Protein AF-A0A2C7A7T0-F1 (afdb_monomer)

Structure (mmCIF, N/CA/C/O backbone):
data_AF-A0A2C7A7T0-F1
#
_entry.id   AF-A0A2C7A7T0-F1
#
loop_
_atom_site.group_PDB
_atom_site.id
_atom_site.type_symbol
_atom_site.label_atom_id
_atom_site.label_alt_id
_atom_site.label_comp_id
_atom_site.label_asym_id
_atom_site.label_entity_id
_atom_site.label_seq_id
_atom_site.pdbx_PDB_ins_code
_atom_site.Cartn_x
_atom_site.Cartn_y
_atom_site.Cartn_z
_atom_site.occupancy
_atom_site.B_iso_or_equiv
_atom_site.auth_seq_id
_atom_site.auth_comp_id
_atom_site.auth_asym_id
_atom_site.auth_atom_id
_atom_site.pdbx_PDB_model_num
ATOM 1 N N . MET A 1 1 ? -27.523 65.101 -28.226 1.00 41.88 1 MET A N 1
ATOM 2 C CA . MET A 1 1 ? -27.208 63.789 -28.835 1.00 41.88 1 MET A CA 1
ATOM 3 C C . MET A 1 1 ? -26.343 63.003 -27.862 1.00 41.88 1 MET A C 1
ATOM 5 O O . MET A 1 1 ? -25.278 63.476 -27.489 1.00 41.88 1 MET A O 1
ATOM 9 N N . ALA A 1 2 ? -26.877 61.897 -27.344 1.00 33.56 2 ALA A N 1
ATOM 10 C CA . ALA A 1 2 ? -26.369 61.176 -26.179 1.00 33.56 2 ALA A CA 1
ATOM 11 C C . ALA A 1 2 ? -25.116 60.335 -26.486 1.00 33.56 2 ALA A C 1
ATOM 13 O O . ALA A 1 2 ? -25.076 59.614 -27.480 1.00 33.56 2 ALA A O 1
ATOM 14 N N . ARG A 1 3 ? -24.115 60.398 -25.597 1.00 32.31 3 ARG A N 1
ATOM 15 C CA . ARG A 1 3 ? -22.981 59.464 -25.540 1.00 32.31 3 ARG A CA 1
ATOM 16 C C . ARG A 1 3 ? -23.397 58.241 -24.720 1.00 32.31 3 ARG A C 1
ATOM 18 O O . ARG A 1 3 ? -23.635 58.365 -23.523 1.00 32.31 3 ARG A O 1
ATOM 25 N N . ALA A 1 4 ? -23.475 57.075 -25.356 1.00 33.38 4 ALA A N 1
ATOM 26 C CA . ALA A 1 4 ? -23.687 55.800 -24.680 1.00 33.38 4 ALA A CA 1
ATOM 27 C C . ALA A 1 4 ? -22.341 55.239 -24.189 1.00 33.38 4 ALA A C 1
ATOM 29 O O . ALA A 1 4 ? -21.488 54.858 -24.988 1.00 33.38 4 ALA A O 1
ATOM 30 N N . GLY A 1 5 ? -22.146 55.211 -22.869 1.00 30.27 5 GLY A N 1
ATOM 31 C CA . GLY A 1 5 ? -21.069 54.470 -22.218 1.00 30.27 5 GLY A CA 1
ATOM 32 C C . GLY A 1 5 ? -21.482 53.013 -22.027 1.00 30.27 5 GLY A C 1
ATOM 33 O O . GLY A 1 5 ? -22.364 52.722 -21.225 1.00 30.27 5 GLY A O 1
ATOM 34 N N . GLY A 1 6 ? -20.854 52.099 -22.767 1.00 29.17 6 GLY A N 1
ATOM 35 C CA . GLY A 1 6 ? -20.988 50.660 -22.555 1.00 29.17 6 GLY A CA 1
ATOM 36 C C . GLY A 1 6 ? -20.110 50.212 -21.389 1.00 29.17 6 GLY A C 1
ATOM 37 O O . GLY A 1 6 ? -18.892 50.122 -21.519 1.00 29.17 6 GLY A O 1
ATOM 38 N N . THR A 1 7 ? -20.721 49.935 -20.241 1.00 30.97 7 THR A N 1
ATOM 39 C CA . THR A 1 7 ? -20.073 49.276 -19.107 1.00 30.97 7 THR A CA 1
ATOM 40 C C . THR A 1 7 ? -19.861 47.796 -19.426 1.00 30.97 7 THR A C 1
ATOM 42 O O . THR A 1 7 ? -20.804 47.042 -19.663 1.00 30.97 7 THR A O 1
ATOM 45 N N . ALA A 1 8 ? -18.600 47.363 -19.425 1.00 31.45 8 ALA A N 1
ATOM 46 C CA . ALA A 1 8 ? -18.239 45.955 -19.502 1.00 31.45 8 ALA A CA 1
ATOM 47 C C . ALA A 1 8 ? -18.868 45.198 -18.318 1.00 31.45 8 ALA A C 1
ATOM 49 O O . ALA A 1 8 ? -18.568 45.468 -17.152 1.00 31.45 8 ALA A O 1
ATOM 50 N N . ARG A 1 9 ? -19.759 44.250 -18.624 1.00 30.05 9 ARG A N 1
ATOM 51 C CA . ARG A 1 9 ? -20.378 43.340 -17.655 1.00 30.05 9 ARG A CA 1
ATOM 52 C C . ARG A 1 9 ? -19.265 42.502 -17.010 1.00 30.05 9 ARG A C 1
ATOM 54 O O . ARG A 1 9 ? -18.767 41.554 -17.611 1.00 30.05 9 ARG A O 1
ATOM 61 N N . LYS A 1 10 ? -18.852 42.861 -15.789 1.00 31.72 10 LYS A N 1
ATOM 62 C CA . LYS A 1 10 ? -18.031 41.999 -14.924 1.00 31.72 10 LYS A CA 1
ATOM 63 C C . LYS A 1 10 ? -18.809 40.701 -14.709 1.00 31.72 10 LYS A C 1
ATOM 65 O O . LYS A 1 10 ? -19.819 40.698 -14.010 1.00 31.72 10 LYS A O 1
ATOM 70 N N . VAL A 1 11 ? -18.353 39.616 -15.329 1.00 29.98 11 VAL A N 1
ATOM 71 C CA . VAL A 1 11 ? -18.830 38.264 -15.029 1.00 29.98 11 VAL A CA 1
ATOM 72 C C . VAL A 1 11 ? -18.525 38.011 -13.553 1.00 29.98 11 VAL A C 1
ATOM 74 O O . VAL A 1 11 ? -17.364 38.025 -13.138 1.00 29.98 11 VAL A O 1
ATOM 77 N N . ALA A 1 12 ? -19.573 37.886 -12.740 1.00 29.00 12 ALA A N 1
ATOM 78 C CA . ALA A 1 12 ? -19.442 37.617 -11.318 1.00 29.00 12 ALA A CA 1
ATOM 79 C C . ALA A 1 12 ? -18.712 36.281 -11.125 1.00 29.00 12 ALA A C 1
ATOM 81 O O . ALA A 1 12 ? -19.101 35.261 -11.695 1.00 29.00 12 ALA A O 1
ATOM 82 N N . ARG A 1 13 ? -17.640 36.287 -10.324 1.00 30.66 13 ARG A N 1
ATOM 83 C CA . ARG A 1 13 ? -17.005 35.052 -9.850 1.00 30.66 13 ARG A CA 1
ATOM 84 C C . ARG A 1 13 ? -18.070 34.217 -9.123 1.00 30.66 13 ARG A C 1
ATOM 86 O O . ARG A 1 13 ? -18.710 34.759 -8.221 1.00 30.66 13 ARG A O 1
ATOM 93 N N . PRO A 1 14 ? -18.264 32.934 -9.469 1.00 33.31 14 PRO A N 1
ATOM 94 C CA . PRO A 1 14 ? -19.246 32.101 -8.789 1.00 33.31 14 PRO A CA 1
ATOM 95 C C . PRO A 1 14 ? -18.834 31.903 -7.326 1.00 33.31 14 PRO A C 1
ATOM 97 O O . PRO A 1 14 ? -17.658 31.647 -7.046 1.00 33.31 14 PRO A O 1
ATOM 100 N N . ALA A 1 15 ? -19.799 32.032 -6.412 1.00 36.19 15 ALA A N 1
ATOM 101 C CA . ALA A 1 15 ? -19.589 31.958 -4.968 1.00 36.19 15 ALA A CA 1
ATOM 102 C C . ALA A 1 15 ? -18.896 30.641 -4.555 1.00 36.19 15 ALA A C 1
ATOM 104 O O . ALA A 1 15 ? -19.068 29.591 -5.186 1.00 36.19 15 ALA A O 1
ATOM 105 N N . ALA A 1 16 ? -18.063 30.696 -3.515 1.00 43.66 16 ALA A N 1
ATOM 106 C CA . ALA A 1 16 ? -17.456 29.501 -2.936 1.00 43.66 16 ALA A CA 1
ATOM 107 C C . ALA A 1 16 ? -18.527 28.691 -2.177 1.00 43.66 16 ALA A C 1
ATOM 109 O O . ALA A 1 16 ? -19.377 29.305 -1.528 1.00 43.66 16 ALA A O 1
ATOM 110 N N . PRO A 1 17 ? -18.510 27.346 -2.242 1.00 49.44 17 PRO A N 1
ATOM 111 C CA . PRO A 1 17 ? -19.425 26.531 -1.448 1.00 49.44 17 PRO A CA 1
ATOM 112 C C . PRO A 1 17 ? -19.209 26.825 0.047 1.00 49.44 17 PRO A C 1
ATOM 114 O O . PRO A 1 17 ? -18.070 26.847 0.519 1.00 49.44 17 PRO A O 1
ATOM 117 N N . GLN A 1 18 ? -20.294 27.127 0.765 1.00 47.06 18 GLN A N 1
ATOM 118 C CA . GLN A 1 18 ? -20.249 27.518 2.177 1.00 47.06 18 GLN A CA 1
ATOM 119 C C . GLN A 1 18 ? -19.945 26.304 3.071 1.00 47.06 18 GLN A C 1
ATOM 121 O O . GLN A 1 18 ? -20.362 25.185 2.780 1.00 47.06 18 GLN A O 1
ATOM 126 N N . ALA A 1 19 ? -19.180 26.524 4.143 1.00 46.31 19 ALA A N 1
ATOM 127 C CA . ALA A 1 19 ? -18.779 25.483 5.089 1.00 46.31 19 ALA A CA 1
ATOM 128 C C . ALA A 1 19 ? -19.954 25.053 5.983 1.00 46.31 19 ALA A C 1
ATOM 130 O O . ALA A 1 19 ? -20.705 25.910 6.447 1.00 46.31 19 ALA A O 1
ATOM 131 N N . GLY A 1 20 ? -20.082 23.754 6.278 1.00 59.25 20 GLY A N 1
ATOM 132 C CA . GLY A 1 20 ? -21.092 23.269 7.223 1.00 59.25 20 GLY A CA 1
ATOM 133 C C . GLY A 1 20 ? -21.428 21.778 7.127 1.00 59.25 20 GLY A C 1
ATOM 134 O O . GLY A 1 20 ? -20.979 21.069 6.222 1.00 59.25 20 GLY A O 1
ATOM 135 N N . ARG A 1 21 ? -22.235 21.324 8.096 1.00 59.59 21 ARG A N 1
ATOM 136 C CA . ARG A 1 21 ? -22.882 20.002 8.133 1.00 59.59 21 ARG A CA 1
ATOM 137 C C . ARG A 1 21 ? -23.927 19.908 7.033 1.00 59.59 21 ARG A C 1
ATOM 139 O O . ARG A 1 21 ? -24.763 20.800 6.936 1.00 59.59 21 ARG A O 1
ATOM 146 N N . ILE A 1 22 ? -23.894 18.833 6.246 1.00 59.72 22 ILE A N 1
ATOM 147 C CA . ILE A 1 22 ? -24.828 18.663 5.127 1.00 59.72 22 ILE A CA 1
ATOM 148 C C . ILE A 1 22 ? -25.882 17.587 5.426 1.00 59.72 22 ILE A C 1
ATOM 150 O O . ILE A 1 22 ? -27.051 17.789 5.135 1.00 59.72 22 ILE A O 1
ATOM 154 N N . VAL A 1 23 ? -25.503 16.480 6.075 1.00 61.38 23 VAL A N 1
ATOM 155 C CA . VAL A 1 23 ? -26.437 15.420 6.514 1.00 61.38 23 VAL A CA 1
ATOM 156 C C . VAL A 1 23 ? -26.029 14.935 7.903 1.00 61.38 23 VAL A C 1
ATOM 158 O O . VAL A 1 23 ? -24.842 14.689 8.114 1.00 61.38 23 VAL A O 1
ATOM 161 N N . GLN A 1 24 ? -26.975 14.776 8.837 1.00 60.47 24 GLN A N 1
ATOM 162 C CA . GLN A 1 24 ? -26.718 14.321 10.211 1.00 60.47 24 GLN A CA 1
ATOM 163 C C . GLN A 1 24 ? -27.485 13.038 10.541 1.00 60.47 24 GLN A C 1
ATOM 165 O O . GLN A 1 24 ? -28.688 12.953 10.320 1.00 60.47 24 GLN A O 1
ATOM 170 N N . LEU A 1 25 ? -26.793 12.080 11.161 1.00 59.09 25 LEU A N 1
ATOM 171 C CA . LEU A 1 25 ? -27.390 10.921 11.819 1.00 59.09 25 LEU A CA 1
ATOM 172 C C . LEU A 1 25 ? -26.942 10.931 13.277 1.00 59.09 25 LEU A C 1
ATOM 174 O O . LEU A 1 25 ? -25.757 10.757 13.586 1.00 59.09 25 LEU A O 1
ATOM 178 N N . GLN A 1 26 ? -27.884 11.207 14.175 1.00 54.81 26 GLN A N 1
ATOM 179 C CA . GLN A 1 26 ? -27.634 11.138 15.609 1.00 54.81 26 GLN A CA 1
ATOM 180 C C . GLN A 1 26 ? -27.733 9.682 16.064 1.00 54.81 26 GLN A C 1
ATOM 182 O O . GLN A 1 26 ? -28.708 8.998 15.756 1.00 54.81 26 GLN A O 1
ATOM 187 N N . GLY A 1 27 ? -26.727 9.213 16.804 1.00 52.09 27 GLY A N 1
ATOM 188 C CA . GLY A 1 27 ? -26.883 8.010 17.614 1.00 52.09 27 GLY A CA 1
ATOM 189 C C . GLY A 1 27 ? -27.949 8.245 18.687 1.00 52.09 27 GLY A C 1
ATOM 190 O O . GLY A 1 27 ? -28.184 9.382 19.100 1.00 52.09 27 GLY A O 1
ATOM 191 N N . GLN A 1 28 ? -28.612 7.184 19.142 1.00 50.19 28 GLN A N 1
ATOM 192 C CA . GLN A 1 28 ? -29.556 7.292 20.252 1.00 50.19 28 GLN A CA 1
ATOM 193 C C . GLN A 1 28 ? -28.769 7.613 21.539 1.00 50.19 28 GLN A C 1
ATOM 195 O O . GLN A 1 28 ? -28.095 6.742 22.083 1.00 50.19 28 GLN A O 1
ATOM 200 N N . GLY A 1 29 ? -28.781 8.878 21.976 1.00 55.88 29 GLY A N 1
ATOM 201 C CA . GLY A 1 29 ? -28.110 9.369 23.193 1.00 55.88 29 GLY A CA 1
ATOM 202 C C . GLY A 1 29 ? -26.943 10.343 22.950 1.00 55.88 29 GLY A C 1
ATOM 203 O O . GLY A 1 29 ? -26.275 10.293 21.921 1.00 55.88 29 GLY A O 1
ATOM 204 N N . ALA A 1 30 ? -26.682 11.233 23.918 1.00 59.03 30 ALA A N 1
ATOM 205 C CA . ALA A 1 30 ? -25.665 12.292 23.813 1.00 59.03 30 ALA A CA 1
ATOM 206 C C . ALA A 1 30 ? -24.215 11.767 23.697 1.00 59.03 30 ALA A C 1
ATOM 208 O O . ALA A 1 30 ? -23.395 12.385 23.017 1.00 59.03 30 ALA A O 1
ATOM 209 N N . ASP A 1 31 ? -23.924 10.606 24.294 1.00 64.75 31 ASP A N 1
ATOM 210 C CA . ASP A 1 31 ? -22.594 9.965 24.301 1.00 64.75 31 ASP A CA 1
ATOM 211 C C . ASP A 1 31 ? -22.412 8.893 23.214 1.00 64.75 31 ASP A C 1
ATOM 213 O O . ASP A 1 31 ? -21.353 8.253 23.107 1.00 64.75 31 ASP A O 1
ATOM 217 N N . SER A 1 32 ? -23.448 8.686 22.400 1.00 69.25 32 SER A N 1
ATOM 218 C CA . SER A 1 32 ? -23.424 7.722 21.311 1.00 69.25 32 SER A CA 1
ATOM 219 C C . SER A 1 32 ? -22.634 8.282 20.124 1.00 69.25 32 SER A C 1
ATOM 221 O O . SER A 1 32 ? -22.673 9.491 19.854 1.00 69.25 32 SER A O 1
ATOM 223 N N . PRO A 1 33 ? -21.910 7.420 19.391 1.00 79.38 33 PRO A N 1
ATOM 224 C CA . PRO A 1 33 ? -21.267 7.808 18.149 1.00 79.38 33 PRO A CA 1
ATOM 225 C C . PRO A 1 33 ? -22.241 8.485 17.186 1.00 79.38 33 PRO A C 1
ATOM 227 O O . PRO A 1 33 ? -23.363 8.017 16.990 1.00 79.38 33 PRO A O 1
ATOM 230 N N . SER A 1 34 ? -21.804 9.578 16.569 1.00 85.25 34 SER A N 1
ATOM 231 C CA . SER A 1 34 ? -22.597 10.298 15.571 1.00 85.25 34 SER A CA 1
ATOM 232 C C . SER A 1 34 ? -21.832 10.439 14.268 1.00 85.25 34 SER A C 1
ATOM 234 O O . SER A 1 34 ? -20.603 10.558 14.255 1.00 85.25 34 SER A O 1
ATOM 236 N N . PHE A 1 35 ? -22.574 10.408 13.164 1.00 87.56 35 PHE A N 1
ATOM 237 C CA . PHE A 1 35 ? -22.015 10.421 11.821 1.00 87.56 35 PHE A CA 1
ATOM 238 C C . PHE A 1 35 ? -22.701 11.484 10.974 1.00 87.56 35 PHE A C 1
ATOM 240 O O . PHE A 1 35 ? -23.922 11.636 10.998 1.00 87.56 35 PHE A O 1
ATOM 247 N N . SER A 1 36 ? -21.909 12.226 10.212 1.00 87.62 36 SER A N 1
ATOM 248 C CA . SER A 1 36 ? -22.410 13.246 9.294 1.00 87.62 36 SER A CA 1
ATOM 249 C C . SER A 1 36 ? -21.563 13.321 8.033 1.00 87.62 36 SER A C 1
ATOM 251 O O . SER A 1 36 ? -20.424 12.860 8.023 1.00 87.62 36 SER A O 1
ATOM 253 N N . ILE A 1 37 ? -22.116 13.882 6.961 1.00 89.00 37 ILE A N 1
ATOM 254 C CA . ILE A 1 37 ? -21.351 14.242 5.762 1.00 89.00 37 ILE A CA 1
ATOM 255 C C . ILE A 1 37 ? -21.088 15.746 5.827 1.00 89.00 37 ILE A C 1
ATOM 257 O O . ILE A 1 37 ? -22.030 16.536 5.926 1.00 89.00 37 ILE A O 1
ATOM 261 N N . GLU A 1 38 ? -19.816 16.136 5.777 1.00 89.25 38 GLU A N 1
ATOM 262 C CA . GLU A 1 38 ? -19.387 17.530 5.909 1.00 89.25 38 GLU A CA 1
ATOM 263 C C . GLU A 1 38 ? -18.470 17.963 4.763 1.00 89.25 38 GLU A C 1
ATOM 265 O O . GLU A 1 38 ? -17.640 17.189 4.270 1.00 89.25 38 GLU A O 1
ATOM 270 N N . LEU A 1 39 ? -18.597 19.236 4.375 1.00 91.38 39 LEU A N 1
ATOM 271 C CA . LEU A 1 39 ? -17.641 19.921 3.511 1.00 91.38 39 LEU A CA 1
ATOM 272 C C . LEU A 1 39 ? -16.576 20.602 4.374 1.00 91.38 39 LEU A C 1
ATOM 274 O O . LEU A 1 39 ? -16.821 21.639 4.992 1.00 91.38 39 LEU A O 1
ATOM 278 N N . VAL A 1 40 ? -15.370 20.043 4.379 1.00 93.00 40 VAL A N 1
ATOM 279 C CA . VAL A 1 40 ? -14.242 20.592 5.134 1.00 93.00 40 VAL A CA 1
ATOM 280 C C . VAL A 1 40 ? -13.483 21.589 4.265 1.00 93.00 40 VAL A C 1
ATOM 282 O O . VAL A 1 40 ? -12.929 21.230 3.225 1.00 93.00 40 VAL A O 1
ATOM 285 N N . THR A 1 41 ? -13.437 22.848 4.701 1.00 94.25 41 THR A N 1
ATOM 286 C CA . THR A 1 41 ? -12.660 23.921 4.060 1.00 94.25 41 THR A CA 1
ATOM 287 C C . THR A 1 41 ? -11.226 23.977 4.595 1.00 94.25 41 THR A C 1
ATOM 289 O O . THR A 1 41 ? -10.962 23.442 5.671 1.00 94.25 41 THR A O 1
ATOM 292 N N . PRO A 1 42 ? -10.282 24.662 3.915 1.00 94.44 42 PRO A N 1
ATOM 293 C CA . PRO A 1 42 ? -8.937 24.880 4.457 1.00 94.44 42 PRO A CA 1
ATOM 294 C C . PRO A 1 42 ? -8.935 25.515 5.857 1.00 94.44 42 PRO A C 1
ATOM 296 O O . PRO A 1 42 ? -8.126 25.137 6.702 1.00 94.44 42 PRO A O 1
ATOM 299 N N . GLN A 1 43 ? -9.871 26.430 6.125 1.00 94.38 43 GLN A N 1
ATOM 300 C CA . GLN A 1 43 ? -10.047 27.026 7.449 1.00 94.38 43 GLN A CA 1
ATOM 301 C C . GLN A 1 43 ? -10.561 26.000 8.469 1.00 94.38 43 GLN A C 1
ATOM 303 O O . GLN A 1 43 ? -9.920 25.800 9.499 1.00 94.38 43 GLN A O 1
ATOM 308 N N . GLY A 1 44 ? -11.648 25.282 8.162 1.00 93.81 44 GLY A N 1
ATOM 309 C CA . GLY A 1 44 ? -12.175 24.242 9.055 1.00 93.81 44 GLY A CA 1
ATOM 310 C C . GLY A 1 44 ? -11.166 23.114 9.305 1.00 93.81 44 GLY A C 1
ATOM 311 O O . GLY A 1 44 ? -11.068 22.572 10.405 1.00 93.81 44 GLY A O 1
ATOM 312 N N . ALA A 1 45 ? -10.328 22.802 8.315 1.00 94.88 45 ALA A N 1
ATOM 313 C CA . ALA A 1 45 ? -9.227 21.864 8.471 1.00 94.88 45 ALA A CA 1
ATOM 314 C C . ALA A 1 45 ? -8.168 22.359 9.467 1.00 94.88 45 ALA A C 1
ATOM 316 O O . ALA A 1 45 ? -7.650 21.553 10.243 1.00 94.88 45 ALA A O 1
ATOM 317 N N . ALA A 1 46 ? -7.852 23.658 9.472 1.00 94.81 46 ALA A N 1
ATOM 318 C CA . ALA A 1 46 ? -6.940 24.250 10.448 1.00 94.81 46 ALA A CA 1
ATOM 319 C C . ALA A 1 46 ? -7.523 24.181 11.869 1.00 94.81 46 ALA A C 1
ATOM 321 O O . ALA A 1 46 ? -6.828 23.758 12.794 1.00 94.81 46 ALA A O 1
ATOM 322 N N . GLU A 1 47 ? -8.814 24.483 12.020 1.00 93.69 47 GLU A N 1
ATOM 323 C CA . GLU A 1 47 ? -9.547 24.384 13.289 1.00 93.69 47 GLU A CA 1
ATOM 324 C C . GLU A 1 47 ? -9.534 22.956 13.854 1.00 93.69 47 GLU A C 1
ATOM 326 O O . GLU A 1 47 ? -9.182 22.738 15.016 1.00 93.69 47 GLU A O 1
ATOM 331 N N . LEU A 1 48 ? -9.821 21.954 13.019 1.00 93.25 48 LEU A N 1
ATOM 332 C CA . LEU A 1 48 ? -9.760 20.542 13.411 1.00 93.25 48 LEU A CA 1
ATOM 333 C C . LEU A 1 48 ? -8.335 20.097 13.780 1.00 93.25 48 LEU A C 1
ATOM 335 O O . LEU A 1 48 ? -8.148 19.297 14.697 1.00 93.25 48 LEU A O 1
ATOM 339 N N . LEU A 1 49 ? -7.309 20.630 13.109 1.00 93.31 49 LEU A N 1
ATOM 340 C CA . LEU A 1 49 ? -5.906 20.309 13.392 1.00 93.31 49 LEU A CA 1
ATOM 341 C C . LEU A 1 49 ? -5.386 20.892 14.710 1.00 93.31 49 LEU A C 1
ATOM 343 O O . LEU A 1 49 ? -4.359 20.399 15.191 1.00 93.31 49 LEU A O 1
ATOM 347 N N . HIS A 1 50 ? -6.056 21.883 15.308 1.00 92.38 50 HIS A N 1
ATOM 348 C CA . HIS A 1 50 ? -5.751 22.333 16.672 1.00 92.38 50 HIS A CA 1
ATOM 349 C C . HIS A 1 50 ? -6.094 21.272 17.723 1.00 92.38 50 HIS A C 1
ATOM 351 O O . HIS A 1 50 ? -5.482 21.248 18.785 1.00 92.38 50 HIS A O 1
ATOM 357 N N . ARG A 1 51 ? -7.003 20.343 17.401 1.00 89.31 51 ARG A N 1
ATOM 358 C CA . ARG A 1 51 ? -7.433 19.251 18.288 1.00 89.31 51 ARG A CA 1
ATOM 359 C C . ARG A 1 51 ? -6.595 17.976 18.143 1.00 89.31 51 ARG A C 1
ATOM 361 O O . ARG A 1 51 ? -6.962 16.925 18.666 1.00 89.31 51 ARG A O 1
ATOM 368 N N . ARG A 1 52 ? -5.494 18.018 17.384 1.00 86.12 52 ARG A N 1
ATOM 369 C CA . ARG A 1 52 ? -4.629 16.848 17.168 1.00 86.12 52 ARG A CA 1
ATOM 370 C C . ARG A 1 52 ? -3.794 16.532 18.403 1.00 86.12 52 ARG A C 1
ATOM 372 O O . ARG A 1 52 ? -3.333 17.433 19.098 1.00 86.12 52 ARG A O 1
ATOM 379 N N . ARG A 1 53 ? -3.489 15.250 18.597 1.00 77.62 53 ARG A N 1
ATOM 380 C CA . ARG A 1 53 ? -2.502 14.831 19.600 1.00 77.62 53 ARG A CA 1
ATOM 381 C C . ARG A 1 53 ? -1.107 15.378 19.250 1.00 77.62 53 ARG A C 1
ATOM 383 O O . ARG A 1 53 ? -0.751 15.367 18.067 1.00 77.62 53 ARG A O 1
ATOM 390 N N . PRO A 1 54 ? -0.272 15.765 20.231 1.00 70.56 54 PRO A N 1
ATOM 391 C CA . PRO A 1 54 ? 1.103 16.214 19.976 1.00 70.56 54 PRO A CA 1
ATOM 392 C C . PRO A 1 54 ? 1.954 15.181 19.220 1.00 70.56 54 PRO A C 1
ATOM 394 O O . PRO A 1 54 ? 2.807 15.532 18.411 1.00 70.56 54 PRO A O 1
ATOM 397 N N . SER A 1 55 ? 1.676 13.894 19.439 1.00 63.56 55 SER A N 1
ATOM 398 C CA . SER A 1 55 ? 2.342 12.753 18.800 1.00 63.56 55 SER A CA 1
ATOM 399 C C . SER A 1 55 ? 1.908 12.497 17.348 1.00 63.56 55 SER A C 1
ATOM 401 O O . SER A 1 55 ? 2.483 11.639 16.670 1.00 63.56 55 SER A O 1
ATOM 403 N N . ALA A 1 56 ? 0.894 13.209 16.843 1.00 68.88 56 ALA A N 1
ATOM 404 C CA . ALA A 1 56 ? 0.398 13.047 15.485 1.00 68.88 56 ALA A CA 1
ATOM 405 C C . ALA A 1 56 ? 1.390 13.628 14.463 1.00 68.88 56 ALA A C 1
ATOM 407 O O . ALA A 1 56 ? 1.315 14.795 14.086 1.00 68.88 56 ALA A O 1
ATOM 408 N N . GLY A 1 57 ? 2.315 12.782 14.008 1.00 69.62 57 GLY A N 1
ATOM 409 C CA . GLY A 1 57 ? 3.315 13.140 13.007 1.00 69.62 57 GLY A CA 1
ATOM 410 C C . GLY A 1 57 ? 2.748 13.322 11.597 1.00 69.62 57 GLY A C 1
ATOM 411 O O . GLY A 1 57 ? 1.781 12.668 11.180 1.00 69.62 57 GLY A O 1
ATOM 412 N N . ASP A 1 58 ? 3.413 14.184 10.840 1.00 80.31 58 ASP A N 1
ATOM 413 C CA . ASP A 1 58 ? 3.112 14.442 9.438 1.00 80.31 58 ASP A CA 1
ATOM 414 C C . ASP A 1 58 ? 3.793 13.413 8.541 1.00 80.31 58 ASP A C 1
ATOM 416 O O . ASP A 1 58 ? 4.923 12.989 8.783 1.00 80.31 58 ASP A O 1
ATOM 420 N N . ASN A 1 59 ? 3.116 13.036 7.462 1.00 79.19 59 ASN A N 1
ATOM 421 C CA . ASN A 1 59 ? 3.710 12.263 6.386 1.00 79.19 59 ASN A CA 1
ATOM 422 C C . ASN A 1 59 ? 3.677 13.117 5.111 1.00 79.19 59 ASN A C 1
ATOM 424 O O . ASN A 1 59 ? 2.656 13.138 4.421 1.00 79.19 59 ASN A O 1
ATOM 428 N N . PRO A 1 60 ? 4.779 13.812 4.769 1.00 79.38 60 PRO A N 1
ATOM 429 C CA . PRO A 1 60 ? 4.820 14.710 3.617 1.00 79.38 60 PRO A CA 1
ATOM 430 C C . PRO A 1 60 ? 4.393 14.043 2.306 1.00 79.38 60 PRO A C 1
ATOM 432 O O . PRO A 1 60 ? 3.684 14.653 1.512 1.00 79.38 60 PRO A O 1
ATOM 435 N N . ASN A 1 61 ? 4.748 12.771 2.100 1.00 70.69 61 ASN A N 1
ATOM 436 C CA . ASN A 1 61 ? 4.363 12.025 0.900 1.00 70.69 61 ASN A CA 1
ATOM 437 C C . ASN A 1 61 ? 2.848 11.787 0.835 1.00 70.69 61 ASN A C 1
ATOM 439 O O . ASN A 1 61 ? 2.248 11.955 -0.224 1.00 70.69 61 ASN A O 1
ATOM 443 N N . ALA A 1 62 ? 2.227 11.432 1.964 1.00 76.31 62 ALA A N 1
ATOM 444 C CA . ALA A 1 62 ? 0.777 11.272 2.073 1.00 76.31 62 ALA A CA 1
ATOM 445 C C . ALA A 1 62 ? 0.036 12.594 1.832 1.00 76.31 62 ALA A C 1
ATOM 447 O O . ALA A 1 62 ? -0.914 12.638 1.054 1.00 76.31 62 ALA A O 1
ATOM 448 N N . ILE A 1 63 ? 0.506 13.670 2.470 1.00 85.06 63 ILE A N 1
ATOM 449 C CA . ILE A 1 63 ? -0.061 15.016 2.331 1.00 85.06 63 ILE A CA 1
ATOM 450 C C . ILE A 1 63 ? 0.024 15.474 0.874 1.00 85.06 63 ILE A C 1
ATOM 452 O O . ILE A 1 63 ? -0.955 15.981 0.339 1.00 85.06 63 ILE A O 1
ATOM 456 N N . ASN A 1 64 ? 1.170 15.269 0.215 1.00 80.81 64 ASN A N 1
ATOM 457 C CA . ASN A 1 64 ? 1.356 15.627 -1.190 1.00 80.81 64 ASN A CA 1
ATOM 458 C C . ASN A 1 64 ? 0.385 14.876 -2.100 1.00 80.81 64 ASN A C 1
ATOM 460 O O . ASN A 1 64 ? -0.269 15.507 -2.924 1.00 80.81 64 ASN A O 1
ATOM 464 N N . ALA A 1 65 ? 0.264 13.559 -1.916 1.00 73.44 65 ALA A N 1
ATOM 465 C CA . ALA A 1 65 ? -0.595 12.725 -2.748 1.00 73.44 65 ALA A CA 1
ATOM 466 C C . ALA A 1 65 ? -2.083 13.085 -2.598 1.00 73.44 65 ALA A C 1
ATOM 468 O O . ALA A 1 65 ? -2.792 13.182 -3.597 1.00 73.44 65 ALA A O 1
ATOM 469 N N . TYR A 1 66 ? -2.557 13.333 -1.372 1.00 84.62 66 TYR A N 1
ATOM 470 C CA . TYR A 1 66 ? -3.927 13.805 -1.160 1.00 84.62 66 TYR A CA 1
ATOM 471 C C . TYR A 1 66 ? -4.143 15.221 -1.683 1.00 84.62 66 TYR A C 1
ATOM 473 O O . TYR A 1 66 ? -5.170 15.475 -2.299 1.00 84.62 66 TYR A O 1
ATOM 481 N N . ALA A 1 67 ? -3.195 16.136 -1.465 1.00 86.00 67 ALA A N 1
ATOM 482 C CA . ALA A 1 67 ? -3.346 17.516 -1.913 1.00 86.00 67 ALA A CA 1
ATOM 483 C C . ALA A 1 67 ? -3.418 17.586 -3.443 1.00 86.00 67 ALA A C 1
ATOM 485 O O . ALA A 1 67 ? -4.184 18.367 -3.993 1.00 86.00 67 ALA A O 1
ATOM 486 N N . GLU A 1 68 ? -2.640 16.749 -4.129 1.00 79.06 68 GLU A N 1
ATOM 487 C CA . GLU A 1 68 ? -2.719 16.580 -5.577 1.00 79.06 68 GLU A CA 1
ATOM 488 C C . GLU A 1 68 ? -4.080 16.005 -5.997 1.00 79.06 68 GLU A C 1
ATOM 490 O O . GLU A 1 68 ? -4.766 16.633 -6.797 1.00 79.06 68 GLU A O 1
ATOM 495 N N . ALA A 1 69 ? -4.537 14.912 -5.373 1.00 76.81 69 ALA A N 1
ATOM 496 C CA . ALA A 1 69 ? -5.850 14.328 -5.664 1.00 76.81 69 ALA A CA 1
ATOM 497 C C . ALA A 1 69 ? -7.024 15.301 -5.427 1.00 76.81 69 ALA A C 1
ATOM 499 O O . ALA A 1 69 ? -8.003 15.259 -6.169 1.00 76.81 69 ALA A O 1
ATOM 500 N N . MET A 1 70 ? -6.934 16.173 -4.416 1.00 84.06 70 MET A N 1
ATOM 501 C CA . MET A 1 70 ? -7.921 17.226 -4.145 1.00 84.06 70 MET A CA 1
ATOM 502 C C . MET A 1 70 ? -7.891 18.326 -5.211 1.00 84.06 70 MET A C 1
ATOM 504 O O . MET A 1 70 ? -8.947 18.694 -5.716 1.00 84.06 70 MET A O 1
ATOM 508 N N . ARG A 1 71 ? -6.704 18.823 -5.599 1.00 80.88 71 ARG A N 1
ATOM 509 C CA . ARG A 1 71 ? -6.575 19.837 -6.668 1.00 80.88 71 ARG A CA 1
ATOM 510 C C . ARG A 1 71 ? -7.122 19.350 -8.007 1.00 80.88 71 ARG A C 1
ATOM 512 O O . ARG A 1 71 ? -7.669 20.134 -8.767 1.00 80.88 71 ARG A O 1
ATOM 519 N N . GLU A 1 72 ? -6.978 18.060 -8.274 1.00 71.38 72 GLU A N 1
ATOM 520 C CA . GLU A 1 72 ? -7.424 17.421 -9.514 1.00 71.38 72 GLU A CA 1
ATOM 521 C C . GLU A 1 72 ? -8.869 16.904 -9.445 1.00 71.38 72 GLU A C 1
ATOM 523 O O . GLU A 1 72 ? -9.307 16.215 -10.359 1.00 71.38 72 GLU A O 1
ATOM 528 N N . GLY A 1 73 ? -9.595 17.138 -8.344 1.00 71.12 73 GLY A N 1
ATOM 529 C CA . GLY A 1 73 ? -10.989 16.693 -8.190 1.00 71.12 73 GLY A CA 1
ATOM 530 C C . GLY A 1 73 ? -11.205 15.194 -8.106 1.00 71.12 73 GLY A C 1
ATOM 531 O O . GLY A 1 73 ? -12.343 14.738 -8.117 1.00 71.12 73 GLY A O 1
ATOM 532 N N . ARG A 1 74 ? -10.132 14.409 -8.004 1.00 70.06 74 ARG A N 1
ATOM 533 C CA . ARG A 1 74 ? -10.238 12.961 -7.825 1.00 70.06 74 ARG A CA 1
ATOM 534 C C . ARG A 1 74 ? -10.628 12.598 -6.408 1.00 70.06 74 ARG A C 1
ATOM 536 O O . ARG A 1 74 ? -11.190 11.531 -6.210 1.00 70.06 74 ARG A O 1
ATOM 543 N N . TRP A 1 75 ? -10.334 13.445 -5.421 1.00 77.19 75 TRP A N 1
ATOM 544 C CA . TRP A 1 75 ? -10.847 13.241 -4.072 1.00 77.19 75 TRP A CA 1
ATOM 545 C C . TRP A 1 75 ? -12.351 13.542 -4.026 1.00 77.19 75 TRP A C 1
ATOM 547 O O . TRP A 1 75 ? -12.766 14.687 -3.858 1.00 77.19 75 TRP A O 1
ATOM 557 N N . ILE A 1 76 ? -13.155 12.491 -4.153 1.00 80.56 76 ILE A N 1
ATOM 558 C CA . ILE A 1 76 ? -14.609 12.532 -3.981 1.00 80.56 76 ILE A CA 1
ATOM 559 C C . ILE A 1 76 ? -15.008 11.898 -2.646 1.00 80.56 76 ILE A C 1
ATOM 561 O O . ILE A 1 76 ? -14.194 11.256 -1.977 1.00 80.56 76 ILE A O 1
ATOM 565 N N . LEU A 1 77 ? -16.273 12.066 -2.252 1.00 84.31 77 LEU A N 1
ATOM 566 C CA . LEU A 1 77 ? -16.805 11.415 -1.060 1.00 84.31 77 LEU A CA 1
ATOM 567 C C . LEU A 1 77 ? -16.661 9.893 -1.198 1.00 84.31 77 LEU A C 1
ATOM 569 O O . LEU A 1 77 ? -17.267 9.277 -2.069 1.00 84.31 77 LEU A O 1
ATOM 573 N N . ASN A 1 78 ? -15.838 9.301 -0.336 1.00 82.62 78 ASN A N 1
ATOM 574 C CA . ASN A 1 78 ? -15.475 7.884 -0.378 1.00 82.62 78 ASN A CA 1
ATOM 575 C C . ASN A 1 78 ? -15.753 7.165 0.950 1.00 82.62 78 ASN A C 1
ATOM 577 O O . ASN A 1 78 ? -15.279 6.060 1.183 1.00 82.62 78 ASN A O 1
ATOM 581 N N . GLY A 1 79 ? -16.467 7.806 1.872 1.00 84.88 79 GLY A N 1
ATOM 582 C CA . GLY A 1 79 ? -16.746 7.247 3.190 1.00 84.88 79 GLY A CA 1
ATOM 583 C C . GLY A 1 79 ? -15.547 7.198 4.143 1.00 84.88 79 GLY A C 1
ATOM 584 O O . GLY A 1 79 ? -15.743 6.852 5.299 1.00 84.88 79 GLY A O 1
ATOM 585 N N . MET A 1 80 ? -14.316 7.556 3.749 1.00 86.62 80 MET A N 1
ATOM 586 C CA . MET A 1 80 ? -13.210 7.630 4.711 1.00 86.62 80 MET A CA 1
ATOM 587 C C . MET A 1 80 ? -13.464 8.787 5.692 1.00 86.62 80 MET A C 1
ATOM 589 O O . MET A 1 80 ? -13.456 9.937 5.254 1.00 86.62 80 MET A O 1
ATOM 593 N N . PRO A 1 81 ? -13.616 8.552 7.007 1.00 89.00 81 PRO A N 1
ATOM 594 C CA . PRO A 1 81 ? -14.063 9.598 7.920 1.00 89.00 81 PRO A CA 1
ATOM 595 C C . PRO A 1 81 ? -12.919 10.484 8.433 1.00 89.00 81 PRO A C 1
ATOM 597 O O . PRO A 1 81 ? -11.767 10.053 8.464 1.00 89.00 81 PRO A O 1
ATOM 600 N N . ILE A 1 82 ? -13.230 11.699 8.879 1.00 91.12 82 ILE A N 1
ATOM 601 C CA . ILE A 1 82 ? -12.474 12.413 9.914 1.00 91.12 82 ILE A CA 1
ATOM 602 C C . ILE A 1 82 ? -13.051 11.960 11.253 1.00 91.12 82 ILE A C 1
ATOM 604 O O . ILE A 1 82 ? -14.271 11.932 11.406 1.00 91.12 82 ILE A O 1
ATOM 608 N N . ILE A 1 83 ? -12.198 11.564 12.197 1.00 87.25 83 ILE A N 1
ATOM 609 C CA . ILE A 1 83 ? -12.644 10.943 13.448 1.00 87.25 83 ILE A CA 1
ATOM 610 C C . ILE A 1 83 ? -12.267 11.835 14.625 1.00 87.25 83 ILE A C 1
ATOM 612 O O . ILE A 1 83 ? -11.083 12.096 14.854 1.00 87.25 83 ILE A O 1
ATOM 616 N N . LEU A 1 84 ? -13.275 12.260 15.383 1.00 88.00 84 LEU A N 1
ATOM 617 C CA . LEU A 1 84 ? -13.140 12.976 16.645 1.00 88.00 84 LEU A CA 1
ATOM 618 C C . LEU A 1 84 ? -13.576 12.080 17.800 1.00 88.00 84 LEU A C 1
ATOM 620 O O . LEU A 1 84 ? -14.613 11.412 17.731 1.00 88.00 84 LEU A O 1
ATOM 624 N N . SER A 1 85 ? -12.794 12.096 18.873 1.00 83.69 85 SER A N 1
ATOM 625 C CA . SER A 1 85 ? -13.160 11.375 20.079 1.00 83.69 85 SER A CA 1
ATOM 626 C C . SER A 1 85 ? -14.260 12.070 20.876 1.00 83.69 85 SER A C 1
ATOM 628 O O . SER A 1 85 ? -14.620 13.213 20.582 1.00 83.69 85 SER A O 1
ATOM 630 N N . ARG A 1 86 ? -14.769 11.405 21.921 1.00 81.88 86 ARG A N 1
ATOM 631 C CA . ARG A 1 86 ? -15.667 12.022 22.919 1.00 81.88 86 ARG A CA 1
ATOM 632 C C . ARG A 1 86 ? -15.052 13.259 23.576 1.00 81.88 86 ARG A C 1
ATOM 634 O O . ARG A 1 86 ? -15.739 14.252 23.768 1.00 81.88 86 ARG A O 1
ATOM 641 N N . ALA A 1 87 ? -13.743 13.242 23.832 1.00 80.88 87 ALA A N 1
ATOM 642 C CA . ALA A 1 87 ? -13.005 14.394 24.352 1.00 80.88 87 ALA A CA 1
ATOM 643 C C . ALA A 1 87 ? -12.702 15.464 23.279 1.00 80.88 87 ALA A C 1
ATOM 645 O O . ALA A 1 87 ? -11.988 16.431 23.538 1.00 80.88 87 ALA A O 1
ATOM 646 N N . GLY A 1 88 ? -13.199 15.292 22.049 1.00 84.62 88 GLY A N 1
ATOM 647 C CA . GLY A 1 88 ? -12.964 16.204 20.934 1.00 84.62 88 GLY A CA 1
ATOM 648 C C . GLY A 1 88 ? -11.573 16.088 20.309 1.00 84.62 88 GLY A C 1
ATOM 649 O O . GLY A 1 88 ? -11.226 16.918 19.468 1.00 84.62 88 GLY A O 1
ATOM 650 N N . VAL A 1 89 ? -10.784 15.074 20.677 1.00 86.19 89 VAL A N 1
ATOM 651 C CA . VAL A 1 89 ? -9.434 14.855 20.143 1.00 86.19 89 VAL A CA 1
ATOM 652 C C . VAL A 1 89 ? -9.518 14.283 18.731 1.00 86.19 89 VAL A C 1
ATOM 654 O O . VAL A 1 89 ? -10.269 13.347 18.466 1.00 86.19 89 VAL A O 1
ATOM 657 N N . LEU A 1 90 ? -8.710 14.806 17.811 1.00 87.44 90 LEU A N 1
ATOM 658 C CA . LEU A 1 90 ? -8.611 14.287 16.449 1.00 87.44 90 LEU A CA 1
ATOM 659 C C . LEU A 1 90 ? -7.849 12.953 16.431 1.00 87.44 90 LEU A C 1
ATOM 661 O O . LEU A 1 90 ? -6.624 12.922 16.590 1.00 87.44 90 LEU A O 1
ATOM 665 N N . LEU A 1 91 ? -8.586 11.865 16.202 1.00 77.62 91 LEU A N 1
ATOM 666 C CA . LEU A 1 91 ? -8.081 10.491 16.166 1.00 77.62 91 LEU A CA 1
ATOM 667 C C . LEU A 1 91 ? -7.575 10.098 14.770 1.00 77.62 91 LEU A C 1
ATOM 669 O O . LEU A 1 91 ? -6.509 9.494 14.639 1.00 77.62 91 LEU A O 1
ATOM 673 N N . ASP A 1 92 ? -8.292 10.486 13.712 1.00 83.69 92 ASP A N 1
ATOM 674 C CA . ASP A 1 92 ? -7.889 10.244 12.322 1.00 83.69 92 ASP A CA 1
ATOM 675 C C . ASP A 1 92 ? -8.304 11.398 11.400 1.00 83.69 92 ASP A C 1
ATOM 677 O O . ASP A 1 92 ? -9.286 12.094 11.639 1.00 83.69 92 ASP A O 1
ATOM 681 N N . GLY A 1 93 ? -7.539 11.597 10.326 1.00 87.12 93 GLY A N 1
ATOM 682 C CA . GLY A 1 93 ? -7.778 12.628 9.320 1.00 87.12 93 GLY A CA 1
ATOM 683 C C . GLY A 1 93 ? -6.621 13.600 9.115 1.00 87.12 93 GLY A C 1
ATOM 684 O O . GLY A 1 93 ? -6.610 14.313 8.118 1.00 87.12 93 GLY A O 1
ATOM 685 N N . VAL A 1 94 ? -5.602 13.593 9.986 1.00 88.62 94 VAL A N 1
ATOM 686 C CA . VAL A 1 94 ? -4.503 14.588 10.005 1.00 88.62 94 VAL A CA 1
ATOM 687 C C . VAL A 1 94 ? -3.897 14.854 8.623 1.00 88.62 94 VAL A C 1
ATOM 689 O O . VAL A 1 94 ? -3.769 16.005 8.213 1.00 88.62 94 VAL A O 1
ATOM 692 N N . GLN A 1 95 ? -3.554 13.799 7.875 1.00 88.62 95 GLN A N 1
ATOM 693 C CA . GLN A 1 95 ? -2.922 13.956 6.558 1.00 88.62 95 GLN A CA 1
ATOM 694 C C . GLN A 1 95 ? -3.884 14.570 5.527 1.00 88.62 95 GLN A C 1
ATOM 696 O O . GLN A 1 95 ? -3.444 15.347 4.686 1.00 88.62 95 GLN A O 1
ATOM 701 N N . ARG A 1 96 ? -5.186 14.254 5.606 1.00 90.62 96 ARG A N 1
ATOM 702 C CA . ARG A 1 96 ? -6.234 14.781 4.714 1.00 90.62 96 ARG A CA 1
ATOM 703 C C . ARG A 1 96 ? -6.565 16.236 5.034 1.00 90.62 96 ARG A C 1
ATOM 705 O O . ARG A 1 96 ? -6.654 17.044 4.121 1.00 90.62 96 ARG A O 1
ATOM 712 N N . LEU A 1 97 ? -6.625 16.600 6.315 1.00 93.69 97 LEU A N 1
ATOM 713 C CA . LEU A 1 97 ? -6.800 17.992 6.739 1.00 93.69 97 LEU A CA 1
ATOM 714 C C . LEU A 1 97 ? -5.618 18.865 6.289 1.00 93.69 97 LEU A C 1
ATOM 716 O O . LEU A 1 97 ? -5.812 19.922 5.695 1.00 93.69 97 LEU A O 1
ATOM 720 N N . ARG A 1 98 ? -4.377 18.393 6.472 1.00 93.44 98 ARG A N 1
ATOM 721 C CA . ARG A 1 98 ? -3.193 19.106 5.962 1.00 93.44 98 ARG A CA 1
ATOM 722 C C . ARG A 1 98 ? -3.158 19.178 4.443 1.00 93.44 98 ARG A C 1
ATOM 724 O O . ARG A 1 98 ? -2.725 20.187 3.896 1.00 93.44 98 ARG A O 1
ATOM 731 N N . ALA A 1 99 ? -3.592 18.118 3.769 1.00 91.44 99 ALA A N 1
ATOM 732 C CA . ALA A 1 99 ? -3.701 18.105 2.321 1.00 91.44 99 ALA A CA 1
ATOM 733 C C . ALA A 1 99 ? -4.721 19.126 1.813 1.00 91.44 99 ALA A C 1
ATOM 735 O O . ALA A 1 99 ? -4.408 19.821 0.855 1.00 91.44 99 ALA A O 1
ATOM 736 N N . CYS A 1 100 ? -5.864 19.283 2.486 1.00 93.56 100 CYS A N 1
ATOM 737 C CA . CYS A 1 100 ? -6.852 20.318 2.180 1.00 93.56 100 CYS A CA 1
ATOM 738 C C . CYS A 1 100 ? -6.245 21.723 2.292 1.00 93.56 100 CYS A C 1
ATOM 740 O O . CYS A 1 100 ? -6.323 22.501 1.341 1.00 93.56 100 CYS A O 1
ATOM 742 N N . ILE A 1 101 ? -5.533 22.013 3.389 1.00 94.56 101 ILE A N 1
ATOM 743 C CA . ILE A 1 101 ? -4.824 23.292 3.566 1.00 94.56 101 ILE A CA 1
ATOM 744 C C . ILE A 1 101 ? -3.788 23.499 2.456 1.00 94.56 101 ILE A C 1
ATOM 746 O O . ILE A 1 101 ? -3.740 24.556 1.836 1.00 94.56 101 ILE A O 1
ATOM 750 N N . LYS A 1 102 ? -2.977 22.474 2.168 1.00 92.50 102 LYS A N 1
ATOM 751 C CA . LYS A 1 102 ? -1.936 22.528 1.132 1.00 92.50 102 LYS A CA 1
ATOM 752 C C . LYS A 1 102 ? -2.502 22.653 -0.286 1.00 92.50 102 LYS A C 1
ATOM 754 O O . LYS A 1 102 ? -1.841 23.205 -1.164 1.00 92.50 102 LYS A O 1
ATOM 759 N N . ALA A 1 103 ? -3.661 22.064 -0.548 1.00 88.38 103 ALA A N 1
ATOM 760 C CA . ALA A 1 103 ? -4.340 22.147 -1.831 1.00 88.38 103 ALA A CA 1
ATOM 761 C C . ALA A 1 103 ? -5.020 23.505 -2.017 1.00 88.38 103 ALA A C 1
ATOM 763 O O . ALA A 1 103 ? -5.102 23.972 -3.147 1.00 88.38 103 ALA A O 1
ATOM 764 N N . GLY A 1 104 ? -5.496 24.119 -0.928 1.00 89.31 104 GLY A N 1
ATOM 765 C CA . GLY A 1 104 ? -6.381 25.281 -0.983 1.00 89.31 104 GLY A CA 1
ATOM 766 C C . GLY A 1 104 ? -7.782 24.933 -1.499 1.00 89.31 104 GLY A C 1
ATOM 767 O O . GLY A 1 104 ? -8.505 25.822 -1.934 1.00 89.31 104 GLY A O 1
ATOM 768 N N . VAL A 1 105 ? -8.158 23.649 -1.476 1.00 86.69 105 VAL A N 1
ATOM 769 C CA . VAL A 1 105 ? -9.411 23.129 -2.044 1.00 86.69 105 VAL A CA 1
ATOM 770 C C . VAL A 1 105 ? -10.212 22.431 -0.939 1.00 86.69 105 VAL A C 1
ATOM 772 O O . VAL A 1 105 ? -9.633 21.608 -0.222 1.00 86.69 105 VAL A O 1
ATOM 775 N N . PRO A 1 106 ? -11.509 22.750 -0.756 1.00 91.00 106 PRO A N 1
ATOM 776 C CA . PRO A 1 106 ? -12.364 22.049 0.197 1.00 91.00 106 PRO A CA 1
ATOM 777 C C . PRO A 1 106 ? -12.660 20.618 -0.268 1.00 91.00 106 PRO A C 1
ATOM 779 O O . PRO A 1 106 ? -12.564 20.311 -1.454 1.00 91.00 106 PRO A O 1
ATOM 782 N N . PHE A 1 107 ? -13.048 19.734 0.648 1.00 90.31 107 PHE A N 1
ATOM 783 C CA . PHE A 1 107 ? -13.394 18.356 0.295 1.00 90.31 107 PHE A CA 1
ATOM 784 C C . PHE A 1 107 ? -14.541 17.800 1.138 1.00 90.31 107 PHE A C 1
ATOM 786 O O . PHE A 1 107 ? -14.720 18.186 2.291 1.00 90.31 107 PHE A O 1
ATOM 793 N N . LEU A 1 108 ? -15.306 16.871 0.557 1.00 89.44 108 LEU A N 1
ATOM 794 C CA . LEU A 1 108 ? -16.366 16.142 1.254 1.00 89.44 108 LEU A CA 1
ATOM 795 C C . LEU A 1 108 ? -15.801 14.932 2.002 1.00 89.44 108 LEU A C 1
ATOM 797 O O . LEU A 1 108 ? -14.963 14.190 1.481 1.00 89.44 108 LEU A O 1
ATOM 801 N N . THR A 1 109 ? -16.295 14.709 3.215 1.00 91.19 109 THR A N 1
ATOM 802 C CA . THR A 1 109 ? -15.912 13.574 4.059 1.00 91.19 109 THR A CA 1
ATOM 803 C C . THR A 1 109 ? -17.043 13.186 4.996 1.00 91.19 109 THR A C 1
ATOM 805 O O . THR A 1 109 ? -17.927 13.987 5.284 1.00 91.19 109 THR A O 1
ATOM 808 N N . VAL A 1 110 ? -16.985 11.962 5.518 1.00 90.75 110 VAL A N 1
ATOM 809 C CA . VAL A 1 110 ? -17.751 11.611 6.718 1.00 90.75 110 VAL A CA 1
ATOM 810 C C . VAL A 1 110 ? -17.052 12.249 7.924 1.00 90.75 110 VAL A C 1
ATOM 812 O O . VAL A 1 110 ? -15.829 12.154 8.027 1.00 90.75 110 VAL A O 1
ATOM 815 N N . LEU A 1 111 ? -17.780 12.905 8.822 1.00 91.25 111 LEU A N 1
ATOM 816 C CA . LEU A 1 111 ? -17.308 13.269 10.156 1.00 91.25 111 LEU A CA 1
ATOM 817 C C . LEU A 1 111 ? -17.935 12.300 11.161 1.00 91.25 111 LEU A C 1
ATOM 819 O O . LEU A 1 111 ? -19.158 12.229 11.281 1.00 91.25 111 LEU A O 1
ATOM 823 N N . ALA A 1 112 ? -17.085 11.560 11.869 1.00 89.31 112 ALA A N 1
ATOM 824 C CA . ALA A 1 112 ? -17.471 10.699 12.977 1.00 89.31 112 ALA A CA 1
ATOM 825 C C . ALA A 1 112 ? -17.088 11.376 14.296 1.00 89.31 112 ALA A C 1
ATOM 827 O O . ALA A 1 112 ? -15.921 11.719 14.498 1.00 89.31 112 ALA A O 1
ATOM 828 N N . GLN A 1 113 ? -18.058 11.577 15.183 1.00 89.00 113 GLN A N 1
ATOM 829 C CA . GLN A 1 113 ? -17.860 12.220 16.483 1.00 89.00 113 GLN A CA 1
ATOM 830 C C . GLN A 1 113 ? -18.287 11.288 17.616 1.00 89.00 113 GLN A C 1
ATOM 832 O O . GLN A 1 113 ? -18.975 10.292 17.389 1.00 89.00 113 GLN A O 1
ATOM 837 N N . ASN A 1 114 ? -17.887 11.630 18.843 1.00 84.12 114 ASN A N 1
ATOM 838 C CA . ASN A 1 114 ? -18.167 10.853 20.052 1.00 84.12 114 ASN A CA 1
ATOM 839 C C . ASN A 1 114 ? -17.609 9.421 20.002 1.00 84.12 114 ASN A C 1
ATOM 841 O O . ASN A 1 114 ? -18.145 8.504 20.625 1.00 84.12 114 ASN A O 1
ATOM 845 N N . ILE A 1 115 ? -16.506 9.228 19.273 1.00 81.12 115 ILE A N 1
ATOM 846 C CA . ILE A 1 115 ? -15.828 7.936 19.191 1.00 81.12 115 ILE A CA 1
ATOM 847 C C . ILE A 1 115 ? -14.979 7.730 20.459 1.00 81.12 115 ILE A C 1
ATOM 849 O O . ILE A 1 115 ? -14.285 8.658 20.880 1.00 81.12 115 ILE A O 1
ATOM 853 N N . PRO A 1 116 ? -15.018 6.560 21.114 1.00 69.56 116 PRO A N 1
ATOM 854 C CA . PRO A 1 116 ? -14.131 6.299 22.245 1.00 69.56 116 PRO A CA 1
ATOM 855 C C . PRO A 1 116 ? -12.639 6.431 21.861 1.00 69.56 116 PRO A C 1
ATOM 857 O O . PRO A 1 116 ? -12.234 6.102 20.743 1.00 69.56 116 PRO A O 1
ATOM 860 N N . ASP A 1 117 ? -11.814 6.955 22.773 1.00 62.78 117 ASP A N 1
ATOM 861 C CA . ASP A 1 117 ? -10.404 7.322 22.520 1.00 62.78 117 ASP A CA 1
ATOM 862 C C . ASP A 1 117 ? -9.476 6.131 22.209 1.00 62.78 117 ASP A C 1
ATOM 864 O O . ASP A 1 117 ? -8.369 6.310 21.682 1.00 62.78 117 ASP A O 1
ATOM 868 N N . ASP A 1 118 ? -9.925 4.924 22.533 1.00 59.00 118 ASP A N 1
ATOM 869 C CA . ASP A 1 118 ? -9.266 3.636 22.359 1.00 59.00 118 ASP A CA 1
ATOM 870 C C . ASP A 1 118 ? -9.617 2.932 21.036 1.00 59.00 118 ASP A C 1
ATOM 872 O O . ASP A 1 118 ? -8.875 2.037 20.638 1.00 59.00 118 ASP A O 1
ATOM 876 N N . VAL A 1 119 ? -10.605 3.401 20.254 1.00 57.22 119 VAL A N 1
ATOM 877 C CA . VAL A 1 119 ? -11.021 2.808 18.951 1.00 57.22 119 VAL A CA 1
ATOM 878 C C . VAL A 1 119 ? -9.899 2.755 17.901 1.00 57.22 119 VAL A C 1
ATOM 880 O O . VAL A 1 119 ? -9.984 2.026 16.913 1.00 57.22 119 VAL A O 1
ATOM 883 N N . LEU A 1 120 ? -8.793 3.477 18.107 1.00 51.56 120 LEU A N 1
ATOM 884 C CA . LEU A 1 120 ? -7.656 3.541 17.179 1.00 51.56 120 LEU A CA 1
ATOM 885 C C . LEU A 1 120 ? -7.106 2.168 16.746 1.00 51.56 120 LEU A C 1
ATOM 887 O O . LEU A 1 120 ? -6.548 2.066 15.651 1.00 51.56 120 LEU A O 1
ATOM 891 N N . HIS A 1 121 ? -7.251 1.118 17.562 1.00 52.97 121 HIS A N 1
ATOM 892 C CA . HIS A 1 121 ? -6.771 -0.221 17.210 1.00 52.97 121 HIS A CA 1
ATOM 893 C C . HIS A 1 121 ? -7.711 -1.023 16.301 1.00 52.97 121 HIS A C 1
ATOM 895 O O . HIS A 1 121 ? -7.232 -1.937 15.628 1.00 52.97 121 HIS A O 1
ATOM 901 N N . THR A 1 122 ? -9.000 -0.673 16.230 1.00 49.22 122 THR A N 1
ATOM 902 C CA . THR A 1 122 ? -9.983 -1.349 15.364 1.00 49.22 122 THR A CA 1
ATOM 903 C C . THR A 1 122 ? -10.162 -0.663 14.012 1.00 49.22 122 THR A C 1
ATOM 905 O O . THR A 1 122 ? -10.803 -1.224 13.117 1.00 49.22 122 THR A O 1
ATOM 908 N N . ILE A 1 123 ? -9.556 0.518 13.822 1.00 54.16 123 ILE A N 1
ATOM 909 C CA . ILE A 1 123 ? -9.490 1.202 12.525 1.00 54.16 123 ILE A CA 1
ATOM 910 C C . ILE A 1 123 ? -8.731 0.311 11.537 1.00 54.16 123 ILE A C 1
ATOM 912 O O . ILE A 1 123 ? -7.584 -0.091 11.756 1.00 54.16 123 ILE A O 1
ATOM 916 N N . ASP A 1 124 ? -9.395 -0.003 10.427 1.00 47.47 124 ASP A N 1
ATOM 917 C CA . ASP A 1 124 ? -8.924 -0.985 9.462 1.00 47.47 124 ASP A CA 1
ATOM 918 C C . ASP A 1 124 ? -7.629 -0.494 8.801 1.00 47.47 124 ASP A C 1
ATOM 920 O O . ASP A 1 124 ? -7.599 0.486 8.055 1.00 47.47 124 ASP A O 1
ATOM 924 N N . GLN A 1 125 ? -6.525 -1.190 9.077 1.00 51.91 125 GLN A N 1
ATOM 925 C CA . GLN A 1 125 ? -5.230 -0.910 8.467 1.00 51.91 125 GLN A CA 1
ATOM 926 C C . GLN A 1 125 ? -5.173 -1.493 7.058 1.00 51.91 125 GLN A C 1
ATOM 928 O O . GLN A 1 125 ? -4.445 -2.459 6.778 1.00 51.91 125 GLN A O 1
ATOM 933 N N . GLN A 1 126 ? -5.939 -0.883 6.166 1.00 47.44 126 GLN A N 1
ATOM 934 C CA . GLN A 1 126 ? -6.040 -1.301 4.786 1.00 47.44 126 GLN A CA 1
ATOM 935 C C . GLN A 1 126 ? -4.682 -1.271 4.089 1.00 47.44 126 GLN A C 1
ATOM 937 O O . GLN A 1 126 ? -3.813 -0.421 4.313 1.00 47.44 126 GLN A O 1
ATOM 942 N N . ARG A 1 127 ? -4.450 -2.291 3.264 1.00 47.28 127 ARG A N 1
ATOM 943 C CA . ARG A 1 127 ? -3.224 -2.395 2.479 1.00 47.28 127 ARG A CA 1
ATOM 944 C C . ARG A 1 127 ? -3.322 -1.426 1.306 1.00 47.28 127 ARG A C 1
ATOM 946 O O . ARG A 1 127 ? -4.325 -1.432 0.605 1.00 47.28 127 ARG A O 1
ATOM 953 N N . ARG A 1 128 ? -2.248 -0.670 1.060 1.00 52.66 128 ARG A N 1
ATOM 954 C CA . ARG A 1 128 ? -2.106 0.241 -0.087 1.00 52.66 128 ARG A CA 1
ATOM 955 C C . ARG A 1 128 ? -2.699 -0.381 -1.362 1.00 52.66 128 ARG A C 1
ATOM 957 O O . ARG A 1 128 ? -2.249 -1.458 -1.764 1.00 52.66 128 ARG A O 1
ATOM 964 N N . ARG A 1 129 ? -3.679 0.286 -1.981 1.00 61.75 129 ARG A N 1
ATOM 965 C CA . ARG A 1 129 ? -4.166 -0.077 -3.323 1.00 61.75 129 ARG A CA 1
ATOM 966 C C . ARG A 1 129 ? -3.048 0.205 -4.334 1.00 61.75 129 ARG A C 1
ATOM 968 O O . ARG A 1 129 ? -2.213 1.076 -4.103 1.00 61.75 129 ARG A O 1
ATOM 975 N N . SER A 1 130 ? -2.946 -0.564 -5.410 1.00 68.50 130 SER A N 1
ATOM 976 C CA . SER A 1 130 ? -2.031 -0.276 -6.526 1.00 68.50 130 SER A CA 1
ATOM 977 C C . SER A 1 130 ? -2.829 0.327 -7.679 1.00 68.50 130 SER A C 1
ATOM 979 O O . SER A 1 130 ? -4.013 0.029 -7.811 1.00 68.50 130 SER A O 1
ATOM 981 N N . PHE A 1 131 ? -2.193 1.132 -8.534 1.00 71.12 131 PHE A N 1
ATOM 982 C CA . PHE A 1 131 ? -2.865 1.657 -9.728 1.00 71.12 131 PHE A CA 1
ATOM 983 C C . PHE A 1 131 ? -3.300 0.507 -10.656 1.00 71.12 131 PHE A C 1
ATOM 985 O O . PHE A 1 131 ? -4.409 0.514 -11.165 1.00 71.12 131 PHE A O 1
ATOM 992 N N . ALA A 1 132 ? -2.507 -0.564 -10.750 1.00 75.69 132 ALA A N 1
ATOM 993 C CA . ALA A 1 132 ? -2.901 -1.811 -11.399 1.00 75.69 132 ALA A CA 1
ATOM 994 C C . ALA A 1 132 ? -4.171 -2.419 -10.775 1.00 75.69 132 ALA A C 1
ATOM 996 O O . ALA A 1 132 ? -5.083 -2.780 -11.502 1.00 75.69 132 ALA A O 1
ATOM 997 N N . GLY A 1 133 ? -4.291 -2.458 -9.444 1.00 65.94 133 GLY A N 1
ATOM 998 C CA . GLY A 1 133 ? -5.504 -2.956 -8.786 1.00 65.94 133 GLY A CA 1
ATOM 999 C C . GLY A 1 133 ? -6.740 -2.077 -9.027 1.00 65.94 133 GLY A C 1
ATOM 1000 O O . GLY A 1 133 ? -7.859 -2.582 -9.019 1.00 65.94 133 GLY A O 1
ATOM 1001 N N . VAL A 1 134 ? -6.555 -0.773 -9.264 1.00 68.19 134 VAL A N 1
ATOM 1002 C CA . VAL A 1 134 ? -7.628 0.132 -9.714 1.00 68.19 134 VAL A CA 1
ATOM 1003 C C . VAL A 1 134 ? -8.065 -0.219 -11.137 1.00 68.19 134 VAL A C 1
ATOM 1005 O O . VAL A 1 134 ? -9.254 -0.381 -11.393 1.00 68.19 134 VAL A O 1
ATOM 1008 N N . LEU A 1 135 ? -7.110 -0.403 -12.050 1.00 78.38 135 LEU A N 1
ATOM 1009 C CA . LEU A 1 135 ? -7.382 -0.801 -13.432 1.00 78.38 135 LEU A CA 1
ATOM 1010 C C . LEU A 1 135 ? -8.096 -2.164 -13.506 1.00 78.38 135 LEU A C 1
ATOM 1012 O O . LEU A 1 135 ? -9.103 -2.286 -14.201 1.00 78.38 135 LEU A O 1
ATOM 1016 N N . GLU A 1 136 ? -7.662 -3.155 -12.720 1.00 76.81 136 GLU A N 1
ATOM 1017 C CA . GLU A 1 136 ? -8.345 -4.454 -12.593 1.00 76.81 136 GLU A CA 1
ATOM 1018 C C . GLU A 1 136 ? -9.796 -4.284 -12.132 1.00 76.81 136 GLU A C 1
ATOM 1020 O O . GLU A 1 136 ? -10.708 -4.879 -12.704 1.00 76.81 136 GLU A O 1
ATOM 1025 N N . ALA A 1 137 ? -10.037 -3.416 -11.144 1.00 62.06 137 ALA A N 1
ATOM 1026 C CA . ALA A 1 137 ? -11.383 -3.134 -10.658 1.00 62.06 137 ALA A CA 1
ATOM 1027 C C . ALA A 1 137 ? -12.256 -2.389 -11.681 1.00 62.06 137 ALA A C 1
ATOM 1029 O O . ALA A 1 137 ? -13.483 -2.465 -11.623 1.00 62.06 137 ALA A O 1
ATOM 1030 N N . ARG A 1 138 ? -11.660 -1.709 -12.661 1.00 74.38 138 ARG A N 1
ATOM 1031 C CA . ARG A 1 138 ? -12.384 -1.154 -13.813 1.00 74.38 138 ARG A CA 1
ATOM 1032 C C . ARG A 1 138 ? -12.611 -2.185 -14.924 1.00 74.38 138 ARG A C 1
ATOM 1034 O O . ARG A 1 138 ? -13.379 -1.915 -15.839 1.00 74.38 138 ARG A O 1
ATOM 1041 N N . GLY A 1 139 ? -12.034 -3.382 -14.806 1.00 76.69 139 GLY A N 1
ATOM 1042 C CA . GLY A 1 139 ? -12.108 -4.440 -15.815 1.00 76.69 139 GLY A CA 1
ATOM 1043 C C . GLY A 1 139 ? -11.063 -4.301 -16.922 1.00 76.69 139 GLY A C 1
ATOM 1044 O O . GLY A 1 139 ? -11.209 -4.924 -17.968 1.00 76.69 139 GLY A O 1
ATOM 1045 N N . VAL A 1 140 ? -10.020 -3.494 -16.710 1.00 80.62 140 VAL A N 1
ATOM 1046 C CA . VAL A 1 140 ? -8.945 -3.303 -17.688 1.00 80.62 140 VAL A CA 1
ATOM 1047 C C . VAL A 1 140 ? -8.043 -4.545 -17.696 1.00 80.62 140 VAL A C 1
ATOM 1049 O O . VAL A 1 140 ? -7.482 -4.903 -16.651 1.00 80.62 140 VAL A O 1
ATOM 1052 N N . PRO A 1 141 ? -7.875 -5.223 -18.846 1.00 83.12 141 PRO A N 1
ATOM 1053 C CA . PRO A 1 141 ? -7.020 -6.397 -18.944 1.00 83.12 141 PRO A CA 1
ATOM 1054 C C . PRO A 1 141 ? -5.544 -6.013 -18.799 1.00 83.12 141 PRO A C 1
ATOM 1056 O O . PRO A 1 141 ? -5.133 -4.892 -19.088 1.00 83.12 141 PRO A O 1
ATOM 1059 N N . HIS A 1 142 ? -4.716 -6.958 -18.348 1.00 90.12 142 HIS A N 1
ATOM 1060 C CA . HIS A 1 142 ? -3.259 -6.778 -18.235 1.00 90.12 142 HIS A CA 1
ATOM 1061 C C . HIS A 1 142 ? -2.820 -5.528 -17.443 1.00 90.12 142 HIS A C 1
ATOM 1063 O O . HIS A 1 142 ? -1.739 -4.982 -17.670 1.00 90.12 142 HIS A O 1
ATOM 1069 N N . ALA A 1 143 ? -3.625 -5.104 -16.466 1.00 85.69 143 ALA A N 1
ATOM 1070 C CA . ALA A 1 143 ? -3.440 -3.894 -15.665 1.00 85.69 143 ALA A CA 1
ATOM 1071 C C . ALA A 1 143 ? -2.020 -3.687 -15.103 1.00 85.69 143 ALA A C 1
ATOM 1073 O O . ALA A 1 143 ? -1.511 -2.566 -15.053 1.00 85.69 143 ALA A O 1
ATOM 1074 N N . HIS A 1 144 ? -1.353 -4.765 -14.686 1.00 88.00 144 HIS A N 1
ATOM 1075 C CA . HIS A 1 144 ? 0.022 -4.712 -14.191 1.00 88.00 144 HIS A CA 1
ATOM 1076 C C . HIS A 1 144 ? 1.046 -4.344 -15.275 1.00 88.00 144 HIS A C 1
ATOM 1078 O O . HIS A 1 144 ? 1.929 -3.523 -15.012 1.00 88.00 144 HIS A O 1
ATOM 1084 N N . ALA A 1 145 ? 0.920 -4.916 -16.476 1.00 90.38 145 ALA A N 1
ATOM 1085 C CA . ALA A 1 145 ? 1.764 -4.585 -17.624 1.00 90.38 145 ALA A CA 1
ATOM 1086 C C . ALA A 1 145 ? 1.490 -3.148 -18.090 1.00 90.38 145 ALA A C 1
ATOM 1088 O O . ALA A 1 145 ? 2.420 -2.365 -18.275 1.00 90.38 145 ALA A O 1
ATOM 1089 N N . LEU A 1 146 ? 0.214 -2.754 -18.133 1.00 92.44 146 LEU A N 1
ATOM 1090 C CA . LEU A 1 146 ? -0.201 -1.398 -18.481 1.00 92.44 146 LEU A CA 1
ATOM 1091 C C . LEU A 1 146 ? 0.373 -0.344 -17.519 1.00 92.44 146 LEU A C 1
ATOM 1093 O O . LEU A 1 146 ? 1.003 0.616 -17.961 1.00 92.44 146 LEU A O 1
ATOM 1097 N N . GLN A 1 147 ? 0.263 -0.556 -16.201 1.00 88.31 147 GLN A N 1
ATOM 1098 C CA . GLN A 1 147 ? 0.890 0.316 -15.198 1.00 88.31 147 GLN A CA 1
ATOM 1099 C C . GLN A 1 147 ? 2.420 0.367 -15.369 1.00 88.31 147 GLN A C 1
ATOM 1101 O O . GLN A 1 147 ? 3.019 1.435 -15.256 1.00 88.31 147 GLN A O 1
ATOM 1106 N N . SER A 1 148 ? 3.066 -0.780 -15.602 1.00 89.38 148 SER A N 1
ATOM 1107 C CA . SER A 1 148 ? 4.522 -0.876 -15.784 1.00 89.38 148 SER A CA 1
ATOM 1108 C C . SER A 1 148 ? 5.002 -0.055 -16.988 1.00 89.38 148 SER A C 1
ATOM 1110 O O . SER A 1 148 ? 5.920 0.763 -16.853 1.00 89.38 148 SER A O 1
ATOM 1112 N N . ALA A 1 149 ? 4.341 -0.218 -18.138 1.00 92.94 149 ALA A N 1
ATOM 1113 C CA . ALA A 1 149 ? 4.623 0.524 -19.362 1.00 92.94 149 ALA A CA 1
ATOM 1114 C C . ALA A 1 149 ? 4.403 2.029 -19.169 1.00 92.94 149 ALA A C 1
ATOM 1116 O O . ALA A 1 149 ? 5.293 2.823 -19.466 1.00 92.94 149 ALA A O 1
ATOM 1117 N N . LEU A 1 150 ? 3.273 2.413 -18.575 1.00 91.50 150 LEU A N 1
ATOM 1118 C CA . LEU A 1 150 ? 2.910 3.802 -18.314 1.00 91.50 150 LEU A CA 1
ATOM 1119 C C . LEU A 1 150 ? 3.920 4.518 -17.407 1.00 91.50 150 LEU A C 1
ATOM 1121 O O . LEU A 1 150 ? 4.392 5.604 -17.735 1.00 91.50 150 LEU A O 1
ATOM 1125 N N . VAL A 1 151 ? 4.321 3.893 -16.293 1.00 88.62 151 VAL A N 1
ATOM 1126 C CA . VAL A 1 151 ? 5.348 4.451 -15.393 1.00 88.62 151 VAL A CA 1
ATOM 1127 C C . VAL A 1 151 ? 6.666 4.665 -16.132 1.00 88.62 151 VAL A C 1
ATOM 1129 O O . VAL A 1 151 ? 7.352 5.663 -15.901 1.00 88.62 151 VAL A O 1
ATOM 1132 N N . LYS A 1 152 ? 7.044 3.727 -17.004 1.00 91.44 152 LYS A N 1
ATOM 1133 C CA . LYS A 1 152 ? 8.289 3.814 -17.762 1.00 91.44 152 LYS A CA 1
ATOM 1134 C C . LYS A 1 152 ? 8.233 4.894 -18.840 1.00 91.44 152 LYS A C 1
ATOM 1136 O O . LYS A 1 152 ? 9.182 5.663 -18.930 1.00 91.44 152 LYS A O 1
ATOM 1141 N N . LEU A 1 153 ? 7.138 4.985 -19.591 1.00 94.06 153 LEU A N 1
ATOM 1142 C CA . LEU A 1 153 ? 6.927 6.012 -20.613 1.00 94.06 153 LEU A CA 1
ATOM 1143 C C . LEU A 1 153 ? 6.915 7.415 -19.995 1.00 94.06 153 LEU A C 1
ATOM 1145 O O . LEU A 1 153 ? 7.629 8.287 -20.474 1.00 94.06 153 LEU A O 1
ATOM 1149 N N . ILE A 1 154 ? 6.215 7.614 -18.870 1.00 90.50 154 ILE A N 1
ATOM 1150 C CA . ILE A 1 154 ? 6.210 8.912 -18.173 1.00 90.50 154 ILE A CA 1
ATOM 1151 C C . ILE A 1 154 ? 7.621 9.289 -17.705 1.00 90.50 154 ILE A C 1
ATOM 1153 O O . ILE A 1 154 ? 8.045 10.431 -17.859 1.00 90.50 154 ILE A O 1
ATOM 1157 N N . ARG A 1 155 ? 8.380 8.339 -17.142 1.00 89.75 155 ARG A N 1
ATOM 1158 C CA . ARG A 1 155 ? 9.777 8.589 -16.745 1.00 89.75 155 ARG A CA 1
ATOM 1159 C C . ARG A 1 155 ? 10.667 8.903 -17.934 1.00 89.75 155 ARG A C 1
ATOM 1161 O O . ARG A 1 155 ? 11.564 9.731 -17.805 1.00 89.75 155 ARG A O 1
ATOM 1168 N N . TYR A 1 156 ? 10.453 8.217 -19.046 1.00 93.12 156 TYR A N 1
ATOM 1169 C CA . TYR A 1 156 ? 11.183 8.448 -20.275 1.00 93.12 156 TYR A CA 1
ATOM 1170 C C . TYR A 1 156 ? 10.928 9.869 -20.787 1.00 93.12 156 TYR A C 1
ATOM 1172 O O . TYR A 1 156 ? 11.886 10.624 -20.948 1.00 93.12 156 TYR A O 1
ATOM 1180 N N . ASP A 1 157 ? 9.673 10.290 -20.915 1.00 91.62 157 ASP A N 1
ATOM 1181 C CA . ASP A 1 157 ? 9.318 11.642 -21.363 1.00 91.62 157 ASP A CA 1
ATOM 1182 C C . ASP A 1 157 ? 9.862 12.722 -20.424 1.00 91.62 157 ASP A C 1
ATOM 1184 O O . ASP A 1 157 ? 10.537 13.645 -20.882 1.00 91.62 157 ASP A O 1
ATOM 1188 N N . ASP A 1 158 ? 9.726 12.525 -19.109 1.00 87.00 158 ASP A N 1
ATOM 1189 C CA . ASP A 1 158 ? 10.260 13.420 -18.074 1.00 87.00 158 ASP A CA 1
ATOM 1190 C C . ASP A 1 158 ? 11.799 13.512 -18.033 1.00 87.00 158 ASP A C 1
ATOM 1192 O O . ASP A 1 158 ? 12.336 14.297 -17.251 1.00 87.00 158 ASP A O 1
ATOM 1196 N N . GLY A 1 159 ? 12.532 12.673 -18.776 1.00 87.62 159 GLY A N 1
ATOM 1197 C CA . GLY A 1 159 ? 13.995 12.580 -18.666 1.00 87.62 159 GLY A CA 1
ATOM 1198 C C . GLY A 1 159 ? 14.469 11.977 -17.334 1.00 87.62 159 GLY A C 1
ATOM 1199 O O . GLY A 1 159 ? 15.596 12.191 -16.900 1.00 87.62 159 GLY A O 1
ATOM 1200 N N . LYS A 1 160 ? 13.606 11.206 -16.668 1.00 86.50 160 LYS A N 1
ATOM 1201 C CA . LYS A 1 160 ? 13.759 10.660 -15.309 1.00 86.50 160 LYS A CA 1
ATOM 1202 C C . LYS A 1 160 ? 14.004 9.147 -15.289 1.00 86.50 160 LYS A C 1
ATOM 1204 O O . LYS A 1 160 ? 13.577 8.440 -14.374 1.00 86.50 160 LYS A O 1
ATOM 1209 N N . MET A 1 161 ? 14.683 8.627 -16.308 1.00 86.25 161 MET A N 1
ATOM 1210 C CA . MET A 1 161 ? 15.021 7.198 -16.404 1.00 86.25 161 MET A CA 1
ATOM 1211 C C . MET A 1 161 ? 16.135 6.765 -15.440 1.00 86.25 161 MET A C 1
ATOM 1213 O O . MET A 1 161 ? 16.249 5.578 -15.128 1.00 86.25 161 MET A O 1
ATOM 1217 N N . LEU A 1 162 ? 16.930 7.718 -14.947 1.00 76.69 162 LEU A N 1
ATOM 1218 C CA . LEU A 1 162 ? 18.027 7.495 -14.002 1.00 76.69 162 LEU A CA 1
ATOM 1219 C C . LEU A 1 162 ? 17.517 7.479 -12.543 1.00 76.69 162 LEU A C 1
ATOM 1221 O O . LEU A 1 162 ? 16.382 7.866 -12.252 1.00 76.69 162 LEU A O 1
ATOM 1225 N N . ARG A 1 163 ? 18.323 6.957 -11.606 1.00 57.72 163 ARG A N 1
ATOM 1226 C CA . ARG A 1 163 ? 17.897 6.728 -10.207 1.00 57.72 163 ARG A CA 1
ATOM 1227 C C . ARG A 1 163 ? 17.443 8.018 -9.506 1.00 57.72 163 ARG A C 1
ATOM 1229 O O . ARG A 1 163 ? 17.999 9.083 -9.728 1.00 57.72 163 ARG A O 1
ATOM 1236 N N . GLY A 1 164 ? 16.488 7.879 -8.580 1.00 52.31 164 GLY A N 1
ATOM 1237 C CA . GLY A 1 164 ? 16.061 8.950 -7.664 1.00 52.31 164 GLY A CA 1
ATOM 1238 C C . GLY A 1 164 ? 14.743 9.638 -8.031 1.00 52.31 164 GLY A C 1
ATOM 1239 O O . GLY A 1 164 ? 14.177 10.340 -7.199 1.00 52.31 164 GLY A O 1
ATOM 1240 N N . ALA A 1 165 ? 14.196 9.390 -9.222 1.00 51.62 165 ALA A N 1
ATOM 1241 C CA . ALA A 1 165 ? 12.904 9.938 -9.612 1.00 51.62 165 ALA A CA 1
ATOM 1242 C C . ALA A 1 165 ? 11.724 9.179 -8.978 1.00 51.62 165 ALA A C 1
ATOM 1244 O O . ALA A 1 165 ? 11.568 7.960 -9.138 1.00 51.62 165 ALA A O 1
ATOM 1245 N N . GLY A 1 166 ? 10.858 9.921 -8.282 1.00 55.97 166 GLY A N 1
ATOM 1246 C CA . GLY A 1 166 ? 9.579 9.418 -7.786 1.00 55.97 166 GLY A CA 1
ATOM 1247 C C . GLY A 1 166 ? 8.716 8.826 -8.908 1.00 55.97 166 GLY A C 1
ATOM 1248 O O . GLY A 1 166 ? 8.862 9.156 -10.084 1.00 55.97 166 GLY A O 1
ATOM 1249 N N . THR A 1 167 ? 7.836 7.893 -8.558 1.00 62.06 167 THR A N 1
ATOM 1250 C CA . THR A 1 167 ? 6.807 7.395 -9.486 1.00 62.06 167 THR A CA 1
ATOM 1251 C C . THR A 1 167 ? 5.813 8.514 -9.789 1.00 62.06 167 THR A C 1
ATOM 1253 O O . THR A 1 167 ? 5.508 9.298 -8.891 1.00 62.06 167 THR A O 1
ATOM 1256 N N . ALA A 1 168 ? 5.294 8.567 -11.018 1.00 68.12 168 ALA A N 1
ATOM 1257 C CA . ALA A 1 168 ? 4.213 9.484 -11.364 1.00 68.12 168 ALA A CA 1
ATOM 1258 C C . ALA A 1 168 ? 3.007 9.287 -10.431 1.00 68.12 168 ALA A C 1
ATOM 1260 O O . ALA A 1 168 ? 2.746 8.175 -9.953 1.00 68.12 168 ALA A O 1
ATOM 1261 N N . SER A 1 169 ? 2.287 10.374 -10.161 1.00 65.31 169 SER A N 1
ATOM 1262 C CA . SER A 1 169 ? 1.040 10.326 -9.409 1.00 65.31 169 SER A CA 1
ATOM 1263 C C . SER A 1 169 ? -0.014 9.518 -10.167 1.00 65.31 169 SER A C 1
ATOM 1265 O O . SER A 1 169 ? 0.044 9.352 -11.387 1.00 65.31 169 SER A O 1
ATOM 1267 N N . TRP A 1 170 ? -0.985 8.969 -9.436 1.00 68.38 170 TRP A N 1
ATOM 1268 C CA . TRP A 1 170 ? -2.054 8.175 -10.047 1.00 68.38 170 TRP A CA 1
ATOM 1269 C C . TRP A 1 170 ? -2.933 8.993 -10.987 1.00 68.38 170 TRP A C 1
ATOM 1271 O O . TRP A 1 170 ? -3.445 8.433 -11.944 1.00 68.38 170 TRP A O 1
ATOM 1281 N N . SER A 1 171 ? -3.074 10.297 -10.754 1.00 59.94 171 SER A N 1
ATOM 1282 C CA . SER A 1 171 ? -3.749 11.208 -11.682 1.00 59.94 171 SER A CA 1
ATOM 1283 C C . SER A 1 171 ? -3.046 11.269 -12.995 1.00 59.94 171 SER A C 1
ATOM 1285 O O . SER A 1 171 ? -3.668 11.072 -14.026 1.00 59.94 171 SER A O 1
ATOM 1287 N N . ARG A 1 172 ? -1.751 11.576 -12.947 1.00 72.50 172 ARG A N 1
ATOM 1288 C CA . ARG A 1 172 ? -0.975 11.715 -14.157 1.00 72.50 172 ARG A CA 1
ATOM 1289 C C . ARG A 1 172 ? -0.997 10.405 -14.925 1.00 72.50 172 ARG A C 1
ATOM 1291 O O . ARG A 1 172 ? -1.196 10.427 -16.127 1.00 72.50 172 ARG A O 1
ATOM 1298 N N . MET A 1 173 ? -0.889 9.274 -14.227 1.00 79.19 173 MET A N 1
ATOM 1299 C CA . MET A 1 173 ? -1.076 7.963 -14.842 1.00 79.19 173 MET A CA 1
ATOM 1300 C C . MET A 1 173 ? -2.470 7.811 -15.478 1.00 79.19 173 MET A C 1
ATOM 1302 O O . MET A 1 173 ? -2.544 7.490 -16.656 1.00 79.19 173 MET A O 1
ATOM 1306 N N . ASP A 1 174 ? -3.566 8.085 -14.767 1.00 75.75 174 ASP A N 1
ATOM 1307 C CA . ASP A 1 174 ? -4.927 7.956 -15.318 1.00 75.75 174 ASP A CA 1
ATOM 1308 C C . ASP A 1 174 ? -5.170 8.878 -16.522 1.00 75.75 174 ASP A C 1
ATOM 1310 O O . ASP A 1 174 ? -5.664 8.438 -17.557 1.00 75.75 174 ASP A O 1
ATOM 1314 N N . ARG A 1 175 ? -4.770 10.148 -16.413 1.00 77.56 175 ARG A N 1
ATOM 1315 C CA . ARG A 1 175 ? -4.921 11.167 -17.456 1.00 77.56 175 ARG A CA 1
ATOM 1316 C C . ARG A 1 175 ? -4.110 10.822 -18.697 1.00 77.56 175 ARG A C 1
ATOM 1318 O O . ARG A 1 175 ? -4.645 10.854 -19.801 1.00 77.56 175 ARG A O 1
ATOM 1325 N N . VAL A 1 176 ? -2.842 10.452 -18.517 1.00 85.69 176 VAL A N 1
ATOM 1326 C CA . VAL A 1 176 ? -1.983 10.008 -19.619 1.00 85.69 176 VAL A CA 1
ATOM 1327 C C . VAL A 1 176 ? -2.543 8.731 -20.236 1.00 85.69 176 VAL A C 1
ATOM 1329 O O . VAL A 1 176 ? -2.575 8.627 -21.454 1.00 85.69 176 VAL A O 1
ATOM 1332 N N . LEU A 1 177 ? -3.047 7.782 -19.447 1.00 88.25 177 LEU A N 1
ATOM 1333 C CA . LEU A 1 177 ? -3.654 6.573 -20.000 1.00 88.25 177 LEU A CA 1
ATOM 1334 C C . LEU A 1 177 ? -4.877 6.901 -20.875 1.00 88.25 177 LEU A C 1
ATOM 1336 O O . LEU A 1 177 ? -4.952 6.431 -22.006 1.00 88.25 177 LEU A O 1
ATOM 1340 N N . ARG A 1 178 ? -5.787 7.769 -20.408 1.00 84.38 178 ARG A N 1
ATOM 1341 C CA . ARG A 1 178 ? -6.960 8.215 -21.188 1.00 84.38 178 ARG A CA 1
ATOM 1342 C C . ARG A 1 178 ? -6.577 8.956 -22.468 1.00 84.38 178 ARG A C 1
ATOM 1344 O O . ARG A 1 178 ? -7.224 8.774 -23.493 1.00 84.38 178 ARG A O 1
ATOM 1351 N N . ALA A 1 179 ? -5.537 9.785 -22.411 1.00 89.19 179 ALA A N 1
ATOM 1352 C CA . ALA A 1 179 ? -5.048 10.545 -23.558 1.00 89.19 179 ALA A CA 1
ATOM 1353 C C . ALA A 1 179 ? -4.225 9.697 -24.550 1.00 89.19 179 ALA A C 1
ATOM 1355 O O . ALA A 1 179 ? -3.905 10.171 -25.638 1.00 89.19 179 ALA A O 1
ATOM 1356 N N . ASN A 1 180 ? -3.866 8.458 -24.194 1.00 94.44 180 ASN A N 1
ATOM 1357 C CA . ASN A 1 180 ? -3.053 7.557 -25.016 1.00 94.44 180 ASN A CA 1
ATOM 1358 C C . ASN A 1 180 ? -3.677 6.140 -25.060 1.00 94.44 180 ASN A C 1
ATOM 1360 O O . ASN A 1 180 ? -3.072 5.185 -24.562 1.00 94.44 180 ASN A O 1
ATOM 1364 N N . PRO A 1 181 ? -4.887 5.980 -25.639 1.00 91.19 181 PRO A N 1
ATOM 1365 C CA . PRO A 1 181 ? -5.626 4.708 -25.634 1.00 91.19 181 PRO A CA 1
ATOM 1366 C C . PRO A 1 181 ? -4.924 3.581 -26.412 1.00 91.19 181 PRO A C 1
ATOM 1368 O O . PRO A 1 181 ? -5.130 2.399 -26.146 1.00 91.19 181 PRO A O 1
ATOM 1371 N N . ASP A 1 182 ? -4.038 3.927 -27.346 1.00 93.75 182 ASP A N 1
ATOM 1372 C CA . ASP A 1 182 ? -3.185 3.000 -28.093 1.00 93.75 182 ASP A CA 1
ATOM 1373 C C . ASP A 1 182 ? -2.173 2.243 -27.211 1.00 93.75 182 ASP A C 1
ATOM 1375 O O . ASP A 1 182 ? -1.626 1.221 -27.637 1.00 93.75 182 ASP A O 1
ATOM 1379 N N . LEU A 1 183 ? -1.955 2.680 -25.964 1.00 95.38 183 LEU A N 1
ATOM 1380 C CA . LEU A 1 183 ? -1.097 1.976 -25.011 1.00 95.38 183 LEU A CA 1
ATOM 1381 C C . LEU A 1 183 ? -1.647 0.594 -24.628 1.00 95.38 183 LEU A C 1
ATOM 1383 O O . LEU A 1 183 ? -0.865 -0.348 -24.484 1.00 95.38 183 LEU A O 1
ATOM 1387 N N . GLU A 1 184 ? -2.967 0.438 -24.507 1.00 93.00 184 GLU A N 1
ATOM 1388 C CA . GLU A 1 184 ? -3.581 -0.867 -24.219 1.00 93.00 184 GLU A CA 1
ATOM 1389 C C . GLU A 1 184 ? -3.312 -1.865 -25.350 1.00 93.00 184 GLU A C 1
ATOM 1391 O O . GLU A 1 184 ? -2.920 -3.011 -25.111 1.00 93.00 184 GLU A O 1
ATOM 1396 N N . GLN A 1 185 ? -3.417 -1.398 -26.597 1.00 93.00 185 GLN A N 1
ATOM 1397 C CA . GLN A 1 185 ? -3.091 -2.202 -27.770 1.00 93.00 185 GLN A CA 1
ATOM 1398 C C . GLN A 1 185 ? -1.598 -2.560 -27.809 1.00 93.00 185 GLN A C 1
ATOM 1400 O O . GLN A 1 185 ? -1.253 -3.701 -28.114 1.00 93.00 185 GLN A O 1
ATOM 1405 N N . ALA A 1 186 ? -0.701 -1.633 -27.455 1.00 95.06 186 ALA A N 1
ATOM 1406 C CA . ALA A 1 186 ? 0.734 -1.912 -27.380 1.00 95.06 186 ALA A CA 1
ATOM 1407 C C . ALA A 1 186 ? 1.073 -2.975 -26.318 1.00 95.06 186 ALA A C 1
ATOM 1409 O O . ALA A 1 186 ? 1.926 -3.831 -26.563 1.00 95.06 186 ALA A O 1
ATOM 1410 N N . VAL A 1 187 ? 0.389 -2.969 -25.165 1.00 95.31 187 VAL A N 1
ATOM 1411 C CA . VAL A 1 187 ? 0.521 -4.018 -24.136 1.00 95.31 187 VAL A CA 1
ATOM 1412 C C . VAL A 1 187 ? 0.090 -5.371 -24.691 1.00 95.31 187 VAL A C 1
ATOM 1414 O O . VAL A 1 187 ? 0.845 -6.335 -24.572 1.00 95.31 187 VAL A O 1
ATOM 1417 N N . LYS A 1 188 ? -1.082 -5.446 -25.333 1.00 94.31 188 LYS A N 1
ATOM 1418 C CA . LYS A 1 188 ? -1.580 -6.689 -25.935 1.00 94.31 188 LYS A CA 1
ATOM 1419 C C . LYS A 1 188 ? -0.579 -7.258 -26.947 1.00 94.31 188 LYS A C 1
ATOM 1421 O O . LYS A 1 188 ? -0.145 -8.398 -26.811 1.00 94.31 188 LYS A O 1
ATOM 1426 N N . MET A 1 189 ? -0.131 -6.428 -27.888 1.00 93.19 189 MET A N 1
ATOM 1427 C CA . MET A 1 189 ? 0.849 -6.826 -28.904 1.00 93.19 189 MET A CA 1
ATOM 1428 C C . MET A 1 189 ? 2.195 -7.234 -28.307 1.00 93.19 189 MET A C 1
ATOM 1430 O O . MET A 1 189 ? 2.848 -8.144 -28.808 1.00 93.19 189 MET A O 1
ATOM 1434 N N . SER A 1 190 ? 2.622 -6.571 -27.229 1.00 94.38 190 SER A N 1
ATOM 1435 C CA . SER A 1 190 ? 3.823 -6.966 -26.500 1.00 94.38 190 SER A CA 1
ATOM 1436 C C . SER A 1 190 ? 3.654 -8.366 -25.928 1.00 94.38 190 SER A C 1
ATOM 1438 O O . SER A 1 190 ? 4.530 -9.195 -26.119 1.00 94.38 190 SER A O 1
ATOM 1440 N N . LEU A 1 191 ? 2.540 -8.676 -25.266 1.00 91.19 191 LEU A N 1
ATOM 1441 C CA . LEU A 1 191 ? 2.319 -9.999 -24.672 1.00 91.19 191 LEU A CA 1
ATOM 1442 C C . LEU A 1 191 ? 2.249 -11.125 -25.714 1.00 91.19 191 LEU A C 1
ATOM 1444 O O . LEU A 1 191 ? 2.733 -12.218 -25.437 1.00 91.19 191 LEU A O 1
ATOM 1448 N N . GLU A 1 192 ? 1.723 -10.839 -26.904 1.00 91.88 192 GLU A N 1
ATOM 1449 C CA . GLU A 1 192 ? 1.623 -11.778 -28.034 1.00 91.88 192 GLU A CA 1
ATOM 1450 C C . GLU A 1 192 ? 2.923 -11.886 -28.860 1.00 91.88 192 GLU A C 1
ATOM 1452 O O . GLU A 1 192 ? 3.039 -12.745 -29.729 1.00 91.88 192 GLU A O 1
ATOM 1457 N N . SER A 1 193 ? 3.919 -11.029 -28.612 1.00 90.31 193 SER A N 1
ATOM 1458 C CA . SER A 1 193 ? 5.134 -10.960 -29.429 1.00 90.31 193 SER A CA 1
ATOM 1459 C C . SER A 1 193 ? 6.101 -12.124 -29.177 1.00 90.31 193 SER A C 1
ATOM 1461 O O . SER A 1 193 ? 6.455 -12.440 -28.035 1.00 90.31 193 SER A O 1
ATOM 1463 N N . GLU A 1 194 ? 6.644 -12.670 -30.267 1.00 89.75 194 GLU A N 1
ATOM 1464 C CA . GLU A 1 194 ? 7.657 -13.735 -30.265 1.00 89.75 194 GLU A CA 1
ATOM 1465 C C . GLU A 1 194 ? 9.045 -13.263 -29.795 1.00 89.75 194 GLU A C 1
ATOM 1467 O O . GLU A 1 194 ? 9.859 -14.072 -29.350 1.00 89.75 194 GLU A O 1
ATOM 1472 N N . ALA A 1 195 ? 9.297 -11.946 -29.760 1.00 87.94 195 ALA A N 1
ATOM 1473 C CA . ALA A 1 195 ? 10.518 -11.336 -29.218 1.00 87.94 195 ALA A CA 1
ATOM 1474 C C . ALA A 1 195 ? 10.570 -11.380 -27.671 1.00 87.94 195 ALA A C 1
ATOM 1476 O O . ALA A 1 195 ? 10.927 -10.403 -27.014 1.00 87.94 195 ALA A O 1
ATOM 1477 N N . SER A 1 196 ? 10.173 -12.507 -27.073 1.00 86.50 196 SER A N 1
ATOM 1478 C CA . SER A 1 196 ? 10.016 -12.728 -25.625 1.00 86.50 196 SER A CA 1
ATOM 1479 C C . SER A 1 196 ? 11.319 -12.637 -24.832 1.00 86.50 196 SER A C 1
ATOM 1481 O O . SER A 1 196 ? 11.299 -12.438 -23.615 1.00 86.50 196 SER A O 1
ATOM 1483 N N . ILE A 1 197 ? 12.460 -12.719 -25.521 1.00 88.88 197 ILE A N 1
ATOM 1484 C CA . ILE A 1 197 ? 13.774 -12.478 -24.927 1.00 88.88 197 ILE A CA 1
ATOM 1485 C C . ILE A 1 197 ? 13.927 -11.030 -24.433 1.00 88.88 197 ILE A C 1
ATOM 1487 O O . ILE A 1 197 ? 14.646 -10.774 -23.464 1.00 88.88 197 ILE A O 1
ATOM 1491 N N . LEU A 1 198 ? 13.198 -10.084 -25.038 1.00 90.00 198 LEU A N 1
ATOM 1492 C CA . LEU A 1 198 ? 12.985 -8.763 -24.467 1.00 90.00 198 LEU A CA 1
ATOM 1493 C C . LEU A 1 198 ? 11.855 -8.853 -23.448 1.00 90.00 198 LEU A C 1
ATOM 1495 O O . LEU A 1 198 ? 10.703 -9.116 -23.790 1.00 90.00 198 LEU A O 1
ATOM 1499 N N . SER A 1 199 ? 12.173 -8.565 -22.184 1.00 88.94 199 SER A N 1
ATOM 1500 C CA . SER A 1 199 ? 11.147 -8.472 -21.142 1.00 88.94 199 SER A CA 1
ATOM 1501 C C . SER A 1 199 ? 10.029 -7.510 -21.562 1.00 88.94 199 SER A C 1
ATOM 1503 O O . SER A 1 199 ? 10.316 -6.469 -22.159 1.00 88.94 199 SER A O 1
ATOM 1505 N N . GLU A 1 200 ? 8.787 -7.801 -21.165 1.00 89.50 200 GLU A N 1
ATOM 1506 C CA . GLU A 1 200 ? 7.608 -6.942 -21.388 1.00 89.50 200 GLU A CA 1
ATOM 1507 C C . GLU A 1 200 ? 7.900 -5.474 -21.045 1.00 89.50 200 GLU A C 1
ATOM 1509 O O . GLU A 1 200 ? 7.657 -4.580 -21.849 1.00 89.50 200 GLU A O 1
ATOM 1514 N N . ALA A 1 201 ? 8.578 -5.241 -19.920 1.00 86.69 201 ALA A N 1
ATOM 1515 C CA . ALA A 1 201 ? 8.956 -3.911 -19.471 1.00 86.69 201 ALA A CA 1
ATOM 1516 C C . ALA A 1 201 ? 9.812 -3.127 -20.490 1.00 86.69 201 ALA A C 1
ATOM 1518 O O . ALA A 1 201 ? 9.848 -1.904 -20.420 1.00 86.69 201 ALA A O 1
ATOM 1519 N N . VAL A 1 202 ? 10.567 -3.783 -21.371 1.00 93.31 202 VAL A N 1
ATOM 1520 C CA . VAL A 1 202 ? 11.365 -3.150 -22.440 1.00 93.31 202 VAL A CA 1
ATOM 1521 C C . VAL A 1 202 ? 10.575 -3.113 -23.744 1.00 93.31 202 VAL A C 1
ATOM 1523 O O . VAL A 1 202 ? 10.532 -2.084 -24.410 1.00 93.31 202 VAL A O 1
ATOM 1526 N N . ARG A 1 203 ? 9.921 -4.223 -24.084 1.00 95.06 203 ARG A N 1
ATOM 1527 C CA . ARG A 1 203 ? 9.222 -4.410 -25.352 1.00 95.06 203 ARG A CA 1
ATOM 1528 C C . ARG A 1 203 ? 7.984 -3.527 -25.498 1.00 95.06 203 ARG A C 1
ATOM 1530 O O . ARG A 1 203 ? 7.798 -2.942 -26.558 1.00 95.06 203 ARG A O 1
ATOM 1537 N N . THR A 1 204 ? 7.171 -3.379 -24.451 1.00 96.25 204 THR A N 1
ATOM 1538 C CA . THR A 1 204 ? 5.930 -2.590 -24.514 1.00 96.25 204 THR A CA 1
ATOM 1539 C C . THR A 1 204 ? 6.191 -1.104 -24.808 1.00 96.25 204 THR A C 1
ATOM 1541 O O . THR A 1 204 ? 5.596 -0.590 -25.755 1.00 96.25 204 THR A O 1
ATOM 1544 N N . PRO A 1 205 ? 7.102 -0.400 -24.097 1.00 96.31 205 PRO A N 1
ATOM 1545 C CA . PRO A 1 205 ? 7.449 0.975 -24.459 1.00 96.31 205 PRO A CA 1
ATOM 1546 C C . PRO A 1 205 ? 8.040 1.106 -25.866 1.00 96.31 205 PRO A C 1
ATOM 1548 O O . PRO A 1 205 ? 7.721 2.069 -26.552 1.00 96.31 205 PRO A O 1
ATOM 1551 N N . LEU A 1 206 ? 8.867 0.149 -26.315 1.00 96.44 206 LEU A N 1
ATOM 1552 C CA . LEU A 1 206 ? 9.424 0.166 -27.676 1.00 96.44 206 LEU A CA 1
ATOM 1553 C C . LEU A 1 206 ? 8.332 0.042 -28.738 1.00 96.44 206 LEU A C 1
ATOM 1555 O O . LEU A 1 206 ? 8.350 0.801 -29.698 1.00 96.44 206 LEU A O 1
ATOM 1559 N N . LEU A 1 207 ? 7.379 -0.876 -28.553 1.00 96.56 207 LEU A N 1
ATOM 1560 C CA . LEU A 1 207 ? 6.223 -1.025 -29.439 1.00 96.56 207 LEU A CA 1
ATOM 1561 C C . LEU A 1 207 ? 5.395 0.255 -29.483 1.00 96.56 207 LEU A C 1
ATOM 1563 O O . LEU A 1 207 ? 5.114 0.758 -30.564 1.00 96.56 207 LEU A O 1
ATOM 1567 N N . PHE A 1 208 ? 5.044 0.795 -28.316 1.00 97.50 208 PHE A N 1
ATOM 1568 C CA . PHE A 1 208 ? 4.236 2.006 -28.209 1.00 97.50 208 PHE A CA 1
ATOM 1569 C C . PHE A 1 208 ? 4.905 3.210 -28.884 1.00 97.50 208 PHE A C 1
ATOM 1571 O O . PHE A 1 208 ? 4.321 3.845 -29.759 1.00 97.50 208 PHE A O 1
ATOM 1578 N N . MET A 1 209 ? 6.153 3.502 -28.509 1.00 98.06 209 MET A N 1
ATOM 1579 C CA . MET A 1 209 ? 6.906 4.631 -29.054 1.00 98.06 209 MET A CA 1
ATOM 1580 C C . MET A 1 209 ? 7.213 4.423 -30.540 1.00 98.06 209 MET A C 1
ATOM 1582 O O . MET A 1 209 ? 6.976 5.310 -31.353 1.00 98.06 209 MET A O 1
ATOM 1586 N N . GLY A 1 210 ? 7.702 3.236 -30.902 1.00 97.31 210 GLY A N 1
ATOM 1587 C CA . GLY A 1 210 ? 8.099 2.889 -32.261 1.00 97.31 210 GLY A CA 1
ATOM 1588 C C . GLY A 1 210 ? 6.936 2.923 -33.243 1.00 97.31 210 GLY A C 1
ATOM 1589 O O . GLY A 1 210 ? 7.076 3.470 -34.328 1.00 97.31 210 GLY A O 1
ATOM 1590 N N . PHE A 1 211 ? 5.750 2.440 -32.865 1.00 97.00 211 PHE A N 1
ATOM 1591 C CA . PHE A 1 211 ? 4.583 2.454 -33.754 1.00 97.00 211 PHE A CA 1
ATOM 1592 C C . PHE A 1 211 ? 4.014 3.847 -34.014 1.00 97.00 211 PHE A C 1
ATOM 1594 O O . PHE A 1 211 ? 3.320 4.032 -35.017 1.00 97.00 211 PHE A O 1
ATOM 1601 N N . ARG A 1 212 ? 4.293 4.810 -33.132 1.00 96.31 212 ARG A N 1
ATOM 1602 C CA . ARG A 1 212 ? 3.970 6.224 -33.352 1.00 96.31 212 ARG A CA 1
ATOM 1603 C C . ARG A 1 212 ? 4.952 6.917 -34.294 1.00 96.31 212 ARG A C 1
ATOM 1605 O O . ARG A 1 212 ? 4.600 7.948 -34.850 1.00 96.31 212 ARG A O 1
ATOM 1612 N N . VAL A 1 213 ? 6.149 6.357 -34.470 1.00 97.44 213 VAL A N 1
ATOM 1613 C CA . VAL A 1 213 ? 7.180 6.886 -35.373 1.00 97.44 213 VAL A CA 1
ATOM 1614 C C . VAL A 1 213 ? 7.153 6.151 -36.711 1.00 97.44 213 VAL A C 1
ATOM 1616 O O . VAL A 1 213 ? 6.863 6.748 -37.740 1.00 97.44 213 VAL A O 1
ATOM 1619 N N . ASP A 1 214 ? 7.419 4.846 -36.696 1.00 97.62 214 ASP A N 1
ATOM 1620 C CA . ASP A 1 214 ? 7.453 3.985 -37.874 1.00 97.62 214 ASP A CA 1
ATOM 1621 C C . ASP A 1 214 ? 7.092 2.538 -37.494 1.00 97.62 214 ASP A C 1
ATOM 1623 O O . ASP A 1 214 ? 7.878 1.782 -36.903 1.00 97.62 214 ASP A O 1
ATOM 1627 N N . LYS A 1 215 ? 5.875 2.124 -37.865 1.00 96.69 215 LYS A N 1
ATOM 1628 C CA . LYS A 1 215 ? 5.359 0.773 -37.598 1.00 96.69 215 LYS A CA 1
ATOM 1629 C C . LYS A 1 215 ? 6.151 -0.313 -38.328 1.00 96.69 215 LYS A C 1
ATOM 1631 O O . LYS A 1 215 ? 6.328 -1.395 -37.768 1.00 96.69 215 LYS A O 1
ATOM 1636 N N . ALA A 1 216 ? 6.604 -0.054 -39.554 1.00 97.25 216 ALA A N 1
ATOM 1637 C CA . ALA A 1 216 ? 7.282 -1.048 -40.380 1.00 97.25 216 ALA A CA 1
ATOM 1638 C C . ALA A 1 216 ? 8.700 -1.306 -39.862 1.00 97.25 216 ALA A C 1
ATOM 1640 O O . ALA A 1 216 ? 9.074 -2.460 -39.642 1.00 97.25 216 ALA A O 1
ATOM 1641 N N . ALA A 1 217 ? 9.454 -0.243 -39.573 1.00 97.25 217 ALA A N 1
ATOM 1642 C CA . ALA A 1 217 ? 10.777 -0.350 -38.967 1.00 97.25 217 ALA A CA 1
ATOM 1643 C C . ALA A 1 217 ? 10.714 -1.010 -37.581 1.00 97.25 217 ALA A C 1
ATOM 1645 O O . ALA A 1 217 ? 11.531 -1.873 -37.270 1.00 97.25 217 ALA A O 1
ATOM 1646 N N . THR A 1 218 ? 9.710 -0.669 -36.767 1.00 97.56 218 THR A N 1
ATOM 1647 C CA . THR A 1 218 ? 9.549 -1.265 -35.430 1.00 97.56 218 THR A CA 1
ATOM 1648 C C . THR A 1 218 ? 9.248 -2.762 -35.493 1.00 97.56 218 THR A C 1
ATOM 1650 O O . THR A 1 218 ? 9.813 -3.525 -34.711 1.00 97.56 218 THR A O 1
ATOM 1653 N N . ARG A 1 219 ? 8.398 -3.206 -36.431 1.00 96.62 219 ARG A N 1
ATOM 1654 C CA . ARG A 1 219 ? 8.159 -4.642 -36.658 1.00 96.62 219 ARG A CA 1
ATOM 1655 C C . ARG A 1 219 ? 9.435 -5.345 -37.103 1.00 96.62 219 ARG A C 1
ATOM 1657 O O . ARG A 1 219 ? 9.848 -6.281 -36.435 1.00 96.62 219 ARG A O 1
ATOM 1664 N N . ARG A 1 220 ? 10.123 -4.811 -38.119 1.00 96.50 220 ARG A N 1
ATOM 1665 C CA . ARG A 1 220 ? 11.397 -5.361 -38.607 1.00 96.50 220 ARG A CA 1
ATOM 1666 C C . ARG A 1 220 ? 12.440 -5.495 -37.495 1.00 96.50 220 ARG A C 1
ATOM 1668 O O . ARG A 1 220 ? 13.110 -6.518 -37.410 1.00 96.50 220 ARG A O 1
ATOM 1675 N N . PHE A 1 221 ? 12.551 -4.489 -36.624 1.00 97.88 221 PHE A N 1
ATOM 1676 C CA . PHE A 1 221 ? 13.443 -4.532 -35.467 1.00 97.88 221 PHE A CA 1
ATOM 1677 C C . PHE A 1 221 ? 13.101 -5.694 -34.525 1.00 97.88 221 PHE A C 1
ATOM 1679 O O . PHE A 1 221 ? 13.991 -6.450 -34.143 1.00 97.88 221 PHE A O 1
ATOM 1686 N N . LEU A 1 222 ? 11.829 -5.844 -34.145 1.00 97.06 222 LEU A N 1
ATOM 1687 C CA . LEU A 1 222 ? 11.398 -6.902 -33.226 1.00 97.06 222 LEU A CA 1
ATOM 1688 C C . LEU A 1 222 ? 11.485 -8.295 -33.858 1.00 97.06 222 LEU A C 1
ATOM 1690 O O . LEU A 1 222 ? 11.884 -9.232 -33.168 1.00 97.06 222 LEU A O 1
ATOM 1694 N N . ASP A 1 223 ? 11.189 -8.417 -35.150 1.00 96.50 223 ASP A N 1
ATOM 1695 C CA . ASP A 1 223 ? 11.331 -9.660 -35.911 1.00 96.50 223 ASP A CA 1
ATOM 1696 C C . ASP A 1 223 ? 12.798 -10.101 -35.946 1.00 96.50 223 ASP A C 1
ATOM 1698 O O . ASP A 1 223 ? 13.101 -11.246 -35.621 1.00 96.50 223 ASP A O 1
ATOM 1702 N N . ALA A 1 224 ? 13.729 -9.170 -36.187 1.00 96.56 224 ALA A N 1
ATOM 1703 C CA . ALA A 1 224 ? 15.164 -9.445 -36.140 1.00 96.56 224 ALA A CA 1
ATOM 1704 C C . ALA A 1 224 ? 15.681 -9.799 -34.734 1.00 96.56 224 ALA A C 1
ATOM 1706 O O . ALA A 1 224 ? 16.702 -10.469 -34.604 1.00 96.56 224 ALA A O 1
ATOM 1707 N N . VAL A 1 225 ? 14.997 -9.374 -33.666 1.00 96.69 225 VAL A N 1
ATOM 1708 C CA . VAL A 1 225 ? 15.314 -9.813 -32.294 1.00 96.69 225 VAL A CA 1
ATOM 1709 C C . VAL A 1 225 ? 14.787 -11.227 -32.022 1.00 96.69 225 VAL A C 1
ATOM 1711 O O . VAL A 1 225 ? 15.446 -12.015 -31.331 1.00 96.69 225 VAL A O 1
ATOM 1714 N N . ALA A 1 226 ? 13.586 -11.540 -32.512 1.00 95.56 226 ALA A N 1
ATOM 1715 C CA . ALA A 1 226 ? 12.951 -12.842 -32.334 1.00 95.56 226 ALA A CA 1
ATOM 1716 C C . ALA A 1 226 ? 13.679 -13.934 -33.133 1.00 95.56 226 ALA A C 1
ATOM 1718 O O . ALA A 1 226 ? 14.036 -14.967 -32.561 1.00 95.56 226 ALA A O 1
ATOM 1719 N N . TRP A 1 227 ? 13.959 -13.637 -34.403 1.00 95.69 227 TRP A N 1
ATOM 1720 C CA . TRP A 1 227 ? 14.447 -14.548 -35.439 1.00 95.69 227 TRP A CA 1
ATOM 1721 C C . TRP A 1 227 ? 15.718 -13.999 -36.109 1.00 95.69 227 TRP A C 1
ATOM 1723 O O . TRP A 1 227 ? 15.706 -13.718 -37.311 1.00 95.69 227 TRP A O 1
ATOM 1733 N N . PRO A 1 228 ? 16.816 -13.779 -35.360 1.00 95.06 228 PRO A N 1
ATOM 1734 C CA . PRO A 1 228 ? 18.029 -13.144 -35.887 1.00 95.06 228 PRO A CA 1
ATOM 1735 C C . PRO A 1 228 ? 18.593 -13.845 -37.131 1.00 95.06 228 PRO A C 1
ATOM 1737 O O . PRO A 1 228 ? 19.146 -13.187 -38.005 1.00 95.06 228 PRO A O 1
ATOM 1740 N N . GLU A 1 229 ? 18.402 -15.159 -37.256 1.00 94.88 229 GLU A N 1
ATOM 1741 C CA . GLU A 1 229 ? 18.854 -15.979 -38.381 1.00 94.88 229 GLU A CA 1
ATOM 1742 C C . GLU A 1 229 ? 18.170 -15.653 -39.717 1.00 94.88 229 GLU A C 1
ATOM 1744 O O . GLU A 1 229 ? 18.707 -15.974 -40.775 1.00 94.88 229 GLU A O 1
ATOM 1749 N N . LYS A 1 230 ? 16.995 -15.008 -39.686 1.00 95.06 230 LYS A N 1
ATOM 1750 C CA . LYS A 1 230 ? 16.257 -14.584 -40.889 1.00 95.06 230 LYS A CA 1
ATOM 1751 C C . LYS A 1 230 ? 16.679 -13.206 -41.393 1.00 95.06 230 LYS A C 1
ATOM 1753 O O . LYS A 1 230 ? 16.171 -12.742 -42.412 1.00 95.06 230 LYS A O 1
ATOM 1758 N N . HIS A 1 231 ? 17.573 -12.536 -40.675 1.00 94.44 231 HIS A N 1
ATOM 1759 C CA . HIS A 1 231 ? 17.993 -11.174 -40.958 1.00 94.44 231 HIS A CA 1
ATOM 1760 C C . HIS A 1 231 ? 19.507 -11.100 -41.155 1.00 94.44 231 HIS A C 1
ATOM 1762 O O . HIS A 1 231 ? 20.261 -12.003 -40.799 1.00 94.44 231 HIS A O 1
ATOM 1768 N N . SER A 1 232 ? 19.969 -9.993 -41.741 1.00 93.06 232 SER A N 1
ATOM 1769 C CA . SER A 1 232 ? 21.400 -9.703 -41.795 1.00 93.06 232 SER A CA 1
ATOM 1770 C C . SER A 1 232 ? 21.983 -9.692 -40.374 1.00 93.06 232 SER A C 1
ATOM 1772 O O . SER A 1 232 ? 21.378 -9.080 -39.492 1.00 93.06 232 SER A O 1
ATOM 1774 N N . PRO A 1 233 ? 23.187 -10.246 -40.138 1.00 89.44 233 PRO A N 1
ATOM 1775 C CA . PRO A 1 233 ? 23.873 -10.112 -38.851 1.00 89.44 233 PRO A CA 1
ATOM 1776 C C . PRO A 1 233 ? 24.126 -8.653 -38.443 1.00 89.44 233 PRO A C 1
ATOM 1778 O O . PRO A 1 233 ? 24.371 -8.364 -37.277 1.00 89.44 233 PRO A O 1
ATOM 1781 N N . LEU A 1 234 ? 24.086 -7.719 -39.402 1.00 91.81 234 LEU A N 1
ATOM 1782 C CA . LEU A 1 234 ? 24.202 -6.279 -39.161 1.00 91.81 234 LEU A CA 1
ATOM 1783 C C . LEU A 1 234 ? 22.849 -5.592 -38.923 1.00 91.81 234 LEU A C 1
ATOM 1785 O O . LEU A 1 234 ? 22.826 -4.385 -38.664 1.00 91.81 234 LEU A O 1
ATOM 1789 N N . GLU A 1 235 ? 21.728 -6.314 -39.014 1.00 95.81 235 GLU A N 1
ATOM 1790 C CA . GLU A 1 235 ? 20.415 -5.768 -38.678 1.00 95.81 235 GLU A CA 1
ATOM 1791 C C . GLU A 1 235 ? 20.412 -5.370 -37.192 1.00 95.81 235 GLU A C 1
ATOM 1793 O O . GLU A 1 235 ? 20.801 -6.175 -36.336 1.00 95.81 235 GLU A O 1
ATOM 1798 N N . PRO A 1 236 ? 19.985 -4.143 -36.838 1.00 97.38 236 PRO A N 1
ATOM 1799 C CA . PRO A 1 236 ? 20.096 -3.661 -35.464 1.00 97.38 236 PRO A CA 1
ATOM 1800 C C . PRO A 1 236 ? 19.423 -4.569 -34.423 1.00 97.38 236 PRO A C 1
ATOM 1802 O O . PRO A 1 236 ? 19.954 -4.737 -33.325 1.00 97.38 236 PRO A O 1
ATOM 1805 N N . GLY A 1 237 ? 18.286 -5.187 -34.766 1.00 96.25 237 GLY A N 1
ATOM 1806 C CA . GLY A 1 237 ? 17.597 -6.148 -33.899 1.00 96.25 237 GLY A CA 1
ATOM 1807 C C . GLY A 1 237 ? 18.404 -7.427 -33.648 1.00 96.25 237 GLY A C 1
ATOM 1808 O O . GLY A 1 237 ? 18.542 -7.841 -32.495 1.00 96.25 237 GLY A O 1
ATOM 1809 N N . ALA A 1 238 ? 19.035 -7.984 -34.686 1.00 95.94 238 ALA A N 1
ATOM 1810 C CA . ALA A 1 238 ? 19.903 -9.156 -34.562 1.00 95.94 238 ALA A CA 1
ATOM 1811 C C . ALA A 1 238 ? 21.126 -8.858 -33.673 1.00 95.94 238 ALA A C 1
ATOM 1813 O O . ALA A 1 238 ? 21.475 -9.647 -32.800 1.00 95.94 238 ALA A O 1
ATOM 1814 N N . ARG A 1 239 ? 21.708 -7.653 -33.774 1.00 95.38 239 ARG A N 1
ATOM 1815 C CA . ARG A 1 239 ? 22.815 -7.228 -32.893 1.00 95.38 239 ARG A CA 1
ATOM 1816 C C . ARG A 1 239 ? 22.414 -7.091 -31.427 1.00 95.38 239 ARG A C 1
ATOM 1818 O O . ARG A 1 239 ? 23.216 -7.393 -30.542 1.00 95.38 239 ARG A O 1
ATOM 1825 N N . ILE A 1 240 ? 21.195 -6.626 -31.149 1.00 95.88 240 ILE A N 1
ATOM 1826 C CA . ILE A 1 240 ? 20.662 -6.611 -29.780 1.00 95.88 240 ILE A CA 1
ATOM 1827 C C . ILE A 1 240 ? 20.477 -8.041 -29.269 1.00 95.88 240 ILE A C 1
ATOM 1829 O O . ILE A 1 240 ? 20.812 -8.314 -28.116 1.00 95.88 240 ILE A O 1
ATOM 1833 N N . ARG A 1 241 ? 19.998 -8.955 -30.119 1.00 94.56 241 ARG A N 1
ATOM 1834 C CA . ARG A 1 241 ? 19.848 -10.369 -29.776 1.00 94.56 241 ARG A CA 1
ATOM 1835 C C . ARG A 1 241 ? 21.189 -11.022 -29.428 1.00 94.56 241 ARG A C 1
ATOM 1837 O O . ARG A 1 241 ? 21.304 -11.563 -28.330 1.00 94.56 241 ARG A O 1
ATOM 1844 N N . ASP A 1 242 ? 22.207 -10.854 -30.270 1.00 92.88 242 ASP A N 1
ATOM 1845 C CA . ASP A 1 242 ? 23.569 -11.340 -30.008 1.00 92.88 242 ASP A CA 1
ATOM 1846 C C . ASP A 1 242 ? 24.101 -10.844 -28.657 1.00 92.88 242 ASP A C 1
ATOM 1848 O O . ASP A 1 242 ? 24.664 -11.602 -27.867 1.00 92.88 242 ASP A O 1
ATOM 1852 N N . LEU A 1 243 ? 23.900 -9.556 -28.359 1.00 91.62 243 LEU A N 1
ATOM 1853 C CA . LEU A 1 243 ? 24.365 -8.958 -27.111 1.00 91.62 243 LEU A CA 1
ATOM 1854 C C . LEU A 1 243 ? 23.659 -9.553 -25.883 1.00 91.62 243 LEU A C 1
ATOM 1856 O O . LEU A 1 243 ? 24.292 -9.762 -24.843 1.00 91.62 243 LEU A O 1
ATOM 1860 N N . ILE A 1 244 ? 22.354 -9.822 -25.979 1.00 91.50 244 ILE A N 1
ATOM 1861 C CA . ILE A 1 244 ? 21.615 -10.484 -24.901 1.00 91.50 244 ILE A CA 1
ATOM 1862 C C . ILE A 1 244 ? 22.159 -11.896 -24.693 1.00 91.50 244 ILE A C 1
ATOM 1864 O O . ILE A 1 244 ? 22.424 -12.264 -23.551 1.00 91.50 244 ILE A O 1
ATOM 1868 N N . ASP A 1 245 ? 22.364 -12.658 -25.767 1.00 90.44 245 ASP A N 1
ATOM 1869 C CA . ASP A 1 245 ? 22.815 -14.047 -25.682 1.00 90.44 245 ASP A CA 1
ATOM 1870 C C . ASP A 1 245 ? 24.231 -14.151 -25.086 1.00 90.44 245 ASP A C 1
ATOM 1872 O O . ASP A 1 245 ? 24.446 -14.944 -24.166 1.00 90.44 245 ASP A O 1
ATOM 1876 N N . VAL A 1 246 ? 25.156 -13.264 -25.476 1.00 88.81 246 VAL A N 1
ATOM 1877 C CA . VAL A 1 246 ? 26.519 -13.198 -24.907 1.00 88.81 246 VAL A CA 1
ATOM 1878 C C . VAL A 1 246 ? 26.516 -12.838 -23.416 1.00 88.81 246 VAL A C 1
ATOM 1880 O O . VAL A 1 246 ? 27.322 -13.358 -22.649 1.00 88.81 246 VAL A O 1
ATOM 1883 N N . THR A 1 247 ? 25.608 -11.967 -22.972 1.00 85.75 247 THR A N 1
ATOM 1884 C CA . THR A 1 247 ? 25.564 -11.491 -21.573 1.00 85.75 247 THR A CA 1
ATOM 1885 C C . THR A 1 247 ? 24.656 -12.326 -20.663 1.00 85.75 247 THR A C 1
ATOM 1887 O O . THR A 1 247 ? 24.548 -12.065 -19.464 1.00 85.75 247 THR A O 1
ATOM 1890 N N . ARG A 1 248 ? 23.966 -13.341 -21.196 1.00 80.06 248 ARG A N 1
ATOM 1891 C CA . ARG A 1 248 ? 22.938 -14.089 -20.454 1.00 80.06 248 ARG A CA 1
ATOM 1892 C C . ARG A 1 248 ? 23.512 -14.994 -19.361 1.00 80.06 248 ARG A C 1
ATOM 1894 O O . ARG A 1 248 ? 22.862 -15.153 -18.318 1.00 80.06 248 ARG A O 1
ATOM 1901 N N . GLY A 1 249 ? 24.684 -15.581 -19.624 1.00 74.00 249 GLY A N 1
ATOM 1902 C CA . GLY A 1 249 ? 25.302 -16.654 -18.835 1.00 74.00 249 GLY A CA 1
ATOM 1903 C C . GLY A 1 249 ? 25.943 -16.219 -17.514 1.00 74.00 249 GLY A C 1
ATOM 1904 O O . GLY A 1 249 ? 26.033 -17.034 -16.602 1.00 74.00 249 GLY A O 1
ATOM 1905 N N . ASP A 1 250 ? 26.313 -14.944 -17.371 1.00 77.44 250 ASP A N 1
ATOM 1906 C CA . ASP A 1 250 ? 26.973 -14.417 -16.172 1.00 77.44 250 ASP A CA 1
ATOM 1907 C C . ASP A 1 250 ? 26.152 -13.267 -15.541 1.00 77.44 250 ASP A C 1
ATOM 1909 O O . ASP A 1 250 ? 25.919 -12.234 -16.179 1.00 77.44 250 ASP A O 1
ATOM 1913 N N . PRO A 1 251 ? 25.698 -13.401 -14.276 1.00 76.00 251 PRO A N 1
ATOM 1914 C CA . PRO A 1 251 ? 24.981 -12.345 -13.562 1.00 76.00 251 PRO A CA 1
ATOM 1915 C C . PRO A 1 251 ? 25.718 -11.001 -13.479 1.00 76.00 251 PRO A C 1
ATOM 1917 O O . PRO A 1 251 ? 25.052 -9.970 -13.358 1.00 76.00 251 PRO A O 1
ATOM 1920 N N . ALA A 1 252 ? 27.055 -10.993 -13.524 1.00 76.31 252 ALA A N 1
ATOM 1921 C CA . ALA A 1 252 ? 27.856 -9.772 -13.460 1.00 76.31 252 ALA A CA 1
ATOM 1922 C C . ALA A 1 252 ? 27.806 -8.964 -14.767 1.00 76.31 252 ALA A C 1
ATOM 1924 O O . ALA A 1 252 ? 27.829 -7.732 -14.725 1.00 76.31 252 ALA A O 1
ATOM 1925 N N . THR A 1 253 ? 27.686 -9.640 -15.913 1.00 77.38 253 THR A N 1
ATOM 1926 C CA . THR A 1 253 ? 27.655 -9.018 -17.249 1.00 77.38 253 THR A CA 1
ATOM 1927 C C . THR A 1 253 ? 26.244 -8.878 -17.825 1.00 77.38 253 THR A C 1
ATOM 1929 O O . THR A 1 253 ? 26.043 -8.118 -18.774 1.00 77.38 253 THR A O 1
ATOM 1932 N N . ARG A 1 254 ? 25.242 -9.536 -17.224 1.00 83.19 254 ARG A N 1
ATOM 1933 C CA . ARG A 1 254 ? 23.835 -9.474 -17.644 1.00 83.19 254 ARG A CA 1
ATOM 1934 C C . ARG A 1 254 ? 23.305 -8.044 -17.740 1.00 83.19 254 ARG A C 1
ATOM 1936 O O . ARG A 1 254 ? 23.312 -7.274 -16.772 1.00 83.19 254 ARG A O 1
ATOM 1943 N N . LEU A 1 255 ? 22.721 -7.719 -18.894 1.00 85.44 255 LEU A N 1
ATOM 1944 C CA . LEU A 1 255 ? 22.105 -6.416 -19.125 1.00 85.44 255 LEU A CA 1
ATOM 1945 C C . LEU A 1 255 ? 20.912 -6.176 -18.188 1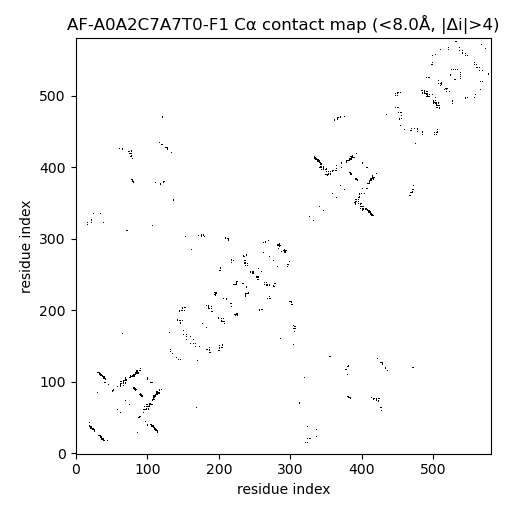.00 85.44 255 LEU A C 1
ATOM 1947 O O . LEU A 1 255 ? 19.913 -6.897 -18.197 1.00 85.44 255 LEU A O 1
ATOM 1951 N N . LYS A 1 256 ? 20.985 -5.099 -17.400 1.00 86.44 256 LYS A N 1
ATOM 1952 C CA . LYS A 1 256 ? 19.857 -4.637 -16.578 1.00 86.44 256 LYS A CA 1
ATOM 1953 C C . LYS A 1 256 ? 18.769 -4.015 -17.469 1.00 86.44 256 LYS A C 1
ATOM 1955 O O . LYS A 1 256 ? 19.112 -3.378 -18.464 1.00 86.44 256 LYS A O 1
ATOM 1960 N N . PRO A 1 257 ? 17.477 -4.068 -17.084 1.00 86.38 257 PRO A N 1
ATOM 1961 C CA . PRO A 1 257 ? 16.376 -3.594 -17.932 1.00 86.38 257 PRO A CA 1
ATOM 1962 C C . PRO A 1 257 ? 16.488 -2.143 -18.425 1.00 86.38 257 PRO A C 1
ATOM 1964 O O . PRO A 1 257 ? 16.066 -1.846 -19.536 1.00 86.38 257 PRO A O 1
ATOM 1967 N N . VAL A 1 258 ? 17.047 -1.232 -17.618 1.00 88.75 258 VAL A N 1
ATOM 1968 C CA . VAL A 1 258 ? 17.252 0.179 -18.010 1.00 88.75 258 VAL A CA 1
ATOM 1969 C C . VAL A 1 258 ? 18.303 0.300 -19.114 1.00 88.75 258 VAL A C 1
ATOM 1971 O O . VAL A 1 258 ? 18.078 1.001 -20.094 1.00 88.75 258 VAL A O 1
ATOM 1974 N N . MET A 1 259 ? 19.415 -0.428 -18.980 1.00 91.44 259 MET A N 1
ATOM 1975 C CA . MET A 1 259 ? 20.486 -0.446 -19.975 1.00 91.44 259 MET A CA 1
ATOM 1976 C C . MET A 1 259 ? 20.017 -1.119 -21.265 1.00 91.44 259 MET A C 1
ATOM 1978 O O . MET A 1 259 ? 20.196 -0.562 -22.339 1.00 91.44 259 MET A O 1
ATOM 1982 N N . LEU A 1 260 ? 19.335 -2.264 -21.163 1.00 94.00 260 LEU A N 1
ATOM 1983 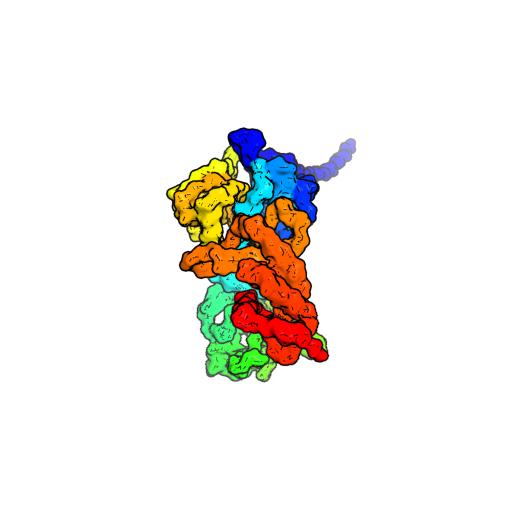C CA . LEU A 1 260 ? 18.765 -2.940 -22.328 1.00 94.00 260 LEU A CA 1
ATOM 1984 C C . LEU A 1 260 ? 17.787 -2.033 -23.091 1.00 94.00 260 LEU A C 1
ATOM 1986 O O . LEU A 1 260 ? 17.840 -1.974 -24.315 1.00 94.00 260 LEU A O 1
ATOM 1990 N N . PHE A 1 261 ? 16.940 -1.281 -22.381 1.00 95.69 261 PHE A N 1
ATOM 1991 C CA . PHE A 1 261 ? 16.020 -0.334 -23.011 1.00 95.69 261 PHE A CA 1
ATOM 1992 C C . PHE A 1 261 ? 16.753 0.796 -23.747 1.00 95.69 261 PHE A C 1
ATOM 1994 O O . PHE A 1 261 ? 16.406 1.087 -24.888 1.00 95.69 261 PHE A O 1
ATOM 2001 N N . ALA A 1 262 ? 17.803 1.372 -23.150 1.00 95.75 262 ALA A N 1
ATOM 2002 C CA . ALA A 1 262 ? 18.630 2.386 -23.808 1.00 95.75 262 ALA A CA 1
ATOM 2003 C C . ALA A 1 262 ? 19.251 1.859 -25.115 1.00 95.75 262 ALA A C 1
ATOM 2005 O O . ALA A 1 262 ? 19.165 2.507 -26.159 1.00 95.75 262 ALA A O 1
ATOM 2006 N N . LEU A 1 263 ? 19.821 0.651 -25.081 1.00 96.75 263 LEU A N 1
ATOM 2007 C CA . LEU A 1 263 ? 20.432 0.026 -26.258 1.00 96.75 263 LEU A CA 1
ATOM 2008 C C . LEU A 1 263 ? 19.401 -0.259 -27.352 1.00 96.75 263 LEU A C 1
ATOM 2010 O O . LEU A 1 263 ? 19.663 0.020 -28.521 1.00 96.75 263 LEU A O 1
ATOM 2014 N N . CYS A 1 264 ? 18.213 -0.740 -26.976 1.00 97.69 264 CYS A N 1
ATOM 2015 C CA . CYS A 1 264 ? 17.127 -0.965 -27.924 1.00 97.69 264 CYS A CA 1
ATOM 2016 C C . CYS A 1 264 ? 16.658 0.333 -28.591 1.00 97.69 264 CYS A C 1
ATOM 2018 O O . CYS A 1 264 ? 16.372 0.310 -29.779 1.00 97.69 264 CYS A O 1
ATOM 2020 N N . ILE A 1 265 ? 16.618 1.468 -27.880 1.00 98.00 265 ILE A N 1
ATOM 2021 C CA . ILE A 1 265 ? 16.274 2.766 -28.490 1.00 98.00 265 ILE A CA 1
ATOM 2022 C C . ILE A 1 265 ? 17.318 3.164 -29.540 1.00 98.00 265 ILE A C 1
ATOM 2024 O O . ILE A 1 265 ? 16.951 3.531 -30.654 1.00 98.00 265 ILE A O 1
ATOM 2028 N N . LYS A 1 266 ? 18.617 3.043 -29.227 1.00 98.06 266 LYS A N 1
ATOM 2029 C CA . LYS A 1 266 ? 19.696 3.354 -30.187 1.00 98.06 266 LYS A CA 1
ATOM 2030 C C . LYS A 1 266 ? 19.625 2.452 -31.425 1.00 98.06 266 LYS A C 1
ATOM 2032 O O . LYS A 1 266 ? 19.798 2.929 -32.545 1.00 98.06 266 LYS A O 1
ATOM 2037 N N . ALA A 1 267 ? 19.350 1.164 -31.231 1.00 97.88 267 ALA A N 1
ATOM 2038 C CA . ALA A 1 267 ? 19.198 0.204 -32.321 1.00 97.88 267 ALA A CA 1
ATOM 2039 C C . ALA A 1 267 ? 17.917 0.435 -33.143 1.00 97.88 267 ALA A C 1
ATOM 2041 O O . ALA A 1 267 ? 17.940 0.321 -34.369 1.00 97.88 267 ALA A O 1
ATOM 2042 N N . LEU A 1 268 ? 16.816 0.832 -32.503 1.00 98.12 268 LEU A N 1
ATOM 2043 C CA . LEU A 1 268 ? 15.576 1.170 -33.195 1.00 98.12 268 LEU A CA 1
ATOM 2044 C C . LEU A 1 268 ? 15.730 2.451 -34.030 1.00 98.12 268 LEU A C 1
ATOM 2046 O O . LEU A 1 268 ? 15.335 2.441 -35.191 1.00 98.12 268 LEU A O 1
ATOM 2050 N N . ASN A 1 269 ? 16.402 3.494 -33.522 1.00 98.38 269 ASN A N 1
ATOM 2051 C CA . ASN A 1 269 ? 16.772 4.669 -34.330 1.00 98.38 269 ASN A CA 1
ATOM 2052 C C . ASN A 1 269 ? 17.579 4.263 -35.567 1.00 98.38 269 ASN A C 1
ATOM 2054 O O . ASN A 1 269 ? 17.296 4.716 -36.671 1.00 98.38 269 ASN A O 1
ATOM 2058 N N . ALA A 1 270 ? 18.561 3.373 -35.401 1.00 97.69 270 ALA A N 1
ATOM 2059 C CA . ALA A 1 270 ? 19.354 2.876 -36.521 1.00 97.69 270 ALA A CA 1
ATOM 2060 C C . ALA A 1 270 ? 18.481 2.138 -37.553 1.00 97.69 270 ALA A C 1
ATOM 2062 O O . ALA A 1 270 ? 18.625 2.367 -38.750 1.00 97.69 270 ALA A O 1
ATOM 2063 N N . THR A 1 271 ? 17.512 1.343 -37.091 1.00 97.50 271 THR A N 1
ATOM 2064 C CA . THR A 1 271 ? 16.539 0.650 -37.952 1.00 97.50 271 THR A CA 1
ATOM 2065 C C . THR A 1 271 ? 15.675 1.644 -38.736 1.00 97.50 271 THR A C 1
ATOM 2067 O O . THR A 1 271 ? 15.500 1.484 -39.943 1.00 97.50 271 THR A O 1
ATOM 2070 N N . ILE A 1 272 ? 15.173 2.689 -38.072 1.00 97.12 272 ILE A N 1
ATOM 2071 C CA . ILE A 1 272 ? 14.347 3.744 -38.681 1.00 97.12 272 ILE A CA 1
ATOM 2072 C C . ILE A 1 272 ? 15.152 4.534 -39.723 1.00 97.12 272 ILE A C 1
ATOM 2074 O O . ILE A 1 272 ? 14.674 4.759 -40.828 1.00 97.12 272 ILE A O 1
ATOM 2078 N N . SER A 1 273 ? 16.399 4.906 -39.417 1.00 95.56 273 SER A N 1
ATOM 2079 C CA . SER A 1 273 ? 17.254 5.658 -40.347 1.00 95.56 273 SER A CA 1
ATOM 2080 C C . SER A 1 273 ? 17.935 4.800 -41.428 1.00 95.56 273 SER A C 1
ATOM 2082 O O . SER A 1 273 ? 18.716 5.344 -42.205 1.00 95.56 273 SER A O 1
ATOM 2084 N N . GLY A 1 274 ? 17.758 3.473 -41.432 1.00 93.81 274 GLY A N 1
ATOM 2085 C CA . GLY A 1 274 ? 18.501 2.564 -42.321 1.00 93.81 274 GLY A CA 1
ATOM 2086 C C . GLY A 1 274 ? 20.016 2.514 -42.058 1.00 93.81 274 GLY A C 1
ATOM 2087 O O . GLY A 1 274 ? 20.799 2.214 -42.956 1.00 93.81 274 GLY A O 1
ATOM 2088 N N . ARG A 1 275 ? 20.453 2.846 -40.837 1.00 93.62 275 ARG A N 1
ATOM 2089 C CA . ARG A 1 275 ? 21.859 2.801 -40.412 1.00 93.62 275 ARG A CA 1
ATOM 2090 C C . ARG A 1 275 ? 22.184 1.455 -39.767 1.00 93.62 275 ARG A C 1
ATOM 2092 O O . ARG A 1 275 ? 21.373 0.885 -39.043 1.00 93.62 275 ARG A O 1
ATOM 2099 N N . HIS A 1 276 ? 23.426 1.011 -39.929 1.00 91.31 276 HIS A N 1
ATOM 2100 C CA . HIS A 1 276 ? 23.945 -0.206 -39.303 1.00 91.31 276 HIS A CA 1
ATOM 2101 C C . HIS A 1 276 ? 25.186 0.110 -38.466 1.00 91.31 276 HIS A C 1
ATOM 2103 O O . HIS A 1 276 ? 26.026 0.918 -38.863 1.00 91.31 276 HIS A O 1
ATOM 2109 N N . ALA A 1 277 ? 25.313 -0.534 -37.304 1.00 90.06 277 ALA A N 1
ATOM 2110 C CA . ALA A 1 277 ? 26.471 -0.397 -36.427 1.00 90.06 277 ALA A CA 1
ATOM 2111 C C . ALA A 1 277 ? 26.972 -1.772 -35.977 1.00 90.06 277 ALA A C 1
ATOM 2113 O O . ALA A 1 277 ? 26.190 -2.691 -35.745 1.00 90.06 277 ALA A O 1
ATOM 2114 N N . ARG A 1 278 ? 28.292 -1.901 -35.795 1.00 87.75 278 ARG A N 1
ATOM 2115 C CA . ARG A 1 278 ? 28.903 -3.149 -35.301 1.00 87.75 278 ARG A CA 1
ATOM 2116 C C . ARG A 1 278 ? 28.499 -3.463 -33.855 1.00 87.75 278 ARG A C 1
ATOM 2118 O O . ARG A 1 278 ? 28.417 -4.631 -33.479 1.00 87.75 278 ARG A O 1
ATOM 2125 N N . SER A 1 279 ? 28.233 -2.444 -33.043 1.00 88.69 279 SER A N 1
ATOM 2126 C CA . SER A 1 279 ? 27.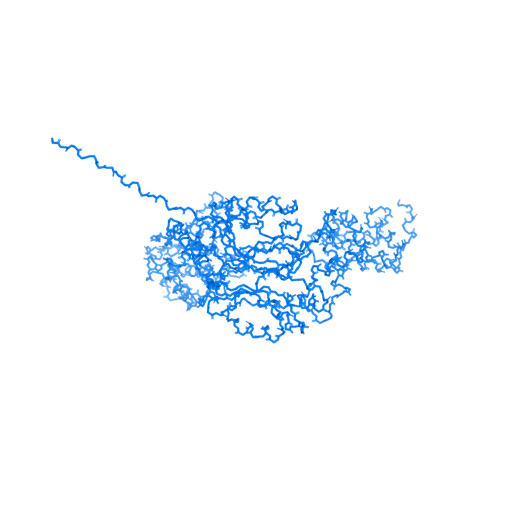803 -2.593 -31.650 1.00 88.69 279 SER A CA 1
ATOM 2127 C C . SER A 1 279 ? 27.013 -1.377 -31.179 1.00 88.69 279 SER A C 1
ATOM 2129 O O . SER A 1 279 ? 27.330 -0.252 -31.563 1.00 88.69 279 SER A O 1
ATOM 2131 N N . TYR A 1 280 ? 26.059 -1.602 -30.278 1.00 93.81 280 TYR A N 1
ATOM 2132 C CA . TYR A 1 280 ? 25.354 -0.551 -29.548 1.00 93.81 280 TYR A CA 1
ATOM 2133 C C . TYR A 1 280 ? 25.860 -0.524 -28.106 1.00 93.81 280 TYR A C 1
ATOM 2135 O O . TYR A 1 280 ? 25.938 -1.564 -27.458 1.00 93.81 280 TYR A O 1
ATOM 2143 N N . THR A 1 281 ? 26.211 0.659 -27.607 1.00 92.75 281 THR A N 1
ATOM 2144 C CA . THR A 1 281 ? 26.698 0.877 -26.237 1.00 92.75 281 THR A CA 1
ATOM 2145 C C . THR A 1 281 ? 25.982 2.070 -25.616 1.00 92.75 281 THR A C 1
ATOM 2147 O O . THR A 1 281 ? 25.553 2.972 -26.334 1.00 92.75 281 THR A O 1
ATOM 2150 N N . TRP A 1 282 ? 25.826 2.058 -24.292 1.00 93.31 282 TRP A N 1
ATOM 2151 C CA . TRP A 1 282 ? 25.298 3.170 -23.501 1.00 93.31 282 TRP A CA 1
ATOM 2152 C C . TRP A 1 282 ? 25.903 3.101 -22.102 1.00 93.31 282 TRP A C 1
ATOM 2154 O O . TRP A 1 282 ? 25.911 2.033 -21.485 1.00 93.31 282 TRP A O 1
ATOM 2164 N N . ILE A 1 283 ? 26.428 4.225 -21.617 1.00 88.75 283 ILE A N 1
ATOM 2165 C CA . ILE A 1 283 ? 27.032 4.339 -20.288 1.00 88.75 283 ILE A CA 1
ATOM 2166 C C . ILE A 1 283 ? 26.222 5.362 -19.500 1.00 88.75 283 ILE A C 1
ATOM 2168 O O . ILE A 1 283 ? 26.077 6.505 -19.925 1.00 88.75 283 ILE A O 1
ATOM 2172 N N . ASP A 1 284 ? 25.723 4.950 -18.337 1.00 85.38 284 ASP A N 1
ATOM 2173 C CA . ASP A 1 284 ? 24.983 5.822 -17.428 1.00 85.38 284 ASP A CA 1
ATOM 2174 C C . ASP A 1 284 ? 25.884 6.967 -16.931 1.00 85.38 284 ASP A C 1
ATOM 2176 O O . ASP A 1 284 ? 26.858 6.733 -16.206 1.00 85.38 284 ASP A O 1
ATOM 2180 N N . ARG A 1 285 ? 25.544 8.213 -17.288 1.00 84.00 285 ARG A N 1
ATOM 2181 C CA . ARG A 1 285 ? 26.259 9.426 -16.853 1.00 84.00 285 ARG A CA 1
ATOM 2182 C C . ARG A 1 285 ? 26.346 9.576 -15.336 1.00 84.00 285 ARG A C 1
ATOM 2184 O O . ARG A 1 285 ? 27.322 10.131 -14.843 1.00 84.00 285 ARG A O 1
ATOM 2191 N N . THR A 1 286 ? 25.390 9.037 -14.579 1.00 80.56 286 THR A N 1
ATOM 2192 C CA . THR A 1 286 ? 25.451 9.061 -13.107 1.00 80.56 286 THR A CA 1
ATOM 2193 C C . THR A 1 286 ? 26.464 8.071 -12.538 1.00 80.56 286 THR A C 1
ATOM 2195 O O . THR A 1 286 ? 26.962 8.276 -11.435 1.00 80.56 286 THR A O 1
ATOM 2198 N N . ALA A 1 287 ? 26.791 7.011 -13.282 1.00 80.62 287 ALA A N 1
ATOM 2199 C CA . ALA A 1 287 ? 27.804 6.034 -12.898 1.00 80.62 287 ALA A CA 1
ATOM 2200 C C . ALA A 1 287 ? 29.203 6.416 -13.407 1.00 80.62 287 ALA A C 1
ATOM 2202 O O . ALA A 1 287 ? 30.198 6.083 -12.767 1.00 80.62 287 ALA A O 1
ATOM 2203 N N . ASN A 1 288 ? 29.290 7.105 -14.549 1.00 82.88 288 ASN A N 1
ATOM 2204 C CA . ASN A 1 288 ? 30.544 7.586 -15.118 1.00 82.88 288 ASN A CA 1
ATOM 2205 C C . ASN A 1 288 ? 30.344 8.972 -15.762 1.00 82.88 288 ASN A C 1
ATOM 2207 O O . ASN A 1 288 ? 29.942 9.046 -16.924 1.00 82.88 288 ASN A O 1
ATOM 2211 N N . PRO A 1 289 ? 30.644 10.069 -15.045 1.00 85.31 289 PRO A N 1
ATOM 2212 C CA . PRO A 1 289 ? 30.433 11.427 -15.551 1.00 85.31 289 PRO A CA 1
ATOM 2213 C C . PRO A 1 289 ? 31.265 11.782 -16.791 1.00 85.31 289 PRO A C 1
ATOM 2215 O O . PRO A 1 289 ? 30.875 12.657 -17.555 1.00 85.31 289 PRO A O 1
ATOM 2218 N N . THR A 1 290 ? 32.406 11.117 -16.999 1.00 84.06 290 THR A N 1
ATOM 2219 C CA . THR A 1 290 ? 33.358 11.443 -18.074 1.00 84.06 290 THR A CA 1
ATOM 2220 C C . THR A 1 290 ? 33.006 10.771 -19.399 1.00 84.06 290 THR A C 1
ATOM 2222 O O . THR A 1 290 ? 33.169 11.372 -20.454 1.00 84.06 290 THR A O 1
ATOM 2225 N N . LYS A 1 291 ? 32.551 9.512 -19.361 1.00 86.50 291 LYS A N 1
ATOM 2226 C CA . LYS A 1 291 ? 32.211 8.721 -20.562 1.00 86.50 291 LYS A CA 1
ATOM 2227 C C . LYS A 1 291 ? 30.713 8.475 -20.730 1.00 86.50 291 LYS A C 1
ATOM 2229 O O . LYS A 1 291 ? 30.309 7.836 -21.697 1.00 86.50 291 LYS A O 1
ATOM 2234 N N . GLY A 1 292 ? 29.905 8.898 -19.764 1.00 86.31 292 GLY A N 1
ATOM 2235 C CA . GLY A 1 292 ? 28.480 8.626 -19.755 1.00 86.31 292 GLY A CA 1
ATOM 2236 C C . GLY A 1 292 ? 27.670 9.607 -20.591 1.00 86.31 292 GLY A C 1
ATOM 2237 O O . GLY A 1 292 ? 27.920 10.814 -20.633 1.00 86.31 292 GLY A O 1
ATOM 2238 N N . GLU A 1 293 ? 26.653 9.065 -21.238 1.00 91.06 293 GLU A N 1
ATOM 2239 C CA . GLU A 1 293 ? 25.764 9.784 -22.140 1.00 91.06 293 GLU A CA 1
ATOM 2240 C C . GLU A 1 293 ? 24.370 9.940 -21.522 1.00 91.06 293 GLU A C 1
ATOM 2242 O O . GLU A 1 293 ? 23.993 9.233 -20.580 1.00 91.06 293 GLU A O 1
ATOM 2247 N N . ASP A 1 294 ? 23.604 10.904 -22.036 1.00 89.69 294 ASP A N 1
ATOM 2248 C CA . ASP A 1 294 ? 22.201 11.053 -21.658 1.00 89.69 294 ASP A CA 1
ATOM 2249 C C . ASP A 1 294 ? 21.401 9.809 -22.056 1.00 89.69 294 ASP A C 1
ATOM 2251 O O . ASP A 1 294 ? 21.806 9.016 -22.913 1.00 89.69 294 ASP A O 1
ATOM 2255 N N . PHE A 1 295 ? 20.250 9.606 -21.413 1.00 93.44 295 PHE A N 1
ATOM 2256 C CA . PHE A 1 295 ? 19.374 8.506 -21.802 1.00 93.44 295 PHE A CA 1
ATOM 2257 C C . PHE A 1 295 ? 18.899 8.729 -23.253 1.00 93.44 295 PHE A C 1
ATOM 2259 O O . PHE A 1 295 ? 18.385 9.812 -23.549 1.00 93.44 295 PHE A O 1
ATOM 2266 N N . PRO A 1 296 ? 19.073 7.752 -24.164 1.00 95.88 296 PRO A N 1
ATOM 2267 C CA . PRO A 1 296 ? 18.835 7.962 -25.586 1.00 95.88 296 PRO A CA 1
ATOM 2268 C C . PRO A 1 296 ? 17.359 8.243 -25.855 1.00 95.88 296 PRO A C 1
ATOM 2270 O O . PRO A 1 296 ? 16.482 7.650 -25.225 1.00 95.88 296 PRO A O 1
ATOM 2273 N N . ARG A 1 297 ? 17.096 9.133 -26.816 1.00 96.12 297 ARG A N 1
ATOM 2274 C CA . ARG A 1 297 ? 15.750 9.462 -27.291 1.00 96.12 297 ARG A CA 1
ATOM 2275 C C . ARG A 1 297 ? 15.461 8.725 -28.602 1.00 96.12 297 ARG A C 1
ATOM 2277 O O . ARG A 1 297 ? 16.327 8.659 -29.470 1.00 96.12 297 ARG A O 1
ATOM 2284 N N . LEU A 1 298 ? 14.254 8.185 -28.744 1.00 97.56 298 LEU A N 1
ATOM 2285 C CA . LEU A 1 298 ? 13.723 7.698 -30.012 1.00 97.56 298 LEU A CA 1
ATOM 2286 C C . LEU A 1 298 ? 13.464 8.902 -30.926 1.00 97.56 298 LEU A C 1
ATOM 2288 O O . LEU A 1 298 ? 12.653 9.769 -30.597 1.00 97.56 298 LEU A O 1
ATOM 2292 N N . GLU A 1 299 ? 14.187 8.968 -32.036 1.00 95.44 299 GLU A N 1
ATOM 2293 C CA . GLU A 1 299 ? 14.091 10.041 -33.024 1.00 95.44 299 GLU A CA 1
ATOM 2294 C C . GLU A 1 299 ? 12.676 10.052 -33.632 1.00 95.44 299 GLU A C 1
ATOM 2296 O O . GLU A 1 299 ? 12.132 9.005 -33.970 1.00 95.44 299 GLU A O 1
ATOM 2301 N N . GLY A 1 300 ? 12.049 11.229 -33.724 1.00 93.12 300 GLY A N 1
ATOM 2302 C CA . GLY A 1 300 ? 10.688 11.388 -34.261 1.00 93.12 300 GLY A CA 1
ATOM 2303 C C . GLY A 1 300 ? 9.542 11.094 -33.282 1.00 93.12 300 GLY A C 1
ATOM 2304 O O . GLY A 1 300 ? 8.388 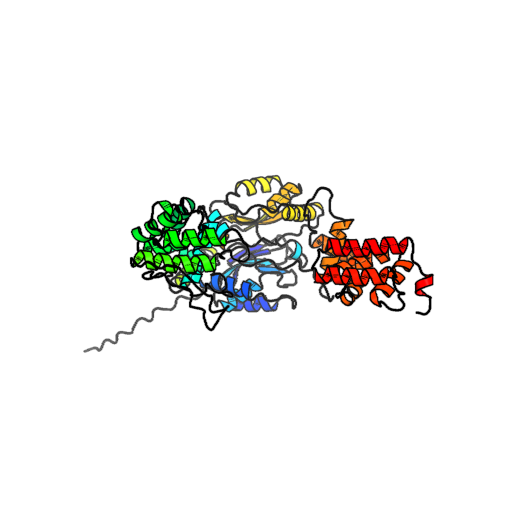11.362 -33.607 1.00 93.12 300 GLY A O 1
ATOM 2305 N N . TYR A 1 301 ? 9.816 10.594 -32.074 1.00 96.94 301 TYR A N 1
ATOM 2306 C CA . TYR A 1 301 ? 8.771 10.360 -31.076 1.00 96.94 301 TYR A CA 1
ATOM 2307 C C . TYR A 1 301 ? 8.379 11.655 -30.355 1.00 96.94 301 TYR A C 1
ATOM 2309 O O . TYR A 1 301 ? 9.175 12.232 -29.615 1.00 96.94 301 TYR A O 1
ATOM 2317 N N . ALA A 1 302 ? 7.128 12.082 -30.541 1.00 93.62 302 ALA A N 1
ATOM 2318 C CA . ALA A 1 302 ? 6.599 13.338 -30.004 1.00 93.62 302 ALA A CA 1
ATOM 2319 C C . ALA A 1 302 ? 6.337 13.336 -28.482 1.00 93.62 302 ALA A C 1
ATOM 2321 O O . ALA A 1 302 ? 6.040 14.389 -27.921 1.00 93.62 302 ALA A O 1
ATOM 2322 N N . GLY A 1 303 ? 6.445 12.183 -27.813 1.00 93.62 303 GLY A N 1
ATOM 2323 C CA . GLY A 1 303 ? 6.065 12.025 -26.407 1.00 93.62 303 GLY A CA 1
ATOM 2324 C C . GLY A 1 303 ? 4.634 11.515 -26.214 1.00 93.62 303 GLY A C 1
ATOM 2325 O O . GLY A 1 303 ? 3.871 11.299 -27.161 1.00 93.62 303 GLY A O 1
ATOM 2326 N N . LEU A 1 304 ? 4.277 11.292 -24.956 1.00 94.06 304 LEU A N 1
ATOM 2327 C CA . LEU A 1 304 ? 2.920 11.033 -24.502 1.00 94.06 304 LEU A CA 1
ATOM 2328 C C . LEU A 1 304 ? 2.083 12.299 -24.645 1.00 94.06 304 LEU A C 1
ATOM 2330 O O . LEU A 1 304 ? 2.525 13.402 -24.320 1.00 94.06 304 LEU A O 1
ATOM 2334 N N . HIS A 1 305 ? 0.822 12.124 -25.024 1.00 90.88 305 HIS A N 1
ATOM 2335 C CA . HIS A 1 305 ? -0.159 13.182 -24.842 1.00 90.88 305 HIS A CA 1
ATOM 2336 C C . HIS A 1 305 ? -0.461 13.307 -23.344 1.00 90.88 305 HIS A C 1
ATOM 2338 O O . HIS A 1 305 ? -1.063 12.414 -22.751 1.00 90.88 305 HIS A O 1
ATOM 2344 N N . ASP A 1 306 ? -0.013 14.393 -22.719 1.00 86.81 306 ASP A N 1
ATOM 2345 C CA . ASP A 1 306 ? -0.339 14.747 -21.335 1.00 86.81 306 ASP A CA 1
ATOM 2346 C C . ASP A 1 306 ? -0.990 16.139 -21.353 1.00 86.81 306 ASP A C 1
ATOM 2348 O O . ASP A 1 306 ? -0.275 17.138 -21.442 1.00 86.81 306 ASP A O 1
ATOM 2352 N N . PRO A 1 307 ? -2.334 16.240 -21.308 1.00 73.94 307 PRO A N 1
ATOM 2353 C CA . PRO A 1 307 ? -3.039 17.522 -21.416 1.00 73.94 307 PRO A CA 1
ATOM 2354 C C . PRO A 1 307 ? -2.794 18.478 -20.228 1.00 73.94 307 PRO A C 1
ATOM 2356 O O . PRO A 1 307 ? -3.308 19.595 -20.214 1.00 73.94 307 PRO A O 1
ATOM 2359 N N . GLY A 1 308 ? -1.979 18.084 -19.242 1.00 65.75 308 GLY A N 1
ATOM 2360 C CA . GLY A 1 308 ? -1.644 18.908 -18.085 1.00 65.75 308 GLY A CA 1
ATOM 2361 C C . GLY A 1 308 ? -2.797 19.036 -17.085 1.00 65.75 308 GLY A C 1
ATOM 2362 O O . GLY A 1 308 ? -3.761 18.282 -17.124 1.00 65.75 308 GLY A O 1
ATOM 2363 N N . HIS A 1 309 ? -2.671 19.970 -16.137 1.00 56.97 309 HIS A N 1
ATOM 2364 C CA . HIS A 1 309 ? -3.635 20.163 -15.037 1.00 56.97 309 HIS A CA 1
ATOM 2365 C C . HIS A 1 309 ? -4.680 21.269 -15.305 1.00 56.97 309 HIS A C 1
ATOM 2367 O O . HIS A 1 309 ? -5.543 21.511 -14.460 1.00 56.97 309 HIS A O 1
ATOM 2373 N N . GLY A 1 310 ? -4.586 21.974 -16.441 1.00 50.75 310 GLY A N 1
ATOM 2374 C CA . GLY A 1 310 ? -5.353 23.198 -16.711 1.00 50.75 310 GLY A CA 1
ATOM 2375 C C . GLY A 1 310 ? -6.860 22.985 -16.890 1.00 50.75 310 GLY A C 1
ATOM 2376 O O . GLY A 1 310 ? -7.633 23.848 -16.489 1.00 50.75 310 GLY A O 1
ATOM 2377 N N . SER A 1 311 ? -7.286 21.834 -17.421 1.00 50.78 311 SER A N 1
ATOM 2378 C CA . SER A 1 311 ? -8.704 21.482 -17.619 1.00 50.78 311 SER A CA 1
ATOM 2379 C C . SER A 1 311 ? -9.375 20.872 -16.385 1.00 50.78 311 SER A C 1
ATOM 2381 O O . SER A 1 311 ? -10.596 20.915 -16.259 1.00 50.78 311 SER A O 1
ATOM 2383 N N . ASP A 1 312 ? -8.591 20.305 -15.465 1.00 54.12 312 ASP A N 1
ATOM 2384 C CA . ASP A 1 312 ? -9.119 19.408 -14.431 1.00 54.12 312 ASP A CA 1
ATOM 2385 C C . ASP A 1 312 ? -9.587 20.160 -13.179 1.00 54.12 312 ASP A C 1
ATOM 2387 O O . ASP A 1 312 ? -10.463 19.679 -12.474 1.00 54.12 312 ASP A O 1
ATOM 2391 N N . THR A 1 313 ? -9.055 21.356 -12.894 1.00 57.84 313 THR A N 1
ATOM 2392 C CA . THR A 1 313 ? -9.399 22.101 -11.661 1.00 57.84 313 THR A CA 1
ATOM 2393 C C . THR A 1 313 ? -10.801 22.722 -11.733 1.00 57.84 313 THR A C 1
ATOM 2395 O O . THR A 1 313 ? -11.529 22.748 -10.737 1.00 57.84 313 THR A O 1
ATOM 2398 N N . GLU A 1 314 ? -11.213 23.211 -12.906 1.00 65.19 314 GLU A N 1
ATOM 2399 C CA . GLU A 1 314 ? -12.569 23.739 -13.112 1.00 65.19 314 GLU A CA 1
ATOM 2400 C C . GLU A 1 314 ? -13.610 22.618 -13.081 1.00 65.19 314 GLU A C 1
ATOM 2402 O O . GLU A 1 314 ? -14.646 22.763 -12.430 1.00 65.19 314 GLU A O 1
ATOM 2407 N N . GLU A 1 315 ? -13.308 21.481 -13.712 1.00 66.12 315 GLU A N 1
ATOM 2408 C CA . GLU A 1 315 ? -14.160 20.291 -13.687 1.00 66.12 315 GLU A CA 1
ATOM 2409 C C . GLU A 1 315 ? -14.247 19.686 -12.279 1.00 66.12 315 GLU A C 1
ATOM 2411 O O . GLU A 1 315 ? -15.339 19.423 -11.785 1.00 66.12 315 GLU A O 1
ATOM 2416 N N . ALA A 1 316 ? -13.124 19.575 -11.566 1.00 64.81 316 ALA A N 1
ATOM 2417 C CA . ALA A 1 316 ? -13.067 19.189 -10.157 1.00 64.81 316 ALA A CA 1
ATOM 2418 C C . ALA A 1 316 ? -13.983 20.045 -9.279 1.00 64.81 316 ALA A C 1
ATOM 2420 O O . ALA A 1 316 ? -14.778 19.539 -8.484 1.00 64.81 316 ALA A O 1
ATOM 2421 N N . THR A 1 317 ? -13.875 21.365 -9.442 1.00 72.06 317 THR A N 1
ATOM 2422 C CA . THR A 1 317 ? -14.679 22.334 -8.697 1.00 72.06 317 THR A CA 1
ATOM 2423 C C . THR A 1 317 ? -16.159 22.197 -9.051 1.00 72.06 317 THR A C 1
ATOM 2425 O O . THR A 1 317 ? -17.012 22.293 -8.169 1.00 72.06 317 THR A O 1
ATOM 2428 N N . ARG A 1 318 ? -16.476 21.939 -10.325 1.00 76.31 318 ARG A N 1
ATOM 2429 C CA . ARG A 1 318 ? -17.839 21.691 -10.807 1.00 76.31 318 ARG A CA 1
ATOM 2430 C C . ARG A 1 318 ? -18.430 20.414 -10.206 1.00 76.31 318 ARG A C 1
ATOM 2432 O O . ARG A 1 318 ? -19.531 20.474 -9.671 1.00 76.31 318 ARG A O 1
ATOM 2439 N N . ILE A 1 319 ? -17.690 19.303 -10.220 1.00 75.31 319 ILE A N 1
ATOM 2440 C CA . ILE A 1 319 ? -18.100 18.021 -9.623 1.00 75.31 319 ILE A CA 1
ATOM 2441 C C . ILE A 1 319 ? -18.351 18.184 -8.122 1.00 75.31 319 ILE A C 1
ATOM 2443 O O . ILE A 1 319 ? -19.380 17.736 -7.617 1.00 75.31 319 ILE A O 1
ATOM 2447 N N . LEU A 1 320 ? -17.440 18.854 -7.406 1.00 79.19 320 LEU A N 1
ATOM 2448 C CA . LEU A 1 320 ? -17.598 19.102 -5.975 1.00 79.19 320 LEU A CA 1
ATOM 2449 C C . LEU A 1 320 ? -18.835 19.960 -5.683 1.00 79.19 320 LEU A C 1
ATOM 2451 O O . LEU A 1 320 ? -19.606 19.612 -4.794 1.00 79.19 320 LEU A O 1
ATOM 2455 N N . ARG A 1 321 ? -19.051 21.050 -6.433 1.00 81.94 321 ARG A N 1
ATOM 2456 C CA . ARG A 1 321 ? -20.249 21.894 -6.287 1.00 81.94 321 ARG A CA 1
ATOM 2457 C C . ARG A 1 321 ? -21.527 21.111 -6.544 1.00 81.94 321 ARG A C 1
ATOM 2459 O O . ARG A 1 321 ? -22.404 21.141 -5.694 1.00 81.94 321 ARG A O 1
ATOM 2466 N N . ALA A 1 322 ? -21.592 20.356 -7.638 1.00 81.19 322 ALA A N 1
ATOM 2467 C CA . ALA A 1 322 ? -22.752 19.530 -7.955 1.00 81.19 322 ALA A CA 1
ATOM 2468 C C . ALA A 1 322 ? -23.030 18.489 -6.857 1.00 81.19 322 ALA A C 1
ATOM 2470 O O . ALA A 1 322 ? -24.179 18.247 -6.500 1.00 81.19 322 ALA A O 1
ATOM 2471 N N . ALA A 1 323 ? -21.986 17.886 -6.277 1.00 78.69 323 ALA A N 1
ATOM 2472 C CA . ALA A 1 323 ? -22.141 16.962 -5.158 1.00 78.69 323 ALA A CA 1
ATOM 2473 C C . ALA A 1 323 ? -22.665 17.657 -3.889 1.00 78.69 323 ALA A C 1
ATOM 2475 O O . ALA A 1 323 ? -23.521 17.094 -3.211 1.00 78.69 323 ALA A O 1
ATOM 2476 N N . VAL A 1 324 ? -22.171 18.860 -3.577 1.00 82.19 324 VAL A N 1
ATOM 2477 C CA . VAL A 1 324 ? -22.641 19.669 -2.439 1.00 82.19 324 VAL A CA 1
ATOM 2478 C C . VAL A 1 324 ? -24.091 20.107 -2.644 1.00 82.19 324 VAL A C 1
ATOM 2480 O O . VAL A 1 324 ? -24.903 19.900 -1.754 1.00 82.19 324 VAL A O 1
ATOM 2483 N N . GLU A 1 325 ? -24.438 20.640 -3.818 1.00 82.81 325 GLU A N 1
ATOM 2484 C CA . GLU A 1 325 ? -25.801 21.069 -4.159 1.00 82.81 325 GLU A CA 1
ATOM 2485 C C . GLU A 1 325 ? -26.803 19.923 -4.023 1.00 82.81 325 GLU A C 1
ATOM 2487 O O . GLU A 1 325 ? -27.832 20.083 -3.368 1.00 82.81 325 GLU A O 1
ATOM 2492 N N . ARG A 1 326 ? -26.472 18.743 -4.562 1.00 80.06 326 ARG A N 1
ATOM 2493 C CA . ARG A 1 326 ? -27.305 17.547 -4.398 1.00 80.06 326 ARG A CA 1
ATOM 2494 C C . ARG A 1 326 ? -27.470 17.165 -2.935 1.00 80.06 326 ARG A C 1
ATOM 2496 O O . ARG A 1 326 ? -28.586 16.934 -2.499 1.00 80.06 326 ARG A O 1
ATOM 2503 N N . LEU A 1 327 ? -26.379 17.128 -2.170 1.00 78.50 327 LEU A N 1
ATOM 2504 C CA . LEU A 1 327 ? -26.437 16.781 -0.750 1.00 78.50 327 LEU A CA 1
ATOM 2505 C C . LEU A 1 327 ? -27.239 17.785 0.089 1.00 78.50 327 LEU A C 1
ATOM 2507 O O . LEU A 1 327 ? -27.799 17.395 1.106 1.00 78.50 327 LEU A O 1
ATOM 2511 N N . SER A 1 328 ? -27.276 19.058 -0.309 1.00 76.56 328 SER A N 1
ATOM 2512 C CA . SER A 1 328 ? -28.045 20.100 0.377 1.00 76.56 328 SER A CA 1
ATOM 2513 C C . SER A 1 328 ? -29.522 20.148 -0.031 1.00 76.56 328 SER A C 1
ATOM 2515 O O . SER A 1 328 ? -30.326 20.661 0.741 1.00 76.56 328 SER A O 1
ATOM 2517 N N . GLY A 1 329 ? -29.875 19.678 -1.234 1.00 71.56 329 GLY A N 1
ATOM 2518 C CA . GLY A 1 329 ? -31.234 19.774 -1.785 1.00 71.56 329 GLY A CA 1
ATOM 2519 C C . GLY A 1 329 ? -32.040 18.470 -1.791 1.00 71.56 329 GLY A C 1
ATOM 2520 O O . GLY A 1 329 ? -33.266 18.522 -1.829 1.00 71.56 329 GLY A O 1
ATOM 2521 N N . GLU A 1 330 ? -31.380 17.312 -1.756 1.00 76.44 330 GLU A N 1
ATOM 2522 C CA . GLU A 1 330 ? -32.006 15.986 -1.771 1.00 76.44 330 GLU A CA 1
ATOM 2523 C C . GLU A 1 330 ? -31.770 15.282 -0.420 1.00 76.44 330 GLU A C 1
ATOM 2525 O O . GLU A 1 330 ? -30.637 15.188 0.059 1.00 76.44 330 GLU A O 1
ATOM 2530 N N . GLU A 1 331 ? -32.817 14.722 0.191 1.00 68.56 331 GLU A N 1
ATOM 2531 C CA . GLU A 1 331 ? -32.638 13.833 1.343 1.00 68.56 331 GLU A CA 1
ATOM 2532 C C . GLU A 1 331 ? -32.079 12.470 0.902 1.00 68.56 331 GLU A C 1
ATOM 2534 O O . GLU A 1 331 ? -32.428 11.933 -0.149 1.00 68.56 331 GLU A O 1
ATOM 2539 N N . ASN A 1 332 ? -31.226 11.874 1.741 1.00 69.38 332 ASN A N 1
ATOM 2540 C CA . ASN A 1 332 ? -30.762 10.489 1.602 1.00 69.38 332 ASN A CA 1
ATOM 2541 C C . ASN A 1 332 ? -29.954 10.164 0.316 1.00 69.38 332 ASN A C 1
ATOM 2543 O O . ASN A 1 332 ? -29.927 9.017 -0.128 1.00 69.38 332 ASN A O 1
ATOM 2547 N N . VAL A 1 333 ? -29.244 11.145 -0.263 1.00 76.00 333 VAL A N 1
ATOM 2548 C CA . VAL A 1 333 ? -28.388 10.969 -1.467 1.00 76.00 333 VAL A CA 1
ATOM 2549 C C . VAL A 1 333 ? -27.304 9.904 -1.281 1.00 76.00 333 VAL A C 1
ATOM 2551 O O . VAL A 1 333 ? -27.026 9.117 -2.187 1.00 76.00 333 VAL A O 1
ATOM 2554 N N . TYR A 1 334 ? -26.680 9.887 -0.102 1.00 82.69 334 TYR A N 1
ATOM 2555 C CA . TYR A 1 334 ? -25.721 8.865 0.310 1.00 82.69 334 TYR A CA 1
ATOM 2556 C C . TYR A 1 334 ? -26.184 8.284 1.647 1.00 82.69 334 TYR A C 1
ATOM 2558 O O . TYR A 1 334 ? -25.757 8.787 2.692 1.00 82.69 334 TYR A O 1
ATOM 2566 N N . PRO A 1 335 ? -27.067 7.264 1.637 1.00 86.75 335 PRO A N 1
ATOM 2567 C CA . PRO A 1 335 ? -27.583 6.679 2.864 1.00 86.75 335 PRO A CA 1
ATOM 2568 C C . PRO A 1 335 ? -26.431 6.234 3.753 1.00 86.75 335 PRO A C 1
ATOM 2570 O O . PRO A 1 335 ? -25.563 5.480 3.311 1.00 86.75 335 PRO A O 1
ATOM 2573 N N . LEU A 1 336 ? -26.421 6.719 4.988 1.00 87.69 336 LEU A N 1
ATOM 2574 C CA . LEU A 1 336 ? -25.458 6.369 6.020 1.00 87.69 336 LEU A CA 1
ATOM 2575 C C . LEU A 1 336 ? -26.268 5.930 7.243 1.00 87.69 336 LEU A C 1
ATOM 2577 O O . LEU A 1 336 ? -27.234 6.586 7.608 1.00 87.69 336 LEU A O 1
ATOM 2581 N N . ALA A 1 337 ? -25.943 4.790 7.838 1.00 86.44 337 ALA A N 1
ATOM 2582 C CA . ALA A 1 337 ? -26.637 4.296 9.028 1.00 86.44 337 ALA A CA 1
ATOM 2583 C C . ALA A 1 337 ? -25.725 3.360 9.815 1.00 86.44 337 ALA A C 1
ATOM 2585 O O . ALA A 1 337 ? -24.893 2.681 9.220 1.00 86.44 337 ALA A O 1
ATOM 2586 N N . VAL A 1 338 ? -25.864 3.320 11.139 1.00 86.62 338 VAL A N 1
ATOM 2587 C CA . VAL A 1 338 ? -25.233 2.267 11.946 1.00 86.62 338 VAL A CA 1
ATOM 2588 C C . VAL A 1 338 ? -26.101 1.021 11.847 1.00 86.62 338 VAL A C 1
ATOM 2590 O O . VAL A 1 338 ? -27.307 1.091 12.067 1.00 86.62 338 VAL A O 1
ATOM 2593 N N . GLU A 1 339 ? -25.488 -0.105 11.494 1.00 90.75 339 GLU A N 1
ATOM 2594 C CA . GLU A 1 339 ? -26.173 -1.383 11.326 1.00 90.75 339 GLU A CA 1
ATOM 2595 C C . GLU A 1 339 ? -25.475 -2.479 12.135 1.00 90.75 339 GLU A C 1
ATOM 2597 O O . GLU A 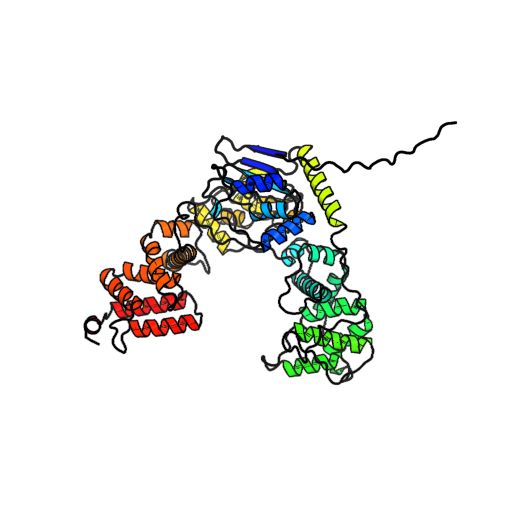1 339 ? -24.243 -2.531 12.209 1.00 90.75 339 GLU A O 1
ATOM 2602 N N . THR A 1 340 ? -26.271 -3.386 12.705 1.00 92.38 340 THR A N 1
ATOM 2603 C CA . THR A 1 340 ? -25.791 -4.614 13.346 1.00 92.38 340 THR A CA 1
ATOM 2604 C C . THR A 1 340 ? -25.599 -5.695 12.287 1.00 92.38 340 THR A C 1
ATOM 2606 O O . THR A 1 340 ? -26.557 -6.318 11.833 1.00 92.38 340 THR A O 1
ATOM 2609 N N . ILE A 1 341 ? -24.355 -5.930 11.879 1.00 94.31 341 ILE A N 1
ATOM 2610 C CA . ILE A 1 341 ? -24.000 -6.888 10.832 1.00 94.31 341 ILE A CA 1
ATOM 2611 C C . ILE A 1 341 ? -23.819 -8.279 11.434 1.00 94.31 341 ILE A C 1
ATOM 2613 O O . ILE A 1 341 ? -22.810 -8.543 12.084 1.00 94.31 341 ILE A O 1
ATOM 2617 N N . SER A 1 342 ? -24.776 -9.176 11.194 1.00 96.75 342 SER A N 1
ATOM 2618 C CA . SER A 1 342 ? -24.671 -10.603 11.532 1.00 96.75 342 SER A CA 1
ATOM 2619 C C . SER A 1 342 ? -23.812 -11.376 10.515 1.00 96.75 342 SER A C 1
ATOM 2621 O O . SER A 1 342 ? -23.615 -10.885 9.401 1.00 96.75 342 SER A O 1
ATOM 2623 N N . PRO A 1 343 ? -23.346 -12.605 10.829 1.00 97.88 343 PRO A N 1
ATOM 2624 C CA . PRO A 1 343 ? -22.671 -13.474 9.856 1.00 97.88 343 PRO A CA 1
ATOM 2625 C C . PRO A 1 343 ? -23.454 -13.652 8.552 1.00 97.88 343 PRO A C 1
ATOM 2627 O O . PRO A 1 343 ? -22.896 -13.469 7.474 1.00 97.88 343 PRO A O 1
ATOM 2630 N N . ARG A 1 344 ? -24.769 -13.883 8.646 1.00 97.62 344 ARG A N 1
ATOM 2631 C CA . ARG A 1 344 ? -25.650 -13.983 7.476 1.00 97.62 344 ARG A CA 1
ATOM 2632 C C . ARG A 1 344 ? -25.664 -12.692 6.655 1.00 97.62 344 ARG A C 1
ATOM 2634 O O . ARG A 1 344 ? -25.479 -12.733 5.444 1.00 97.62 344 ARG A O 1
ATOM 2641 N N . MET A 1 345 ? -25.848 -11.538 7.298 1.00 96.81 345 MET A N 1
ATOM 2642 C CA . MET A 1 345 ? -25.865 -10.264 6.569 1.00 96.81 345 MET A CA 1
ATOM 2643 C C . MET A 1 345 ? -24.488 -9.939 5.971 1.00 96.81 345 MET A C 1
ATOM 2645 O O . MET A 1 345 ? -24.389 -9.331 4.908 1.00 96.81 345 MET A O 1
ATOM 2649 N N . ALA A 1 346 ? -23.405 -10.389 6.609 1.00 97.06 346 ALA A N 1
ATOM 2650 C CA . ALA A 1 346 ? -22.067 -10.257 6.059 1.00 97.06 346 ALA A CA 1
ATOM 2651 C C . ALA A 1 346 ? -21.847 -11.110 4.799 1.00 97.06 346 ALA A C 1
ATOM 2653 O O . ALA A 1 346 ? -21.183 -10.637 3.873 1.00 97.06 346 ALA A O 1
ATOM 2654 N N . GLU A 1 347 ? -22.414 -12.318 4.732 1.00 97.00 347 GLU A N 1
ATOM 2655 C CA . GLU A 1 347 ? -22.429 -13.146 3.516 1.00 97.00 347 GLU A CA 1
ATOM 2656 C C . GLU A 1 347 ? -23.199 -12.453 2.389 1.00 97.00 347 GLU A C 1
ATOM 2658 O O . GLU A 1 347 ? -22.676 -12.318 1.281 1.00 97.00 347 GLU A O 1
ATOM 2663 N N . GLU A 1 348 ? -24.390 -11.929 2.694 1.00 96.38 348 GLU A N 1
ATOM 2664 C CA . GLU A 1 348 ? -25.204 -11.150 1.754 1.00 96.38 348 GLU A CA 1
ATOM 2665 C C . GLU A 1 348 ? -24.415 -9.935 1.226 1.00 96.38 348 GLU A C 1
ATOM 2667 O O . GLU A 1 348 ? -24.342 -9.704 0.020 1.00 96.38 348 GLU A O 1
ATOM 2672 N N . TYR A 1 349 ? -23.715 -9.200 2.097 1.00 97.00 349 TYR A N 1
ATOM 2673 C CA . TYR A 1 349 ? -22.910 -8.037 1.699 1.00 97.00 349 TYR A CA 1
ATOM 2674 C C . TYR A 1 349 ? -21.683 -8.426 0.866 1.00 97.00 349 TYR A C 1
ATOM 2676 O O . TYR A 1 349 ? -21.301 -7.701 -0.059 1.00 97.00 349 TYR A O 1
ATOM 2684 N N . LEU A 1 350 ? -21.056 -9.567 1.162 1.00 95.62 350 LEU A N 1
ATOM 2685 C CA . LEU A 1 350 ? -19.933 -10.086 0.383 1.00 95.62 350 LEU A CA 1
ATOM 2686 C C . LEU A 1 350 ? -20.356 -10.641 -0.978 1.00 95.62 350 LEU A C 1
ATOM 2688 O O . LEU A 1 350 ? -19.524 -10.633 -1.883 1.00 95.62 350 LEU A O 1
ATOM 2692 N N . ALA A 1 351 ? -21.614 -11.039 -1.178 1.00 94.56 351 ALA A N 1
ATOM 2693 C CA . ALA A 1 351 ? -22.114 -11.426 -2.500 1.00 94.56 351 ALA A CA 1
ATOM 2694 C C . ALA A 1 351 ? -22.010 -10.274 -3.522 1.00 94.56 351 ALA A C 1
ATOM 2696 O O . ALA A 1 351 ? -21.798 -10.499 -4.713 1.00 94.56 351 ALA A O 1
ATOM 2697 N N . HIS A 1 352 ? -22.045 -9.024 -3.051 1.00 92.19 352 HIS A N 1
ATOM 2698 C CA . HIS A 1 352 ? -21.831 -7.826 -3.867 1.00 92.19 352 HIS A CA 1
ATOM 2699 C C . HIS A 1 352 ? -20.346 -7.487 -4.110 1.00 92.19 352 HIS A C 1
ATOM 2701 O O . HIS A 1 352 ? -20.020 -6.474 -4.744 1.00 92.19 352 HIS A O 1
ATOM 2707 N N . ASN A 1 353 ? -19.414 -8.299 -3.603 1.00 90.31 353 A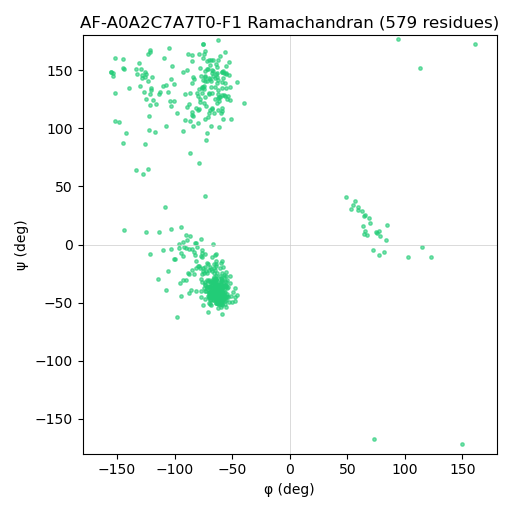SN A N 1
ATOM 2708 C CA . ASN A 1 353 ? -17.978 -8.086 -3.737 1.00 90.31 353 ASN A CA 1
ATOM 2709 C C . ASN A 1 353 ? -17.424 -8.677 -5.041 1.00 90.31 353 ASN A C 1
ATOM 2711 O O . ASN A 1 353 ? -16.792 -9.731 -5.053 1.00 90.31 353 ASN A O 1
ATOM 2715 N N . THR A 1 354 ? -17.618 -7.969 -6.149 1.00 83.56 354 THR A N 1
ATOM 2716 C CA . THR A 1 354 ? -17.238 -8.468 -7.481 1.00 83.56 354 THR A CA 1
ATOM 2717 C C . THR A 1 354 ? -15.805 -8.138 -7.896 1.00 83.56 354 THR A C 1
ATOM 2719 O O . THR A 1 354 ? -15.249 -8.813 -8.759 1.00 83.56 354 THR A O 1
ATOM 2722 N N . ARG A 1 355 ? -15.200 -7.080 -7.334 1.00 78.44 355 ARG A N 1
ATOM 2723 C CA . ARG A 1 355 ? -13.941 -6.504 -7.854 1.00 78.44 355 ARG A CA 1
ATOM 2724 C C . ARG A 1 355 ? -12.964 -5.977 -6.795 1.00 78.44 355 ARG A C 1
ATOM 2726 O O . ARG A 1 355 ? -12.023 -5.266 -7.145 1.00 78.44 355 ARG A O 1
ATOM 2733 N N . ASN A 1 356 ? -13.161 -6.273 -5.507 1.00 78.31 356 ASN A N 1
ATOM 2734 C CA . ASN A 1 356 ? -12.177 -5.850 -4.508 1.00 78.31 356 ASN A CA 1
ATOM 2735 C C . ASN A 1 356 ? -10.914 -6.720 -4.536 1.00 78.31 356 ASN A C 1
ATOM 2737 O O . ASN A 1 356 ? -10.897 -7.857 -5.004 1.00 78.31 356 ASN A O 1
ATOM 2741 N N . ARG A 1 357 ? -9.839 -6.170 -3.965 1.00 74.12 357 ARG A N 1
ATOM 2742 C CA . ARG A 1 357 ? -8.542 -6.842 -3.798 1.00 74.12 357 ARG A CA 1
ATOM 2743 C C . ARG A 1 357 ? -8.663 -8.201 -3.097 1.00 74.12 357 ARG A C 1
ATOM 2745 O O . ARG A 1 357 ? -9.557 -8.426 -2.285 1.00 74.12 357 ARG A O 1
ATOM 2752 N N . LYS A 1 358 ? -7.674 -9.076 -3.311 1.00 79.06 358 LYS A N 1
ATOM 2753 C CA . LYS A 1 358 ? -7.559 -10.345 -2.570 1.00 79.06 358 LYS A CA 1
ATOM 2754 C C . LYS A 1 358 ? -7.537 -10.108 -1.054 1.00 79.06 358 LYS A C 1
ATOM 2756 O O . LYS A 1 358 ? -6.808 -9.242 -0.555 1.00 79.06 358 LYS A O 1
ATOM 2761 N N . ILE A 1 359 ? -8.320 -10.909 -0.331 1.00 83.62 359 ILE A N 1
ATOM 2762 C CA . ILE A 1 359 ? -8.361 -10.919 1.134 1.00 83.62 359 ILE A CA 1
ATOM 2763 C C . ILE A 1 359 ? -6.996 -11.343 1.689 1.00 83.62 359 ILE A C 1
ATOM 2765 O O . ILE A 1 359 ? -6.266 -12.135 1.095 1.00 83.62 359 ILE A O 1
ATOM 2769 N N . VAL A 1 360 ? -6.647 -10.796 2.853 1.00 80.88 360 VAL A N 1
ATOM 2770 C CA . VAL A 1 360 ? -5.447 -11.184 3.598 1.00 80.88 360 VAL A CA 1
ATOM 2771 C C . VAL A 1 360 ? -5.915 -11.976 4.808 1.00 80.88 360 VAL A C 1
ATOM 2773 O O . VAL A 1 360 ? -6.360 -11.364 5.774 1.00 80.88 360 VAL A O 1
ATOM 2776 N N . ALA A 1 361 ? -5.811 -13.306 4.747 1.00 84.44 361 ALA A N 1
ATOM 2777 C CA . ALA A 1 361 ? -6.305 -14.209 5.792 1.00 84.44 361 ALA A CA 1
ATOM 2778 C C . ALA A 1 361 ? -5.818 -13.799 7.1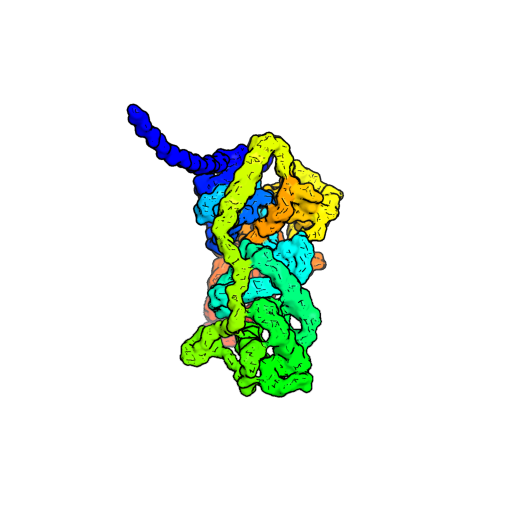90 1.00 84.44 361 ALA A C 1
ATOM 2780 O O . ALA A 1 361 ? -6.632 -13.526 8.055 1.00 84.44 361 ALA A O 1
ATOM 2781 N N . ALA A 1 362 ? -4.515 -13.546 7.354 1.00 77.81 362 ALA A N 1
ATOM 2782 C CA . ALA A 1 362 ? -3.949 -13.121 8.639 1.00 77.81 362 ALA A CA 1
ATOM 2783 C C . ALA A 1 362 ? -4.540 -11.812 9.212 1.00 77.81 362 ALA A C 1
ATOM 2785 O O . ALA A 1 362 ? -4.445 -11.583 10.413 1.00 77.81 362 ALA A O 1
ATOM 2786 N N . HIS A 1 363 ? -5.097 -10.928 8.371 1.00 80.75 363 HIS A N 1
ATOM 2787 C CA . HIS A 1 363 ? -5.792 -9.713 8.826 1.00 80.75 363 HIS A CA 1
ATOM 2788 C C . HIS A 1 363 ? -7.226 -10.024 9.254 1.00 80.75 363 HIS A C 1
ATOM 2790 O O . HIS A 1 363 ? -7.676 -9.528 10.280 1.00 80.75 363 HIS A O 1
ATOM 2796 N N . VAL A 1 364 ? -7.913 -10.892 8.507 1.00 87.88 364 VAL A N 1
ATOM 2797 C CA . VAL A 1 364 ? -9.239 -11.398 8.886 1.00 87.88 364 VAL A CA 1
ATOM 2798 C C . VAL A 1 364 ? -9.154 -12.177 10.198 1.00 87.88 364 VAL A C 1
ATOM 2800 O O . VAL A 1 364 ? -9.894 -11.866 11.119 1.00 87.88 364 VAL A O 1
ATOM 2803 N N . ASP A 1 365 ? -8.176 -13.077 10.338 1.00 86.06 365 ASP A N 1
ATOM 2804 C CA . ASP A 1 365 ? -7.915 -13.843 11.563 1.00 86.06 365 ASP A CA 1
ATOM 2805 C C . ASP A 1 365 ? -7.666 -12.939 12.776 1.00 86.06 365 ASP A C 1
ATOM 2807 O O . ASP A 1 365 ? -8.001 -13.292 13.904 1.00 86.06 365 ASP A O 1
ATOM 2811 N N . ALA A 1 366 ? -7.016 -11.790 12.568 1.00 79.75 366 ALA A N 1
ATOM 2812 C CA . ALA A 1 366 ? -6.764 -10.815 13.621 1.00 79.75 366 ALA A CA 1
ATOM 2813 C C . ALA A 1 366 ? -8.068 -10.142 14.065 1.00 79.75 366 ALA A C 1
ATOM 2815 O O . ALA A 1 366 ? -8.396 -10.190 15.246 1.00 79.75 366 ALA A O 1
ATOM 2816 N N . ILE A 1 367 ? -8.851 -9.621 13.116 1.00 83.88 367 ILE A N 1
ATOM 2817 C CA . ILE A 1 367 ? -10.148 -8.999 13.411 1.00 83.88 367 ILE A CA 1
ATOM 2818 C C . ILE A 1 367 ? -11.108 -10.015 14.048 1.00 83.88 367 ILE A C 1
ATOM 2820 O O . ILE A 1 367 ? -11.736 -9.713 15.053 1.00 83.88 367 ILE A O 1
ATOM 2824 N N . ALA A 1 368 ? -11.187 -11.238 13.519 1.00 89.00 368 ALA A N 1
ATOM 2825 C CA . ALA A 1 368 ? -12.086 -12.277 14.020 1.00 89.00 368 ALA A CA 1
ATOM 2826 C C . ALA A 1 368 ? -11.738 -12.722 15.451 1.00 89.00 368 ALA A C 1
ATOM 2828 O O . ALA A 1 368 ? -12.621 -13.135 16.198 1.00 89.00 368 ALA A O 1
ATOM 2829 N N . ARG A 1 369 ? -10.456 -12.661 15.842 1.00 85.06 369 ARG A N 1
ATOM 2830 C CA . ARG A 1 369 ? -10.035 -12.894 17.233 1.00 85.06 369 ARG A CA 1
ATOM 2831 C C . ARG A 1 369 ? -10.409 -11.731 18.142 1.00 85.06 369 ARG A C 1
ATOM 2833 O O . ARG A 1 369 ? -10.851 -11.996 19.252 1.00 85.06 369 ARG A O 1
ATOM 2840 N N . ASP A 1 370 ? -10.271 -10.486 17.684 1.00 78.44 370 ASP A N 1
ATOM 2841 C CA . ASP A 1 370 ? -10.716 -9.323 18.461 1.00 78.44 370 ASP A CA 1
ATOM 2842 C C . ASP A 1 370 ? -12.241 -9.329 18.656 1.00 78.44 370 ASP A C 1
ATOM 2844 O O . ASP A 1 370 ? -12.685 -9.057 19.767 1.00 78.44 370 ASP A O 1
ATOM 2848 N N . ILE A 1 371 ? -13.022 -9.713 17.634 1.00 83.62 371 ILE A N 1
ATOM 2849 C CA . ILE A 1 371 ? -14.484 -9.883 17.734 1.00 83.62 371 ILE A CA 1
ATOM 2850 C C . ILE A 1 371 ? -14.831 -10.930 18.800 1.00 83.62 371 ILE A C 1
ATOM 2852 O O . ILE A 1 371 ? -15.434 -10.571 19.803 1.00 83.62 371 ILE A O 1
ATOM 2856 N N . ARG A 1 372 ? -14.361 -12.180 18.651 1.00 86.75 372 ARG A N 1
ATOM 2857 C CA . ARG A 1 372 ? -14.666 -13.277 19.599 1.00 86.75 372 ARG A CA 1
ATOM 2858 C C . ARG A 1 372 ? -14.220 -13.011 21.031 1.00 86.75 372 ARG A C 1
ATOM 2860 O O . ARG A 1 372 ? -14.762 -13.563 21.979 1.00 86.75 372 ARG A O 1
ATOM 2867 N N . ALA A 1 373 ? -13.161 -12.227 21.195 1.00 74.81 373 ALA A N 1
ATOM 2868 C CA . ALA A 1 373 ? -12.648 -11.872 22.509 1.00 74.81 373 ALA A CA 1
ATOM 2869 C C . ALA A 1 373 ? -13.345 -10.636 23.106 1.00 74.81 373 ALA A C 1
ATOM 2871 O O . ALA A 1 373 ? -12.867 -10.125 24.117 1.00 74.81 373 ALA A O 1
ATOM 2872 N N . GLY A 1 374 ? -14.405 -10.115 22.473 1.00 70.31 374 GLY A N 1
ATOM 2873 C CA . GLY A 1 374 ? -15.125 -8.917 22.914 1.00 70.31 374 GLY A CA 1
ATOM 2874 C C . GLY A 1 374 ? -14.298 -7.629 22.855 1.00 70.31 374 GLY A C 1
ATOM 2875 O O . GLY A 1 374 ? -14.712 -6.608 23.391 1.00 70.31 374 GLY A O 1
ATOM 2876 N N . ASN A 1 375 ? -13.129 -7.654 22.207 1.00 66.19 375 ASN A N 1
ATOM 2877 C CA . ASN A 1 375 ? -12.270 -6.477 22.040 1.00 66.19 375 ASN A CA 1
ATOM 2878 C C . ASN A 1 375 ? -12.688 -5.633 20.827 1.00 66.19 375 ASN A C 1
ATOM 2880 O O . ASN A 1 375 ? -12.079 -4.600 20.552 1.00 66.19 375 ASN A O 1
ATOM 2884 N N . TRP A 1 376 ? -13.682 -6.078 20.050 1.00 68.44 376 TRP A N 1
ATOM 2885 C CA . TRP A 1 376 ? -14.189 -5.286 18.941 1.00 68.44 376 TRP A CA 1
ATOM 2886 C C . TRP A 1 376 ? -14.893 -4.029 19.452 1.00 68.44 376 TRP A C 1
ATOM 2888 O O . TRP A 1 376 ? -15.937 -4.077 20.093 1.00 68.44 376 TRP A O 1
ATOM 2898 N N . MET A 1 377 ? -14.329 -2.885 19.090 1.00 67.56 377 MET A N 1
ATOM 2899 C CA . MET A 1 377 ? -14.907 -1.568 19.301 1.00 67.56 377 MET A CA 1
ATOM 2900 C C . MET A 1 377 ? -15.489 -1.027 18.001 1.00 67.56 377 MET A C 1
ATOM 2902 O O . MET A 1 377 ? -14.869 -1.184 16.943 1.00 67.56 377 MET A O 1
ATOM 2906 N N . MET A 1 378 ? -16.629 -0.332 18.091 1.00 67.50 378 MET A N 1
ATOM 2907 C CA . MET A 1 378 ? -17.333 0.232 16.938 1.00 67.50 378 MET A CA 1
ATOM 2908 C C . MET A 1 378 ? -16.382 1.054 16.053 1.00 67.50 378 MET A C 1
ATOM 2910 O O . MET A 1 378 ? -15.940 2.151 16.400 1.00 67.50 378 MET A O 1
ATOM 2914 N N . ASN A 1 379 ? -16.057 0.501 14.887 1.00 71.75 379 ASN A N 1
ATOM 2915 C CA . ASN A 1 379 ? -15.149 1.123 13.938 1.00 71.75 379 ASN A CA 1
ATOM 2916 C C . ASN A 1 379 ? -15.900 2.213 13.162 1.00 71.75 379 ASN A C 1
ATOM 2918 O O . ASN A 1 379 ? -16.813 1.918 12.397 1.00 71.75 379 ASN A O 1
ATOM 2922 N N . ALA A 1 380 ? -15.476 3.467 13.319 1.00 78.31 380 ALA A N 1
ATOM 2923 C CA . ALA A 1 380 ? -16.108 4.624 12.687 1.00 78.31 380 ALA A CA 1
ATOM 2924 C C . ALA A 1 380 ? -15.978 4.675 11.149 1.00 78.31 380 ALA A C 1
ATOM 2926 O O . ALA A 1 380 ? -16.619 5.501 10.501 1.00 78.31 380 ALA A O 1
ATOM 2927 N N . GLN A 1 381 ? -15.146 3.828 10.536 1.00 85.31 381 GLN A N 1
ATOM 2928 C CA . GLN A 1 381 ? -15.034 3.739 9.084 1.00 85.31 381 GLN A CA 1
ATOM 2929 C C . GLN A 1 381 ? -16.217 2.945 8.505 1.00 85.31 381 GLN A C 1
ATOM 2931 O O . GLN A 1 381 ? -16.357 1.768 8.824 1.00 85.31 381 GLN A O 1
ATOM 2936 N N . PRO A 1 382 ? -17.027 3.483 7.586 1.00 90.00 382 PRO A N 1
ATOM 2937 C CA . PRO A 1 382 ? -18.168 2.758 7.043 1.00 90.00 382 PRO A CA 1
ATOM 2938 C C . PRO A 1 382 ? -17.800 1.544 6.180 1.00 90.00 382 PRO A C 1
ATOM 2940 O O . PRO A 1 382 ? -16.760 1.520 5.507 1.00 90.00 382 PRO A O 1
ATOM 2943 N N . ILE A 1 383 ? -18.669 0.533 6.169 1.00 92.50 383 ILE A N 1
ATOM 2944 C CA . ILE A 1 383 ? -18.803 -0.402 5.042 1.00 92.50 383 ILE A CA 1
ATOM 2945 C C . ILE A 1 383 ? -19.439 0.384 3.899 1.00 92.50 383 ILE A C 1
ATOM 2947 O O . ILE A 1 383 ? -20.406 1.100 4.119 1.00 92.50 383 ILE A O 1
ATOM 2951 N N . CYS A 1 384 ? -18.867 0.325 2.701 1.00 92.69 384 CYS A N 1
ATOM 2952 C CA . CYS A 1 384 ? -19.250 1.231 1.618 1.00 92.69 384 CYS A CA 1
ATOM 2953 C C . CYS A 1 384 ? -19.769 0.458 0.409 1.00 92.69 384 CYS A C 1
ATOM 2955 O O . CYS A 1 384 ? -19.091 -0.459 -0.057 1.00 92.69 384 CYS A O 1
ATOM 2957 N N . PHE A 1 385 ? -20.900 0.893 -0.141 1.00 93.56 385 PHE A N 1
ATOM 2958 C CA . PHE A 1 385 ? -21.483 0.390 -1.380 1.00 93.56 385 PHE A CA 1
ATOM 2959 C C . PHE A 1 385 ? -21.596 1.493 -2.429 1.00 93.56 385 PHE A C 1
ATOM 2961 O O . PHE A 1 385 ? -21.890 2.651 -2.111 1.00 93.56 385 PHE A O 1
ATOM 2968 N N . SER A 1 386 ? -21.388 1.123 -3.689 1.00 90.56 386 SER A N 1
ATOM 2969 C CA . SER A 1 386 ? -21.602 2.014 -4.822 1.00 90.56 386 SER A CA 1
ATOM 2970 C C . SER A 1 386 ? -23.091 2.201 -5.128 1.00 90.56 386 SER A C 1
ATOM 2972 O O . SER A 1 386 ? -23.950 1.500 -4.587 1.00 90.56 386 SER A O 1
ATOM 2974 N N . ARG A 1 387 ? -23.410 3.113 -6.052 1.00 88.31 387 ARG A N 1
ATOM 2975 C CA . ARG A 1 387 ? -24.764 3.263 -6.624 1.00 88.31 387 ARG A CA 1
ATOM 2976 C C . ARG A 1 387 ? -25.269 2.002 -7.320 1.00 88.31 387 ARG A C 1
ATOM 2978 O O . ARG A 1 387 ? -26.470 1.779 -7.336 1.00 88.31 387 ARG A O 1
ATOM 2985 N N . SER A 1 388 ? -24.376 1.175 -7.868 1.00 88.19 388 SER A N 1
ATOM 2986 C CA . SER A 1 388 ? -24.754 -0.100 -8.487 1.00 88.19 388 SER A CA 1
ATOM 2987 C C . SER A 1 388 ? -24.947 -1.224 -7.459 1.00 88.19 388 SER A C 1
ATOM 2989 O O . SER A 1 388 ? -25.135 -2.376 -7.844 1.00 88.19 388 SER A O 1
ATOM 2991 N N . GLY A 1 389 ? -24.792 -0.930 -6.163 1.00 89.69 389 GLY A N 1
ATOM 2992 C CA . GLY A 1 389 ? -24.794 -1.921 -5.092 1.00 89.69 389 GLY A CA 1
ATOM 2993 C C . GLY A 1 389 ? -23.484 -2.698 -4.950 1.00 89.69 389 GLY A C 1
ATOM 2994 O O . GLY A 1 389 ? -23.432 -3.627 -4.154 1.00 89.69 389 GLY A O 1
ATOM 2995 N N . ARG A 1 390 ? -22.409 -2.352 -5.675 1.00 91.62 390 ARG A N 1
ATOM 2996 C CA . ARG A 1 390 ? -21.105 -3.026 -5.534 1.00 91.62 390 ARG A CA 1
ATOM 2997 C C . ARG A 1 390 ? -20.488 -2.709 -4.174 1.00 91.62 390 ARG A C 1
ATOM 2999 O O . ARG A 1 390 ? -20.417 -1.544 -3.789 1.00 91.62 390 ARG A O 1
ATOM 3006 N N . LEU A 1 391 ? -19.949 -3.712 -3.481 1.00 93.06 391 LEU A N 1
ATOM 3007 C CA . LEU A 1 391 ? -19.182 -3.490 -2.252 1.00 93.06 391 LEU A CA 1
ATOM 3008 C C . LEU A 1 391 ? -17.839 -2.809 -2.578 1.00 93.06 391 LEU A C 1
ATOM 3010 O O . LEU A 1 391 ? -16.959 -3.425 -3.177 1.00 93.06 391 LEU A O 1
ATOM 3014 N N . LEU A 1 392 ? -17.651 -1.562 -2.142 1.00 86.06 392 LEU A N 1
ATOM 3015 C CA . LEU A 1 392 ? -16.431 -0.762 -2.346 1.00 86.06 392 LEU A CA 1
ATOM 3016 C C . LEU A 1 392 ? -15.429 -0.882 -1.194 1.00 86.06 392 LEU A C 1
ATOM 3018 O O . LEU A 1 392 ? -14.218 -0.716 -1.385 1.00 86.06 392 LEU A O 1
ATOM 3022 N N . ASN A 1 393 ? -15.936 -1.106 0.021 1.00 87.81 393 ASN A N 1
ATOM 3023 C CA . ASN A 1 393 ? -15.119 -1.169 1.222 1.00 87.81 393 ASN A CA 1
ATOM 3024 C C . ASN A 1 393 ? -15.753 -2.039 2.314 1.00 87.81 393 ASN A C 1
ATOM 3026 O O . ASN A 1 393 ? -16.965 -2.027 2.479 1.00 87.81 393 ASN A O 1
ATOM 3030 N N . GLY A 1 394 ? -14.926 -2.718 3.116 1.00 89.31 394 GLY A N 1
ATOM 3031 C CA . GLY A 1 394 ? -15.375 -3.503 4.275 1.00 89.31 394 GLY A CA 1
ATOM 3032 C C . GLY A 1 394 ? -15.149 -5.013 4.179 1.00 89.31 394 GLY A C 1
ATOM 3033 O O . GLY A 1 394 ? -15.392 -5.706 5.160 1.00 89.31 394 GLY A O 1
ATOM 3034 N N . GLN A 1 395 ? -14.615 -5.526 3.061 1.00 91.56 395 GLN A N 1
ATOM 3035 C CA . GLN A 1 395 ? -14.459 -6.971 2.817 1.00 91.56 395 GLN A CA 1
ATOM 3036 C C . GLN A 1 395 ? -13.797 -7.750 3.973 1.00 91.56 395 GLN A C 1
ATOM 3038 O O . GLN A 1 395 ? -14.231 -8.851 4.288 1.00 91.56 395 GLN A O 1
ATOM 3043 N N . HIS A 1 396 ? -12.755 -7.199 4.615 1.00 89.19 396 HIS A N 1
ATOM 3044 C CA . HIS A 1 396 ? -12.020 -7.882 5.687 1.00 89.19 396 HIS A CA 1
ATOM 3045 C C . HIS A 1 396 ? -12.837 -7.963 6.971 1.00 89.19 396 HIS A C 1
ATOM 3047 O O . HIS A 1 396 ? -12.793 -8.987 7.639 1.00 89.19 396 HIS A O 1
ATOM 3053 N N . ARG A 1 397 ? -13.600 -6.909 7.282 1.00 90.12 397 ARG A N 1
ATOM 3054 C CA . ARG A 1 397 ? -14.487 -6.861 8.450 1.00 90.12 397 ARG A CA 1
ATOM 3055 C C . ARG A 1 397 ? -15.667 -7.802 8.267 1.00 90.12 397 ARG A C 1
ATOM 3057 O O . ARG A 1 397 ? -15.917 -8.612 9.143 1.00 90.12 397 ARG A O 1
ATOM 3064 N N . LEU A 1 398 ? -16.293 -7.784 7.092 1.00 95.00 398 LEU A N 1
ATOM 3065 C CA . LEU A 1 398 ? -17.358 -8.728 6.742 1.00 95.00 398 LEU A CA 1
ATOM 3066 C C . LEU A 1 398 ? -16.883 -10.184 6.822 1.00 95.00 398 LEU A C 1
ATOM 3068 O O . LEU A 1 398 ? -17.525 -11.015 7.451 1.00 95.00 398 LEU A O 1
ATOM 3072 N N . SER A 1 399 ? -15.708 -10.480 6.261 1.00 94.94 399 SER A N 1
ATOM 3073 C CA . SER A 1 399 ? -15.132 -11.830 6.344 1.00 94.94 399 SER A CA 1
ATOM 3074 C C . SER A 1 399 ? -14.824 -12.234 7.788 1.00 94.94 399 SER A C 1
ATOM 3076 O O . SER A 1 399 ? -14.960 -13.399 8.144 1.00 94.94 399 SER A O 1
ATOM 3078 N N . ALA A 1 400 ? -14.412 -11.279 8.626 1.00 91.75 400 ALA A N 1
ATOM 3079 C CA . ALA A 1 400 ? -14.088 -11.537 10.022 1.00 91.75 400 ALA A CA 1
ATOM 3080 C C . ALA A 1 400 ? -15.333 -11.775 10.878 1.00 91.75 400 ALA A C 1
ATOM 3082 O O . ALA A 1 400 ? -15.270 -12.614 11.765 1.00 91.75 400 ALA A O 1
ATOM 3083 N N . VAL A 1 401 ? -16.450 -11.098 10.590 1.00 95.12 401 VAL A N 1
ATOM 3084 C CA . VAL A 1 401 ? -17.768 -11.359 11.200 1.00 95.12 401 VAL A CA 1
ATOM 3085 C C . VAL A 1 401 ? -18.201 -12.797 10.926 1.00 95.12 401 VAL A C 1
ATOM 3087 O O . VAL A 1 401 ? -18.533 -13.527 11.855 1.00 95.12 401 VAL A O 1
ATOM 3090 N N . ILE A 1 402 ? -18.101 -13.241 9.667 1.00 97.12 402 ILE A N 1
ATOM 3091 C CA . ILE A 1 402 ? -18.402 -14.631 9.284 1.00 97.12 402 ILE A CA 1
ATOM 3092 C C . ILE A 1 402 ? -17.485 -15.603 10.030 1.00 97.12 402 ILE A C 1
ATOM 3094 O O . ILE A 1 402 ? -17.955 -16.560 10.636 1.00 97.12 402 ILE A O 1
ATOM 3098 N N . GLN A 1 403 ? -16.175 -15.340 10.031 1.00 95.62 403 GLN A N 1
ATOM 3099 C CA . GLN A 1 403 ? -15.196 -16.209 10.685 1.00 95.62 403 GLN A CA 1
ATOM 3100 C C . GLN A 1 403 ? -15.328 -16.230 12.219 1.00 95.62 403 GLN A C 1
ATOM 3102 O O . GLN A 1 403 ? -15.000 -17.235 12.847 1.00 95.62 403 GLN A O 1
ATOM 3107 N N . ALA A 1 404 ? -15.750 -15.126 12.833 1.00 93.19 404 ALA A N 1
ATOM 3108 C CA . ALA A 1 404 ? -15.975 -15.024 14.270 1.00 93.19 404 ALA A CA 1
ATOM 3109 C C . ALA A 1 404 ? -17.285 -15.690 14.703 1.00 93.19 404 ALA A C 1
ATOM 3111 O O . ALA A 1 404 ? -17.354 -16.176 15.826 1.00 93.19 404 ALA A O 1
ATOM 3112 N N . GLY A 1 405 ? -18.295 -15.721 13.826 1.00 94.44 405 GLY A N 1
ATOM 3113 C CA . GLY A 1 405 ? -19.640 -16.197 14.155 1.00 94.44 405 GLY A CA 1
ATOM 3114 C C . GLY A 1 405 ? -20.454 -15.211 15.003 1.00 94.44 405 GLY A C 1
ATOM 3115 O O . GLY A 1 405 ? -21.520 -15.570 15.491 1.00 94.44 405 GLY A O 1
ATOM 3116 N N . GLU A 1 406 ? -19.980 -13.974 15.165 1.00 91.62 406 GLU A N 1
ATOM 3117 C CA . GLU A 1 406 ? -20.568 -12.955 16.040 1.00 91.62 406 GLU A CA 1
ATOM 3118 C C . GLU A 1 406 ? -20.856 -11.667 15.266 1.00 91.62 406 GLU A C 1
ATOM 3120 O O . GLU A 1 406 ? -20.106 -11.292 14.363 1.00 91.62 406 GLU A O 1
ATOM 3125 N N . ALA A 1 407 ? -21.954 -10.994 15.618 1.00 91.44 407 ALA A N 1
ATOM 3126 C CA . ALA A 1 407 ? -22.366 -9.754 14.973 1.00 91.44 407 ALA A CA 1
ATOM 3127 C C . ALA A 1 407 ? -21.550 -8.547 15.463 1.00 91.44 407 ALA A C 1
ATOM 3129 O O . ALA A 1 407 ? -21.105 -8.510 16.607 1.00 91.44 407 ALA A O 1
ATOM 3130 N N . ILE A 1 408 ? -21.404 -7.529 14.612 1.00 87.06 408 ILE A N 1
ATOM 3131 C CA . ILE A 1 408 ? -20.765 -6.254 14.975 1.00 87.06 408 ILE A CA 1
ATOM 3132 C C . ILE A 1 408 ? -21.642 -5.064 14.602 1.00 87.06 408 ILE A C 1
ATOM 3134 O O . ILE A 1 408 ? -22.354 -5.107 13.603 1.00 87.06 408 ILE A O 1
ATOM 3138 N N . GLU A 1 409 ? -21.521 -3.963 15.338 1.00 85.31 409 GLU A N 1
ATOM 3139 C CA . GLU A 1 409 ? -22.092 -2.676 14.933 1.00 85.31 409 GLU A CA 1
ATOM 3140 C C . GLU A 1 409 ? -21.081 -1.860 14.122 1.00 85.31 409 GLU A C 1
ATOM 3142 O O . GLU A 1 409 ? -19.918 -1.690 14.516 1.00 85.31 409 GLU A O 1
ATOM 3147 N N . VAL A 1 410 ? -21.512 -1.361 12.963 1.00 87.25 410 VAL A N 1
ATOM 3148 C CA . VAL A 1 410 ? -20.667 -0.562 12.068 1.00 87.25 410 VAL A CA 1
ATOM 3149 C C . VAL A 1 410 ? -21.520 0.390 11.222 1.00 87.25 410 VAL A C 1
ATOM 3151 O O . VAL A 1 410 ? -22.624 0.027 10.815 1.00 87.25 410 VAL A O 1
ATOM 3154 N N . PRO A 1 411 ? -21.035 1.604 10.908 1.00 89.94 411 PRO A N 1
ATOM 3155 C CA . PRO A 1 411 ? -21.665 2.436 9.897 1.00 89.94 411 PRO A CA 1
ATOM 3156 C C . PRO A 1 411 ? -21.631 1.756 8.521 1.00 89.94 411 PRO A C 1
ATOM 3158 O O . PRO A 1 411 ? -20.628 1.160 8.120 1.00 89.94 411 PRO A O 1
ATOM 3161 N N . VAL A 1 412 ? -22.707 1.900 7.760 1.00 92.25 412 VAL A N 1
ATOM 3162 C CA . VAL A 1 412 ? -22.834 1.455 6.376 1.00 92.25 412 VAL A CA 1
ATOM 3163 C C . VAL A 1 412 ? -23.252 2.642 5.525 1.00 92.25 412 VAL A C 1
ATOM 3165 O O . VAL A 1 412 ? -24.238 3.308 5.820 1.00 92.25 412 VAL A O 1
ATOM 3168 N N . MET A 1 413 ? -22.478 2.913 4.478 1.00 92.25 413 MET A N 1
ATOM 3169 C CA . MET A 1 413 ? -22.689 3.995 3.526 1.00 92.25 413 MET A CA 1
ATOM 3170 C C . MET A 1 413 ? -23.018 3.418 2.149 1.00 92.25 413 MET A C 1
ATOM 3172 O O . MET A 1 413 ? -22.286 2.563 1.650 1.00 92.25 413 MET A O 1
ATOM 3176 N N . ARG A 1 414 ? -24.088 3.885 1.509 1.00 92.50 414 ARG A N 1
ATOM 3177 C CA . ARG A 1 414 ? -24.533 3.421 0.184 1.00 92.50 414 ARG A CA 1
ATOM 3178 C C . ARG A 1 414 ? -24.584 4.567 -0.823 1.00 92.50 414 ARG A C 1
ATOM 3180 O O . ARG A 1 414 ? -24.494 5.737 -0.459 1.00 92.50 414 ARG A O 1
ATOM 3187 N N . GLY A 1 415 ? -24.715 4.226 -2.105 1.00 87.56 415 GLY A N 1
ATOM 3188 C CA . GLY A 1 415 ? -24.908 5.209 -3.174 1.00 87.56 415 GLY A CA 1
ATOM 3189 C C . GLY A 1 415 ? -23.638 5.945 -3.608 1.00 87.56 415 GLY A C 1
ATOM 3190 O O . GLY A 1 415 ? -23.723 6.929 -4.344 1.00 87.56 415 GLY A O 1
ATOM 3191 N N . LEU A 1 416 ? -22.452 5.496 -3.187 1.00 87.56 416 LEU A N 1
ATOM 3192 C CA . LEU A 1 416 ? -21.204 6.159 -3.562 1.00 87.56 416 LEU A CA 1
ATOM 3193 C C . LEU A 1 416 ? -20.916 6.033 -5.072 1.00 87.56 416 LEU A C 1
ATOM 3195 O O . LEU A 1 416 ? -21.285 5.030 -5.691 1.00 87.56 416 LEU A O 1
ATOM 3199 N N . PRO A 1 417 ? -20.246 7.024 -5.687 1.00 83.12 417 PRO A N 1
ATOM 3200 C CA . PRO A 1 417 ? -19.732 6.878 -7.049 1.00 83.12 417 PRO A CA 1
ATOM 3201 C C . PRO A 1 417 ? -18.771 5.685 -7.142 1.00 83.12 417 PRO A C 1
ATOM 3203 O O . PRO A 1 417 ? -18.059 5.386 -6.182 1.00 83.12 417 PRO A O 1
ATOM 3206 N N . GLU A 1 418 ? -18.703 5.020 -8.294 1.00 78.75 418 GLU A N 1
ATOM 3207 C CA . GLU A 1 418 ? -17.771 3.901 -8.500 1.00 78.75 418 GLU A CA 1
ATOM 3208 C C . GLU A 1 418 ? -16.308 4.346 -8.373 1.00 78.75 418 GLU A C 1
ATOM 3210 O O . GLU A 1 418 ? -15.469 3.625 -7.828 1.00 78.75 418 GLU A O 1
ATOM 3215 N N . GLU A 1 419 ? -16.027 5.578 -8.795 1.00 75.56 419 GLU A N 1
ATOM 3216 C CA . GLU A 1 419 ? -14.727 6.247 -8.755 1.00 75.56 419 GLU A CA 1
ATOM 3217 C C . GLU A 1 419 ? -14.227 6.462 -7.318 1.00 75.56 419 GLU A C 1
ATOM 3219 O O . GLU A 1 419 ? -13.028 6.631 -7.091 1.00 75.56 419 GLU A O 1
ATOM 3224 N N . ALA A 1 420 ? -15.114 6.390 -6.313 1.00 74.81 420 ALA A N 1
ATOM 3225 C CA . ALA A 1 420 ? -14.726 6.484 -4.909 1.00 74.81 420 ALA A CA 1
ATOM 3226 C C . ALA A 1 420 ? -13.732 5.371 -4.553 1.00 74.81 420 ALA A C 1
ATOM 3228 O O . ALA A 1 420 ? -12.814 5.587 -3.757 1.00 74.81 420 ALA A O 1
ATOM 3229 N N . TYR A 1 421 ? -13.852 4.212 -5.214 1.00 72.44 421 TYR A N 1
ATOM 3230 C CA . TYR A 1 421 ? -12.931 3.084 -5.103 1.00 72.44 421 TYR A CA 1
ATOM 3231 C C . TYR A 1 421 ? -11.455 3.475 -5.312 1.00 72.44 421 TYR A C 1
ATOM 3233 O O . TYR A 1 421 ? -10.569 2.918 -4.654 1.00 72.44 421 TYR A O 1
ATOM 3241 N N . ASP A 1 422 ? -11.187 4.465 -6.160 1.00 68.50 422 ASP A N 1
ATOM 3242 C CA . ASP A 1 422 ? -9.834 4.839 -6.583 1.00 68.50 422 ASP A CA 1
ATOM 3243 C C . ASP A 1 422 ? -9.118 5.731 -5.561 1.00 68.50 422 ASP A C 1
ATOM 3245 O O . ASP A 1 422 ? -7.900 5.914 -5.616 1.00 68.50 422 ASP A O 1
ATOM 3249 N N . THR A 1 423 ? -9.877 6.283 -4.612 1.00 70.06 423 THR A N 1
ATOM 3250 C CA . THR A 1 423 ? -9.400 7.272 -3.632 1.00 70.06 423 THR A CA 1
ATOM 3251 C C . THR A 1 423 ? -9.069 6.690 -2.265 1.00 70.06 423 THR A C 1
ATOM 3253 O O . THR A 1 423 ? -8.445 7.348 -1.431 1.00 70.06 423 THR A O 1
ATOM 3256 N N . TYR A 1 424 ? -9.477 5.453 -2.015 1.00 70.94 424 TYR A N 1
ATOM 3257 C CA . TYR A 1 424 ? -9.112 4.763 -0.792 1.00 70.94 424 TYR A CA 1
ATOM 3258 C C . TYR A 1 424 ? -7.620 4.409 -0.800 1.00 70.94 424 TYR A C 1
ATOM 3260 O O . TYR A 1 424 ? -7.059 3.988 -1.813 1.00 70.94 424 TYR A O 1
ATOM 3268 N N . ASP A 1 425 ? -6.984 4.494 0.367 1.00 61.66 425 ASP A N 1
ATOM 3269 C CA . ASP A 1 425 ? -5.624 3.992 0.601 1.00 61.66 425 ASP A CA 1
ATOM 3270 C C . ASP A 1 425 ? -4.533 4.608 -0.304 1.00 61.66 425 ASP A C 1
ATOM 3272 O O . ASP A 1 425 ? -3.537 3.941 -0.614 1.00 61.66 425 ASP A O 1
ATOM 3276 N N . ILE A 1 426 ? -4.685 5.885 -0.702 1.00 59.53 426 ILE A N 1
ATOM 3277 C CA . ILE A 1 426 ? -3.704 6.634 -1.524 1.00 59.53 426 ILE A CA 1
ATOM 3278 C C . ILE A 1 426 ? -2.301 6.645 -0.872 1.00 59.53 426 ILE A C 1
ATOM 3280 O O . ILE A 1 426 ? -1.289 6.736 -1.574 1.00 59.53 426 ILE A O 1
ATOM 3284 N N . HIS A 1 427 ? -2.190 6.459 0.452 1.00 48.97 427 HIS A N 1
ATOM 3285 C CA . HIS A 1 427 ? -0.908 6.252 1.135 1.00 48.97 427 HIS A CA 1
ATOM 3286 C C . HIS A 1 427 ? -0.895 5.049 2.091 1.00 48.97 427 HIS A C 1
ATOM 3288 O O . HIS A 1 427 ? -1.911 4.615 2.624 1.00 48.97 427 HIS A O 1
ATOM 3294 N N . ALA A 1 428 ? 0.309 4.526 2.340 1.00 46.56 428 ALA A N 1
ATOM 3295 C CA . ALA A 1 428 ? 0.544 3.362 3.189 1.00 46.56 428 ALA A CA 1
ATOM 3296 C C . ALA A 1 428 ? 0.384 3.639 4.702 1.00 46.56 428 ALA A C 1
ATOM 3298 O O . ALA A 1 428 ? 0.351 4.788 5.152 1.00 46.56 428 ALA A O 1
ATOM 3299 N N . LYS A 1 429 ? 0.311 2.525 5.446 1.00 45.06 429 LYS A N 1
ATOM 3300 C CA . LYS A 1 429 ? 0.055 2.363 6.886 1.00 45.06 429 LYS A CA 1
ATOM 3301 C C . LYS A 1 429 ? 0.838 3.311 7.804 1.00 45.06 429 LYS A C 1
ATOM 3303 O O . LYS A 1 429 ? 2.052 3.453 7.668 1.00 45.06 429 LYS A O 1
ATOM 3308 N N . LYS A 1 430 ? 0.161 3.808 8.844 1.00 43.41 430 LYS A N 1
ATOM 3309 C CA . LYS A 1 430 ? 0.793 4.068 10.146 1.00 43.41 430 LYS A CA 1
ATOM 3310 C C . LYS A 1 430 ? 1.006 2.720 10.849 1.00 43.41 430 LYS A C 1
ATOM 3312 O O . LYS A 1 430 ? 0.168 1.828 10.728 1.00 43.41 430 LYS A O 1
ATOM 3317 N N . GLY A 1 431 ? 2.133 2.548 11.542 1.00 41.50 431 GLY A N 1
ATOM 3318 C CA . GLY A 1 431 ? 2.295 1.418 12.465 1.00 41.50 431 GLY A CA 1
ATOM 3319 C C . GLY A 1 431 ? 1.230 1.468 13.571 1.00 41.50 431 GLY A C 1
ATOM 3320 O O . GLY A 1 431 ? 0.630 2.528 13.762 1.00 41.50 431 GLY A O 1
ATOM 3321 N N . PRO A 1 432 ? 0.974 0.356 14.283 1.00 39.66 432 PRO A N 1
ATOM 3322 C CA . PRO A 1 432 ? 0.043 0.360 15.409 1.00 39.66 432 PRO A CA 1
ATOM 3323 C C . PRO A 1 432 ? 0.417 1.481 16.388 1.00 39.66 432 PRO A C 1
ATOM 3325 O O . PRO A 1 432 ? 1.569 1.576 16.815 1.00 39.66 432 PRO A O 1
ATOM 3328 N N . GLN A 1 433 ? -0.540 2.360 16.685 1.00 46.38 433 GLN A N 1
ATOM 3329 C CA . GLN A 1 433 ? -0.393 3.366 17.730 1.00 46.38 433 GLN A CA 1
ATOM 3330 C C . GLN A 1 433 ? -0.841 2.724 19.042 1.00 46.38 433 GLN A C 1
ATOM 3332 O O . GLN A 1 433 ? -1.962 2.234 19.132 1.00 46.38 433 GLN A O 1
ATOM 3337 N N . LEU A 1 434 ? 0.057 2.677 20.026 1.00 48.34 434 LEU A N 1
ATOM 3338 C CA . LEU A 1 434 ? -0.290 2.273 21.389 1.00 48.34 434 LEU A CA 1
ATOM 3339 C C . LEU A 1 434 ? -1.194 3.366 21.996 1.00 48.34 434 LEU A C 1
ATOM 3341 O O . LEU A 1 434 ? -0.970 4.547 21.717 1.00 48.34 434 LEU A O 1
ATOM 3345 N N . GLY A 1 435 ? -2.217 2.972 22.763 1.00 50.09 435 GLY A N 1
ATOM 3346 C CA . GLY A 1 435 ? -3.244 3.870 23.316 1.00 50.09 435 GLY A CA 1
ATOM 3347 C C . GLY A 1 435 ? -2.722 4.942 24.287 1.00 50.09 435 GLY A C 1
ATOM 3348 O O . GLY A 1 435 ? -1.544 4.961 24.644 1.00 50.09 435 GLY A O 1
ATOM 3349 N N . ALA A 1 436 ? -3.621 5.830 24.736 1.00 46.81 436 ALA A N 1
ATOM 3350 C CA . ALA A 1 436 ? -3.300 7.003 25.566 1.00 46.81 436 ALA A CA 1
ATOM 3351 C C . ALA A 1 436 ? -2.564 6.661 26.880 1.00 46.81 436 ALA A C 1
ATOM 3353 O O . ALA A 1 436 ? -1.640 7.374 27.265 1.00 46.81 436 ALA A O 1
ATOM 3354 N N . ALA A 1 437 ? -2.882 5.520 27.507 1.00 47.91 437 ALA A N 1
ATOM 3355 C CA . ALA A 1 437 ? -2.208 5.025 28.716 1.00 47.91 437 ALA A CA 1
ATOM 3356 C C . ALA A 1 437 ? -0.691 4.781 28.535 1.00 47.91 437 ALA A C 1
ATOM 3358 O O . ALA A 1 437 ? 0.055 4.696 29.506 1.00 47.91 437 ALA A O 1
ATOM 3359 N N . PHE A 1 438 ? -0.211 4.725 27.288 1.00 51.03 438 PHE A N 1
ATOM 3360 C CA . PHE A 1 438 ? 1.183 4.451 26.935 1.00 51.03 438 PHE A CA 1
ATOM 3361 C C . PHE A 1 438 ? 1.874 5.652 26.280 1.00 51.03 438 PHE A C 1
ATOM 3363 O O . PHE A 1 438 ? 2.988 5.531 25.757 1.00 51.03 438 PHE A O 1
ATOM 3370 N N . GLU A 1 439 ? 1.242 6.833 26.316 1.00 52.66 439 GLU A N 1
ATOM 3371 C CA . GLU A 1 439 ? 1.823 8.065 25.781 1.00 52.66 439 GLU A CA 1
ATOM 3372 C C . GLU A 1 439 ? 3.026 8.570 26.605 1.00 52.66 439 GLU A C 1
ATOM 3374 O O . GLU A 1 439 ? 3.899 9.245 26.057 1.00 52.66 439 GLU A O 1
ATOM 3379 N N . ASN A 1 440 ? 3.174 8.133 27.857 1.00 54.72 440 ASN A N 1
ATOM 3380 C CA . ASN A 1 440 ? 4.205 8.636 28.772 1.00 54.72 440 ASN A CA 1
ATOM 3381 C C . ASN A 1 440 ? 5.529 7.842 28.778 1.00 54.72 440 ASN A C 1
ATOM 3383 O O . ASN A 1 440 ? 6.443 8.196 29.519 1.00 54.72 440 ASN A O 1
ATOM 3387 N N . PHE A 1 441 ? 5.686 6.801 27.945 1.00 56.66 441 PHE A N 1
ATOM 3388 C CA . PHE A 1 441 ? 6.914 5.986 27.911 1.00 56.66 441 PHE A CA 1
ATOM 3389 C C . PHE A 1 441 ? 7.776 6.223 26.656 1.00 56.66 441 PHE A C 1
ATOM 3391 O O . PHE A 1 441 ? 7.273 6.276 25.527 1.00 56.66 441 PHE A O 1
ATOM 3398 N N . GLY A 1 442 ? 9.099 6.308 26.855 1.00 58.53 442 GLY A N 1
ATOM 3399 C CA . GLY A 1 442 ? 10.114 6.243 25.793 1.00 58.53 442 GLY A CA 1
ATOM 3400 C C . GLY A 1 442 ? 10.312 4.818 25.246 1.00 58.53 442 GLY A C 1
ATOM 3401 O O . GLY A 1 442 ? 9.907 3.844 25.872 1.00 58.53 442 GLY A O 1
ATOM 3402 N N . ASP A 1 443 ? 10.944 4.681 24.075 1.00 71.75 443 ASP A N 1
ATOM 3403 C CA . ASP A 1 443 ? 11.302 3.392 23.440 1.00 71.75 443 ASP A CA 1
ATOM 3404 C C . ASP A 1 443 ? 10.122 2.483 22.997 1.00 71.75 443 ASP A C 1
ATOM 3406 O O . ASP A 1 443 ? 10.279 1.272 22.827 1.00 71.75 443 ASP A O 1
ATOM 3410 N N . ARG A 1 444 ? 8.940 3.057 22.714 1.00 73.19 444 ARG A N 1
ATOM 3411 C CA . ARG A 1 444 ? 7.714 2.323 22.306 1.00 73.19 444 ARG A CA 1
ATOM 3412 C C . ARG A 1 444 ? 7.904 1.266 21.203 1.00 73.19 444 ARG A C 1
ATOM 3414 O O . ARG A 1 444 ? 7.375 0.163 21.355 1.00 73.19 444 ARG A O 1
ATOM 3421 N N . PRO A 1 445 ? 8.639 1.533 20.100 1.00 79.44 445 PRO A N 1
ATOM 3422 C CA . PRO A 1 445 ? 8.806 0.542 19.035 1.00 79.44 445 PRO A CA 1
ATOM 3423 C C . PRO A 1 445 ? 9.551 -0.715 19.497 1.00 79.44 445 PRO A C 1
ATOM 3425 O O . PRO A 1 445 ? 9.293 -1.802 18.983 1.00 79.44 445 PRO A O 1
ATOM 3428 N N . LEU A 1 446 ? 10.463 -0.574 20.464 1.00 87.25 446 LEU A N 1
ATOM 3429 C CA . LEU A 1 446 ? 11.217 -1.687 21.031 1.00 87.25 446 LEU A CA 1
ATOM 3430 C C . LEU A 1 446 ? 10.295 -2.572 21.868 1.00 87.25 446 LEU A C 1
ATOM 3432 O O . LEU A 1 446 ? 10.246 -3.778 21.632 1.00 87.25 446 LEU A O 1
ATOM 3436 N N . VAL A 1 447 ? 9.534 -1.969 22.784 1.00 85.69 447 VAL A N 1
ATOM 3437 C CA . VAL A 1 447 ? 8.614 -2.678 23.689 1.00 85.69 447 VAL A CA 1
ATOM 3438 C C . VAL A 1 447 ? 7.523 -3.397 22.902 1.00 85.69 447 VAL A C 1
ATOM 3440 O O . VAL A 1 447 ? 7.318 -4.592 23.092 1.00 85.69 447 VAL A O 1
ATOM 3443 N N . ALA A 1 448 ? 6.889 -2.715 21.943 1.00 83.06 448 ALA A N 1
ATOM 3444 C CA . ALA A 1 448 ? 5.890 -3.337 21.076 1.00 83.06 448 ALA A CA 1
ATOM 3445 C C . ALA A 1 448 ? 6.480 -4.528 20.302 1.00 83.06 448 ALA A C 1
ATOM 3447 O O . ALA A 1 448 ? 5.849 -5.576 20.183 1.00 83.06 448 ALA A O 1
ATOM 3448 N N . ALA A 1 449 ? 7.714 -4.407 19.803 1.00 87.81 449 ALA A N 1
ATOM 3449 C CA . ALA A 1 449 ? 8.382 -5.507 19.118 1.00 87.81 449 ALA A CA 1
ATOM 3450 C C . ALA A 1 449 ? 8.753 -6.670 20.059 1.00 87.81 449 ALA A C 1
ATOM 3452 O O . ALA A 1 449 ? 8.721 -7.815 19.613 1.00 87.81 449 ALA A O 1
ATOM 3453 N N . ALA A 1 450 ? 9.083 -6.402 21.325 1.00 91.69 450 ALA A N 1
ATOM 3454 C CA . ALA A 1 450 ? 9.343 -7.429 22.335 1.00 91.69 450 ALA A CA 1
ATOM 3455 C C . ALA A 1 450 ? 8.050 -8.167 22.731 1.00 91.69 450 ALA A C 1
ATOM 3457 O O . ALA A 1 450 ? 8.022 -9.395 22.729 1.00 91.69 450 ALA A O 1
ATOM 3458 N N . ALA A 1 451 ? 6.946 -7.443 22.937 1.00 91.50 451 ALA A N 1
ATOM 3459 C CA . ALA A 1 451 ? 5.622 -8.024 23.175 1.00 91.50 451 ALA A CA 1
ATOM 3460 C C . ALA A 1 451 ? 5.155 -8.905 22.001 1.00 91.50 451 ALA A C 1
ATOM 3462 O O . ALA A 1 451 ? 4.593 -9.978 22.202 1.00 91.50 451 ALA A O 1
ATOM 3463 N N . VAL A 1 452 ? 5.464 -8.516 20.758 1.00 90.94 452 VAL A N 1
ATOM 3464 C CA . VAL A 1 452 ? 5.214 -9.357 19.573 1.00 90.94 452 VAL A CA 1
ATOM 3465 C C . VAL A 1 452 ? 6.021 -10.662 19.608 1.00 90.94 452 VAL A C 1
ATOM 3467 O O . VAL A 1 452 ? 5.533 -11.678 19.113 1.00 90.94 452 VAL A O 1
ATOM 3470 N N . LEU A 1 453 ? 7.248 -10.661 20.144 1.00 93.00 453 LEU A N 1
ATOM 3471 C CA . LEU A 1 453 ? 8.041 -11.888 20.299 1.00 93.00 453 LEU A CA 1
ATOM 3472 C C . LEU A 1 453 ? 7.435 -12.809 21.361 1.00 93.00 453 LEU A C 1
ATOM 3474 O O . LEU A 1 453 ? 7.284 -13.997 21.078 1.00 93.00 453 LEU A O 1
ATOM 3478 N N . LEU A 1 454 ? 7.012 -12.250 22.502 1.00 94.12 454 LEU A N 1
ATOM 3479 C CA . LEU A 1 454 ? 6.277 -12.980 23.539 1.00 94.12 454 LEU A CA 1
ATOM 3480 C C . LEU A 1 454 ? 5.026 -13.626 22.951 1.00 94.12 454 LEU A C 1
ATOM 3482 O O . LEU A 1 454 ? 4.880 -14.845 23.007 1.00 94.12 454 LEU A O 1
ATOM 3486 N N . TRP A 1 455 ? 4.181 -12.841 22.278 1.00 93.94 455 TRP A N 1
ATOM 3487 C CA . TRP A 1 455 ? 2.973 -13.369 21.649 1.00 93.94 455 TRP A CA 1
ATOM 3488 C C . TRP A 1 455 ? 3.285 -14.514 20.685 1.00 93.94 455 TRP A C 1
ATOM 3490 O O . TRP A 1 455 ? 2.668 -15.570 20.750 1.00 93.94 455 TRP A O 1
ATOM 3500 N N . LYS A 1 456 ? 4.276 -14.337 19.801 1.00 90.44 456 LYS A N 1
ATOM 3501 C CA . LYS A 1 456 ? 4.632 -15.346 18.791 1.00 90.44 456 LYS A CA 1
ATOM 3502 C C . LYS A 1 456 ? 5.052 -16.682 19.392 1.00 90.44 456 LYS A C 1
ATOM 3504 O O . LYS A 1 456 ? 4.843 -17.700 18.736 1.00 90.44 456 LYS A O 1
ATOM 3509 N N . ARG A 1 457 ? 5.702 -16.657 20.555 1.00 89.31 457 ARG A N 1
ATOM 3510 C CA . ARG A 1 457 ? 6.307 -17.833 21.181 1.00 89.31 457 ARG A CA 1
ATOM 3511 C C . ARG A 1 457 ? 5.390 -18.486 22.211 1.00 89.31 457 ARG A C 1
ATOM 3513 O O . ARG A 1 457 ? 5.435 -19.701 22.341 1.00 89.31 457 ARG A O 1
ATOM 3520 N N . GLU A 1 458 ? 4.576 -17.694 22.902 1.00 90.56 458 GLU A N 1
ATOM 3521 C CA . GLU A 1 458 ? 3.814 -18.151 24.071 1.00 90.56 458 GLU A CA 1
ATOM 3522 C C . GLU A 1 458 ? 2.296 -18.137 23.848 1.00 90.56 458 GLU A C 1
ATOM 3524 O O . GLU A 1 458 ? 1.600 -18.962 24.424 1.00 90.56 458 GLU A O 1
ATOM 3529 N N . LEU A 1 459 ? 1.772 -17.241 23.002 1.00 89.50 459 LEU A N 1
ATOM 3530 C CA . LEU A 1 459 ? 0.322 -16.993 22.892 1.00 89.50 459 LEU A CA 1
ATOM 3531 C C . LEU A 1 459 ? -0.251 -17.231 21.488 1.00 89.50 459 LEU A C 1
ATOM 3533 O O . LEU A 1 459 ? -1.462 -17.173 21.281 1.00 89.50 459 LEU A O 1
ATOM 3537 N N . LYS A 1 460 ? 0.607 -17.471 20.495 1.00 87.88 460 LYS A N 1
ATOM 3538 C CA . LYS A 1 460 ? 0.198 -17.634 19.104 1.00 87.88 460 LYS A CA 1
ATOM 3539 C C . LYS A 1 460 ? -0.673 -18.894 18.949 1.00 87.88 460 LYS A C 1
ATOM 3541 O O . LYS A 1 460 ? -0.184 -19.987 19.236 1.00 87.88 460 LYS A O 1
ATOM 3546 N N . PRO A 1 461 ? -1.895 -18.790 18.389 1.00 82.50 461 PRO A N 1
ATOM 3547 C CA . PRO A 1 461 ? -2.760 -19.949 18.184 1.00 82.50 461 PRO A CA 1
ATOM 3548 C C . PRO A 1 461 ? -2.118 -21.023 17.295 1.00 82.50 461 PRO A C 1
ATOM 3550 O O . PRO A 1 461 ? -1.573 -20.716 16.223 1.00 82.50 461 PRO A O 1
ATOM 3553 N N . ALA A 1 462 ? -2.227 -22.287 17.711 1.00 80.31 462 ALA A N 1
ATOM 3554 C CA . ALA A 1 462 ? -1.769 -23.434 16.932 1.00 80.31 462 ALA A CA 1
ATOM 3555 C C . ALA A 1 462 ? -2.432 -23.469 15.539 1.00 80.31 462 ALA A C 1
ATOM 3557 O O . ALA A 1 462 ? -3.553 -23.003 15.350 1.00 80.31 462 ALA A O 1
ATOM 3558 N N . GLY A 1 463 ? -1.713 -23.971 14.530 1.00 75.00 463 GLY A N 1
ATOM 3559 C CA . GLY A 1 463 ? -2.226 -24.094 13.155 1.00 75.00 463 GLY A CA 1
ATOM 3560 C C . GLY A 1 463 ? -2.253 -22.802 12.320 1.00 75.00 463 GLY A C 1
ATOM 3561 O O . GLY A 1 463 ? -2.439 -22.872 11.108 1.00 75.00 463 GLY A O 1
ATOM 3562 N N . THR A 1 464 ? -1.990 -21.622 12.897 1.00 70.50 464 THR A N 1
ATOM 3563 C CA . THR A 1 464 ? -2.025 -20.349 12.146 1.00 70.50 464 THR A CA 1
ATOM 3564 C C . THR A 1 464 ? -0.649 -19.948 11.584 1.00 70.50 464 THR A C 1
ATOM 3566 O O . THR A 1 464 ? 0.223 -19.371 12.251 1.00 70.50 464 THR A O 1
ATOM 3569 N N . ARG A 1 465 ? -0.390 -20.252 10.304 1.00 64.12 465 ARG A N 1
ATOM 3570 C CA . ARG A 1 465 ? 0.866 -19.854 9.636 1.00 64.12 465 ARG A CA 1
ATOM 3571 C C . ARG A 1 465 ? 0.878 -18.332 9.414 1.00 64.12 465 ARG A C 1
ATOM 3573 O O . ARG A 1 465 ? -0.063 -17.772 8.873 1.00 64.12 465 ARG A O 1
ATOM 3580 N N . ASN A 1 466 ? 1.961 -17.654 9.808 1.00 69.94 466 ASN A N 1
ATOM 3581 C CA . ASN A 1 466 ? 2.161 -16.196 9.662 1.00 69.94 466 ASN A CA 1
ATOM 3582 C C . ASN A 1 466 ? 1.194 -15.260 10.424 1.00 69.94 466 ASN A C 1
ATOM 3584 O O . ASN A 1 466 ? 1.180 -14.061 10.132 1.00 69.94 466 ASN A O 1
ATOM 3588 N N . ALA A 1 467 ? 0.436 -15.756 11.409 1.00 78.25 467 ALA A N 1
ATOM 3589 C CA . ALA A 1 467 ? -0.394 -14.899 12.255 1.00 78.25 467 ALA A CA 1
ATOM 3590 C C . ALA A 1 467 ? 0.438 -13.839 13.000 1.00 78.25 467 ALA A C 1
ATOM 3592 O O . ALA A 1 467 ? 1.612 -14.051 13.331 1.00 78.25 467 ALA A O 1
ATOM 3593 N N . LYS A 1 468 ? -0.179 -12.682 13.237 1.00 80.56 468 LYS A N 1
ATOM 3594 C CA . LYS A 1 468 ? 0.402 -11.549 13.962 1.00 80.56 468 LYS A CA 1
ATOM 3595 C C . LYS A 1 468 ? -0.533 -11.156 15.105 1.00 80.56 468 LYS A C 1
ATOM 3597 O O . LYS A 1 468 ? -1.746 -11.288 14.923 1.00 80.56 468 LYS A O 1
ATOM 3602 N N . PRO A 1 469 ? 0.002 -10.652 16.228 1.00 82.19 469 PRO A N 1
ATOM 3603 C CA . PRO A 1 469 ? -0.850 -10.159 17.296 1.00 82.19 469 PRO A CA 1
ATOM 3604 C C . PRO A 1 469 ? -1.659 -8.951 16.825 1.00 82.19 469 PRO A C 1
ATOM 3606 O O . PRO A 1 469 ? -1.175 -8.155 16.008 1.00 82.19 469 PRO A O 1
ATOM 3609 N N . THR A 1 470 ? -2.873 -8.813 17.348 1.00 76.00 470 THR A N 1
ATOM 3610 C CA . THR A 1 470 ? -3.670 -7.589 17.229 1.00 76.00 470 THR A CA 1
ATOM 3611 C C . THR A 1 470 ? -3.054 -6.511 18.125 1.00 76.00 470 THR A C 1
ATOM 3613 O O . THR A 1 470 ? -2.307 -6.832 19.056 1.00 76.00 470 THR A O 1
ATOM 3616 N N . PRO A 1 471 ? -3.302 -5.212 17.877 1.00 65.25 471 PRO A N 1
ATOM 3617 C CA . PRO A 1 471 ? -2.811 -4.187 18.787 1.00 65.25 471 PRO A CA 1
ATOM 3618 C C . PRO A 1 471 ? -3.355 -4.388 20.208 1.00 65.25 471 PRO A C 1
ATOM 3620 O O . PRO A 1 471 ? -2.579 -4.235 21.140 1.00 65.25 471 PRO A O 1
ATOM 3623 N N . ALA A 1 472 ? -4.614 -4.819 20.371 1.00 66.31 472 ALA A N 1
ATOM 3624 C CA . ALA A 1 472 ? -5.207 -5.140 21.672 1.00 66.31 472 ALA A CA 1
ATOM 3625 C C . ALA A 1 472 ? -4.442 -6.253 22.410 1.00 66.31 472 ALA A C 1
ATOM 3627 O O . ALA A 1 472 ? -4.161 -6.129 23.599 1.00 66.31 472 ALA A O 1
ATOM 3628 N N . GLU A 1 473 ? -4.015 -7.309 21.713 1.00 82.62 473 GLU A N 1
ATOM 3629 C CA . GLU A 1 473 ? -3.151 -8.336 22.309 1.00 82.62 473 GLU A CA 1
ATOM 3630 C C . GLU A 1 473 ? -1.776 -7.800 22.697 1.00 82.62 473 GLU A C 1
ATOM 3632 O O . GLU A 1 473 ? -1.260 -8.158 23.751 1.00 82.62 473 GLU A O 1
ATOM 3637 N N . VAL A 1 474 ? -1.178 -6.935 21.871 1.00 81.69 474 VAL A N 1
ATOM 3638 C CA . VAL A 1 474 ? 0.088 -6.280 22.227 1.00 81.69 474 VAL A CA 1
ATOM 3639 C C . VAL A 1 474 ? -0.095 -5.423 23.480 1.00 81.69 474 VAL A C 1
ATOM 3641 O O . VAL A 1 474 ? 0.748 -5.506 24.369 1.00 81.69 474 VAL A O 1
ATOM 3644 N N . MET A 1 475 ? -1.183 -4.649 23.580 1.00 75.38 475 MET A N 1
ATOM 3645 C CA . MET A 1 475 ? -1.486 -3.842 24.769 1.00 75.38 475 MET A CA 1
ATOM 3646 C C . MET A 1 475 ? -1.612 -4.722 26.007 1.00 75.38 475 MET A C 1
ATOM 3648 O O . MET A 1 475 ? -0.898 -4.504 26.982 1.00 75.38 475 MET A O 1
ATOM 3652 N N . ARG A 1 476 ? -2.434 -5.772 25.921 1.00 82.25 476 ARG A N 1
ATOM 3653 C CA . ARG A 1 476 ? -2.659 -6.719 27.012 1.00 82.25 476 ARG A CA 1
ATOM 3654 C C . ARG A 1 476 ? -1.355 -7.348 27.497 1.00 82.25 476 ARG A C 1
ATOM 3656 O O . ARG A 1 476 ? -1.148 -7.466 28.697 1.00 82.25 476 ARG A O 1
ATOM 3663 N N . ILE A 1 477 ? -0.448 -7.701 26.583 1.00 88.00 477 ILE A N 1
ATOM 3664 C CA . ILE A 1 477 ? 0.872 -8.228 26.956 1.00 88.00 477 ILE A CA 1
ATOM 3665 C C . ILE A 1 477 ? 1.690 -7.178 27.707 1.00 88.00 477 ILE A C 1
ATOM 3667 O O . ILE A 1 477 ? 2.322 -7.497 28.706 1.00 88.00 477 ILE A O 1
ATOM 3671 N N . VAL A 1 478 ? 1.710 -5.929 27.246 1.00 84.25 478 VAL A N 1
ATOM 3672 C CA . VAL A 1 478 ? 2.475 -4.880 27.936 1.00 84.25 478 VAL A CA 1
ATOM 3673 C C . VAL A 1 478 ? 1.899 -4.607 29.333 1.00 84.25 478 VAL A C 1
ATOM 3675 O O . VAL A 1 478 ? 2.673 -4.400 30.263 1.00 84.25 478 VAL A O 1
ATOM 3678 N N . GLU A 1 479 ? 0.576 -4.660 29.497 1.00 82.56 479 GLU A N 1
ATOM 3679 C CA . GLU A 1 479 ? -0.113 -4.486 30.786 1.00 82.56 479 GLU A CA 1
ATOM 3680 C C . GLU A 1 479 ? 0.137 -5.651 31.749 1.00 82.56 479 GLU A C 1
ATOM 3682 O O . GLU A 1 479 ? 0.438 -5.436 32.920 1.00 82.56 479 GLU A O 1
ATOM 3687 N N . GLN A 1 480 ? 0.049 -6.888 31.258 1.00 86.81 480 GLN A N 1
ATOM 3688 C CA . GLN A 1 480 ? 0.194 -8.098 32.073 1.00 86.81 480 GLN A CA 1
ATOM 3689 C C . GLN A 1 480 ? 1.655 -8.459 32.364 1.00 86.81 480 GLN A C 1
ATOM 3691 O O . GLN A 1 480 ? 1.930 -9.212 33.297 1.00 86.81 480 GLN A O 1
ATOM 3696 N N . HIS A 1 481 ? 2.604 -7.927 31.589 1.00 88.94 481 HIS A N 1
ATOM 3697 C CA . HIS A 1 481 ? 4.029 -8.219 31.725 1.00 88.94 481 HIS A CA 1
ATOM 3698 C C . HIS A 1 481 ? 4.851 -6.931 31.942 1.00 88.94 481 HIS A C 1
ATOM 3700 O O . HIS A 1 481 ? 5.712 -6.610 31.116 1.00 88.94 481 HIS A O 1
ATOM 3706 N N . PRO A 1 482 ? 4.672 -6.200 33.064 1.00 87.44 482 PRO A N 1
ATOM 3707 C CA . PRO A 1 482 ? 5.396 -4.950 33.323 1.00 87.44 482 PRO A CA 1
ATOM 3708 C C . PRO A 1 482 ? 6.921 -5.141 33.345 1.00 87.44 482 PRO A C 1
ATOM 3710 O O . PRO A 1 482 ? 7.666 -4.278 32.880 1.00 87.44 482 PRO A O 1
ATOM 3713 N N . ARG A 1 483 ? 7.413 -6.317 33.755 1.00 89.12 483 ARG A N 1
ATOM 3714 C CA . ARG A 1 483 ? 8.853 -6.617 33.716 1.00 89.12 483 ARG A CA 1
ATOM 3715 C C . ARG A 1 483 ? 9.425 -6.646 32.292 1.00 89.12 483 ARG A C 1
ATOM 3717 O O . ARG A 1 483 ? 10.570 -6.253 32.082 1.00 89.12 483 ARG A O 1
ATOM 3724 N N . LEU A 1 484 ? 8.632 -7.023 31.282 1.00 88.50 484 LEU A N 1
ATOM 3725 C CA . LEU A 1 484 ? 9.045 -6.945 29.874 1.00 88.50 484 LEU A CA 1
ATOM 3726 C C . LEU A 1 484 ? 9.285 -5.488 29.443 1.00 88.50 484 LEU A C 1
ATOM 3728 O O . LEU A 1 484 ? 10.209 -5.211 28.675 1.00 88.50 484 LEU A O 1
ATOM 3732 N N . LEU A 1 485 ? 8.474 -4.553 29.953 1.00 85.25 485 LEU A N 1
ATOM 3733 C CA . LEU A 1 485 ? 8.663 -3.119 29.736 1.00 85.25 485 LEU A CA 1
ATOM 3734 C C . LEU A 1 485 ? 9.956 -2.630 30.400 1.00 85.25 485 LEU A C 1
ATOM 3736 O O . LEU A 1 485 ? 10.694 -1.860 29.789 1.00 85.25 485 LEU A O 1
ATOM 3740 N N . GLU A 1 486 ? 10.269 -3.088 31.610 1.00 88.00 486 GLU A N 1
ATOM 3741 C CA . GLU A 1 486 ? 11.497 -2.717 32.331 1.00 88.00 486 GLU A CA 1
ATOM 3742 C C . GLU A 1 486 ? 12.770 -3.198 31.611 1.00 88.00 486 GLU A C 1
ATOM 3744 O O . GLU A 1 486 ? 13.756 -2.456 31.521 1.00 88.00 486 GLU A O 1
ATOM 3749 N N . MET A 1 487 ? 12.715 -4.369 30.963 1.00 92.69 487 MET A N 1
ATOM 3750 C CA . MET A 1 487 ? 13.811 -4.910 30.145 1.00 92.69 487 MET A CA 1
ATOM 3751 C C . MET A 1 487 ? 14.152 -4.076 28.900 1.00 92.69 487 MET A C 1
ATOM 3753 O O . MET A 1 487 ? 15.186 -4.303 28.263 1.00 92.69 487 MET A O 1
ATOM 3757 N N . ARG A 1 488 ? 13.354 -3.055 28.551 1.00 89.81 488 ARG A N 1
ATOM 3758 C CA . ARG A 1 488 ? 13.683 -2.126 27.452 1.00 89.81 488 ARG A CA 1
ATOM 3759 C C . ARG A 1 488 ? 15.035 -1.441 27.652 1.00 89.81 488 ARG A C 1
ATOM 3761 O O . ARG A 1 488 ? 15.744 -1.196 26.677 1.00 89.81 488 ARG A O 1
ATOM 3768 N N . THR A 1 489 ? 15.391 -1.137 28.903 1.00 90.75 489 THR A N 1
ATOM 3769 C CA . THR A 1 489 ? 16.643 -0.446 29.236 1.00 90.75 489 THR A CA 1
ATOM 3770 C C . THR A 1 489 ? 17.834 -1.331 28.898 1.00 90.75 489 THR A C 1
ATOM 3772 O O . THR A 1 489 ? 18.762 -0.872 28.234 1.00 90.75 489 THR A O 1
ATOM 3775 N N . PHE A 1 490 ? 17.761 -2.611 29.267 1.00 93.94 490 PHE A N 1
ATOM 3776 C CA . PHE A 1 490 ? 18.753 -3.615 28.900 1.00 93.94 490 PHE A CA 1
ATOM 3777 C C . PHE A 1 490 ? 18.852 -3.765 27.377 1.00 93.94 490 PHE A C 1
ATOM 3779 O O . PHE A 1 490 ? 19.922 -3.603 26.793 1.00 93.94 490 PHE A O 1
ATOM 3786 N N . GLY A 1 491 ? 17.715 -3.954 26.699 1.00 93.69 491 GLY A N 1
ATOM 3787 C CA . GLY A 1 491 ? 17.678 -4.074 25.240 1.00 93.69 491 GLY A CA 1
ATOM 3788 C C . GLY A 1 491 ? 18.313 -2.883 24.510 1.00 93.69 491 GLY A C 1
ATOM 3789 O O . GLY A 1 491 ? 18.967 -3.068 23.484 1.00 93.69 491 GLY A O 1
ATOM 3790 N N . ARG A 1 492 ? 18.165 -1.664 25.045 1.00 91.62 492 ARG A N 1
ATOM 3791 C CA . ARG A 1 492 ? 18.790 -0.450 24.501 1.00 91.62 492 ARG A CA 1
ATOM 3792 C C . ARG A 1 492 ? 20.305 -0.429 24.689 1.00 91.62 492 ARG A C 1
ATOM 3794 O O . ARG A 1 492 ? 21.006 -0.020 23.769 1.00 91.62 492 ARG A O 1
ATOM 3801 N N . LYS A 1 493 ? 20.813 -0.856 25.847 1.00 93.56 493 LYS A N 1
ATOM 3802 C CA . LYS A 1 493 ? 22.263 -0.932 26.091 1.00 93.56 493 LYS A CA 1
ATOM 3803 C C . LYS A 1 493 ? 22.938 -1.967 25.189 1.00 93.56 493 LYS A C 1
ATOM 3805 O O . LYS A 1 493 ? 24.061 -1.764 24.751 1.00 93.56 493 LYS A O 1
ATOM 3810 N N . MET A 1 494 ? 22.222 -3.034 24.842 1.00 95.00 494 MET A N 1
ATOM 3811 C CA . MET A 1 494 ? 22.799 -4.188 24.154 1.00 95.00 494 MET A CA 1
ATOM 3812 C C . MET A 1 494 ? 22.674 -4.170 22.619 1.00 95.00 494 MET A C 1
ATOM 3814 O O . MET A 1 494 ? 22.891 -5.189 21.967 1.00 95.00 494 MET A O 1
ATOM 3818 N N . ILE A 1 495 ? 22.358 -3.028 21.997 1.00 92.81 495 ILE A N 1
ATOM 3819 C CA . ILE A 1 495 ? 22.111 -2.916 20.540 1.00 92.81 495 ILE A CA 1
ATOM 3820 C C . ILE A 1 495 ? 23.297 -3.313 19.638 1.00 92.81 495 ILE A C 1
ATOM 3822 O O . ILE A 1 495 ? 23.102 -3.629 18.458 1.00 92.81 495 ILE A O 1
ATOM 3826 N N . GLU A 1 496 ? 24.520 -3.313 20.169 1.00 92.38 496 GLU A N 1
ATOM 3827 C CA . GLU A 1 496 ? 25.718 -3.793 19.466 1.00 92.38 496 GLU A CA 1
ATOM 3828 C C . GLU A 1 496 ? 25.732 -5.321 19.314 1.00 92.38 496 GLU A C 1
ATOM 3830 O O . GLU A 1 496 ? 26.302 -5.856 18.363 1.00 92.38 496 GLU A O 1
ATOM 3835 N N . PHE A 1 497 ? 25.025 -6.021 20.203 1.00 93.69 497 PHE A N 1
ATOM 3836 C CA . PHE A 1 497 ? 24.928 -7.478 20.265 1.00 93.69 497 PHE A CA 1
ATOM 3837 C C . PHE A 1 497 ? 23.603 -7.995 19.695 1.00 93.69 497 PHE A C 1
ATOM 3839 O O . PHE A 1 497 ? 23.241 -9.144 19.902 1.00 93.69 497 PHE A O 1
ATOM 3846 N N . GLY A 1 498 ? 22.821 -7.177 18.990 1.00 91.88 498 GLY A N 1
ATOM 3847 C CA . GLY A 1 498 ? 21.574 -7.647 18.389 1.00 91.88 498 GLY A CA 1
ATOM 3848 C C . GLY A 1 498 ? 20.500 -6.582 18.285 1.00 91.88 498 GLY A C 1
ATOM 3849 O O . GLY A 1 498 ? 20.714 -5.394 18.508 1.00 91.88 498 GLY A O 1
ATOM 3850 N N . ARG A 1 499 ? 19.296 -7.003 17.901 1.00 93.50 499 ARG A N 1
ATOM 3851 C CA . ARG A 1 499 ? 18.130 -6.113 17.916 1.00 93.50 499 ARG A CA 1
ATOM 3852 C C . ARG A 1 499 ? 17.686 -5.895 19.363 1.00 93.50 499 ARG A C 1
ATOM 3854 O O . ARG A 1 499 ? 17.371 -6.865 20.045 1.00 93.50 499 ARG A O 1
ATOM 3861 N N . GLY A 1 500 ? 17.552 -4.641 19.796 1.00 93.94 500 GLY A N 1
ATOM 3862 C CA . GLY A 1 500 ? 17.194 -4.329 21.186 1.00 93.94 500 GLY A CA 1
ATOM 3863 C C . GLY A 1 500 ? 15.897 -4.985 21.678 1.00 93.94 500 GLY A C 1
ATOM 3864 O O . GLY A 1 500 ? 15.823 -5.397 22.827 1.00 93.94 500 GLY A O 1
ATOM 3865 N N . SER A 1 501 ? 14.901 -5.184 20.805 1.00 93.81 501 SER A N 1
ATOM 3866 C CA . SER A 1 501 ? 13.665 -5.898 21.166 1.00 93.81 501 SER A CA 1
ATOM 3867 C C . SER A 1 501 ? 13.853 -7.401 21.379 1.00 93.81 501 SER A C 1
ATOM 3869 O O . SER A 1 501 ? 13.162 -7.982 22.208 1.00 93.81 501 SER A O 1
ATOM 3871 N N . VAL A 1 502 ? 14.793 -8.025 20.659 1.00 96.19 502 VAL A N 1
ATOM 3872 C CA . VAL A 1 502 ? 15.161 -9.434 20.868 1.00 96.19 502 VAL A CA 1
ATOM 3873 C C . VAL A 1 502 ? 15.854 -9.586 22.213 1.00 96.19 502 VAL A C 1
ATOM 3875 O O . VAL A 1 502 ? 15.513 -10.490 22.962 1.00 96.19 502 VAL A O 1
ATOM 3878 N N . LEU A 1 503 ? 16.777 -8.679 22.535 1.00 97.31 503 LEU A N 1
ATOM 3879 C CA . LEU A 1 503 ? 17.539 -8.743 23.781 1.00 97.31 503 LEU A CA 1
ATOM 3880 C C . LEU A 1 503 ? 16.692 -8.393 25.005 1.00 97.31 503 LEU A C 1
ATOM 3882 O O . LEU A 1 503 ? 16.832 -9.052 26.026 1.00 97.31 503 LEU A O 1
ATOM 3886 N N . ALA A 1 504 ? 15.763 -7.440 24.891 1.00 96.31 504 ALA A N 1
ATOM 3887 C CA . ALA A 1 504 ? 14.792 -7.166 25.951 1.00 96.31 504 ALA A CA 1
ATOM 3888 C C . ALA A 1 504 ? 13.885 -8.378 26.225 1.00 96.31 504 ALA A C 1
ATOM 3890 O O . ALA A 1 504 ? 13.690 -8.750 27.378 1.00 96.31 504 ALA A O 1
ATOM 3891 N N . TYR A 1 505 ? 13.362 -9.027 25.176 1.00 97.19 505 TYR A N 1
ATOM 3892 C CA . TYR A 1 505 ? 12.549 -10.233 25.350 1.00 97.19 505 TYR A CA 1
ATOM 3893 C C . TYR A 1 505 ? 13.368 -11.414 25.892 1.00 97.19 505 TYR A C 1
ATOM 3895 O O . TYR A 1 505 ? 12.901 -12.115 26.780 1.00 97.19 505 TYR A O 1
ATOM 3903 N N . ALA A 1 506 ? 14.600 -11.614 25.412 1.00 97.56 506 ALA A N 1
ATOM 3904 C CA . ALA A 1 506 ? 15.478 -12.663 25.921 1.00 97.56 506 ALA A CA 1
ATOM 3905 C C . ALA A 1 506 ? 15.806 -12.457 27.406 1.00 97.56 506 ALA A C 1
ATOM 3907 O O . ALA A 1 506 ? 15.686 -13.403 28.174 1.00 97.56 506 ALA A O 1
ATOM 3908 N N . ALA A 1 507 ? 16.144 -11.230 27.815 1.00 97.38 507 ALA A N 1
ATOM 3909 C CA . ALA A 1 507 ? 16.385 -10.891 29.216 1.00 97.38 507 ALA A CA 1
ATOM 3910 C C . ALA A 1 507 ? 15.154 -11.157 30.088 1.00 97.38 507 ALA A C 1
ATOM 3912 O O . ALA A 1 507 ? 15.273 -11.788 31.132 1.00 97.38 507 ALA A O 1
ATOM 3913 N N . TYR A 1 508 ? 13.966 -10.781 29.604 1.00 96.75 508 TYR A N 1
ATOM 3914 C CA . TYR A 1 508 ? 12.706 -11.096 30.272 1.00 96.75 508 TYR A CA 1
ATOM 3915 C C . TYR A 1 508 ? 12.502 -12.610 30.449 1.00 96.75 508 TYR A C 1
ATOM 3917 O O . TYR A 1 508 ? 12.125 -13.053 31.530 1.00 96.75 508 TYR A O 1
ATOM 3925 N N . CYS A 1 509 ? 12.766 -13.417 29.415 1.00 96.81 509 CYS A N 1
ATOM 3926 C CA . CYS A 1 509 ? 12.667 -14.873 29.519 1.00 96.81 509 CYS A CA 1
ATOM 3927 C C . CYS A 1 509 ? 13.680 -15.462 30.505 1.00 96.81 509 CYS A C 1
ATOM 3929 O O . CYS A 1 509 ? 13.312 -16.353 31.258 1.00 96.81 509 CYS A O 1
ATOM 3931 N N . ILE A 1 510 ? 14.924 -14.980 30.477 1.00 97.38 510 ILE A N 1
ATOM 3932 C CA . ILE A 1 510 ? 16.021 -15.449 31.332 1.00 97.38 510 ILE A CA 1
ATOM 3933 C C . ILE A 1 510 ? 15.710 -15.163 32.802 1.00 97.38 510 ILE A C 1
ATOM 3935 O O . ILE A 1 510 ? 15.747 -16.069 33.623 1.00 97.38 510 ILE A O 1
ATOM 3939 N N . GLU A 1 511 ? 15.331 -13.925 33.118 1.00 95.38 511 GLU A N 1
ATOM 3940 C CA . GLU A 1 511 ? 15.002 -13.524 34.487 1.00 95.38 511 GLU A CA 1
ATOM 3941 C C . GLU A 1 511 ? 13.744 -14.226 35.015 1.00 95.38 511 GLU A C 1
ATOM 3943 O O . GLU A 1 511 ? 13.662 -14.549 36.194 1.00 95.38 511 GLU A O 1
ATOM 3948 N N . ARG A 1 512 ? 12.760 -14.492 34.145 1.00 94.75 512 ARG A N 1
ATOM 3949 C CA . ARG A 1 512 ? 11.556 -15.250 34.519 1.00 94.75 512 ARG A CA 1
ATOM 3950 C C . ARG A 1 512 ? 11.847 -16.733 34.773 1.00 94.75 512 ARG A C 1
ATOM 3952 O O . ARG A 1 512 ? 11.116 -17.352 35.536 1.00 94.75 512 ARG A O 1
ATOM 3959 N N . ASP A 1 513 ? 12.837 -17.301 34.089 1.00 95.88 513 ASP A N 1
ATOM 3960 C CA . ASP A 1 513 ? 13.207 -18.716 34.193 1.00 95.88 513 ASP A CA 1
ATOM 3961 C C . ASP A 1 513 ? 14.013 -19.004 35.469 1.00 95.88 513 ASP A C 1
ATOM 3963 O O . ASP A 1 513 ? 13.691 -19.945 36.187 1.00 95.88 513 ASP A O 1
ATOM 3967 N N . ASP A 1 514 ? 15.004 -18.164 35.784 1.00 96.25 514 ASP A N 1
ATOM 3968 C CA . ASP A 1 514 ? 15.745 -18.192 37.052 1.00 96.25 514 ASP A CA 1
ATOM 3969 C C . ASP A 1 514 ? 16.178 -16.757 37.426 1.00 96.25 514 ASP A C 1
ATOM 3971 O O . ASP A 1 514 ? 17.092 -16.213 36.796 1.00 96.25 514 ASP A O 1
ATOM 3975 N N . PRO A 1 515 ? 15.538 -16.105 38.416 1.00 94.19 515 PRO A N 1
ATOM 3976 C CA . PRO A 1 515 ? 15.822 -14.707 38.742 1.00 94.19 515 PRO A CA 1
ATOM 3977 C C . PRO A 1 515 ? 17.249 -14.454 39.238 1.00 94.19 515 PRO A C 1
ATOM 3979 O O . PRO A 1 515 ? 17.864 -13.448 38.876 1.00 94.19 515 PRO A O 1
ATOM 3982 N N . GLU A 1 516 ? 17.788 -15.349 40.067 1.00 93.56 516 GLU A N 1
ATOM 3983 C CA . GLU A 1 516 ? 19.099 -15.160 40.690 1.00 93.56 516 GLU A CA 1
ATOM 3984 C C . GLU A 1 516 ? 20.209 -15.410 39.676 1.00 93.56 516 GLU A C 1
ATOM 3986 O O . GLU A 1 516 ? 21.070 -14.551 39.454 1.00 93.56 516 GLU A O 1
ATOM 3991 N N . LEU A 1 517 ? 20.153 -16.559 39.003 1.00 94.44 517 LEU A N 1
ATOM 3992 C CA . LEU A 1 517 ? 21.166 -16.935 38.032 1.00 94.44 517 LEU A CA 1
ATOM 3993 C C . LEU A 1 517 ? 21.042 -16.128 36.737 1.00 94.44 517 LEU A C 1
ATOM 3995 O O . LEU A 1 517 ? 22.046 -15.778 36.107 1.00 94.44 517 LEU A O 1
ATOM 3999 N N . GLY A 1 518 ? 19.814 -15.782 36.356 1.00 95.06 518 GLY A N 1
ATOM 4000 C CA . GLY A 1 518 ? 19.522 -14.929 35.215 1.00 95.06 518 GLY A CA 1
ATOM 4001 C C . GLY A 1 518 ? 20.108 -13.538 35.399 1.00 95.06 518 GLY A C 1
ATOM 4002 O O . GLY A 1 518 ? 20.730 -13.014 34.475 1.00 95.06 518 GLY A O 1
ATOM 4003 N N . ARG A 1 519 ? 20.014 -12.967 36.607 1.00 93.94 519 ARG A N 1
ATOM 4004 C CA . ARG A 1 519 ? 20.663 -11.691 36.931 1.00 93.94 519 ARG A CA 1
ATOM 4005 C C . ARG A 1 519 ? 22.176 -11.763 36.728 1.00 93.94 519 ARG A C 1
ATOM 4007 O O . ARG A 1 519 ? 22.721 -10.897 36.047 1.00 93.94 519 ARG A O 1
ATOM 4014 N N . VAL A 1 520 ? 22.834 -12.817 37.217 1.00 93.00 520 VAL A N 1
ATOM 4015 C CA . VAL A 1 520 ? 24.280 -13.026 37.006 1.00 93.00 520 VAL A CA 1
ATOM 4016 C C . VAL A 1 520 ? 24.609 -13.100 35.515 1.00 93.00 520 VAL A C 1
ATOM 4018 O O . VAL A 1 520 ? 25.513 -12.410 35.040 1.00 93.00 520 VAL A O 1
ATOM 4021 N N . PHE A 1 521 ? 23.861 -13.894 34.748 1.00 95.19 521 PHE A N 1
ATOM 4022 C CA . PHE A 1 521 ? 24.076 -14.024 33.308 1.00 95.19 521 PHE A CA 1
ATOM 4023 C C . PHE A 1 521 ? 23.911 -12.689 32.576 1.00 95.19 521 PHE A C 1
ATOM 4025 O O . PHE A 1 521 ? 24.749 -12.339 31.745 1.00 95.19 521 PHE A O 1
ATOM 4032 N N . LEU A 1 522 ? 22.852 -11.935 32.879 1.00 95.50 522 LEU A N 1
ATOM 4033 C CA . LEU A 1 522 ? 22.552 -10.663 32.226 1.00 95.50 522 LEU A CA 1
ATOM 4034 C C . LEU A 1 522 ? 23.561 -9.574 32.601 1.00 95.50 522 LEU A C 1
ATOM 4036 O O . LEU A 1 522 ? 24.026 -8.871 31.707 1.00 95.50 522 LEU A O 1
ATOM 4040 N N . GLU A 1 523 ? 23.961 -9.472 33.871 1.00 93.62 523 GLU A N 1
ATOM 4041 C CA . GLU A 1 523 ? 24.992 -8.529 34.331 1.00 93.62 523 GLU A CA 1
ATOM 4042 C C . GLU A 1 523 ? 26.337 -8.800 33.640 1.00 93.62 523 GLU A C 1
ATOM 4044 O O . GLU A 1 523 ? 26.975 -7.880 33.119 1.00 93.62 523 GLU A O 1
ATOM 4049 N N . ARG A 1 524 ? 26.747 -10.073 33.556 1.00 92.19 524 ARG A N 1
ATOM 4050 C CA . ARG A 1 524 ? 27.984 -10.484 32.874 1.00 92.19 524 ARG A CA 1
ATOM 4051 C C . ARG A 1 524 ? 27.892 -10.334 31.358 1.00 92.19 524 ARG A C 1
ATOM 4053 O O . ARG A 1 524 ? 28.871 -9.957 30.713 1.00 92.19 524 ARG A O 1
ATOM 4060 N N . PHE A 1 525 ? 26.727 -10.603 30.772 1.00 94.62 525 PHE A N 1
ATOM 4061 C CA . PHE A 1 525 ? 26.500 -10.381 29.349 1.00 94.62 525 PHE A CA 1
ATOM 4062 C C . PHE A 1 525 ? 26.473 -8.896 29.005 1.00 94.62 525 PHE A C 1
ATOM 4064 O O . PHE A 1 525 ? 26.922 -8.562 27.916 1.00 94.62 525 PHE A O 1
ATOM 4071 N N . GLU A 1 526 ? 26.011 -8.014 29.895 1.00 93.69 526 GLU A N 1
ATOM 4072 C CA . GLU A 1 526 ? 26.044 -6.559 29.716 1.00 93.69 526 GLU A CA 1
ATOM 4073 C C . GLU A 1 526 ? 27.475 -6.021 29.810 1.00 93.69 526 GLU A C 1
ATOM 4075 O O . GLU A 1 526 ? 27.985 -5.451 28.839 1.00 93.69 526 GLU A O 1
ATOM 4080 N N . SER A 1 527 ? 28.146 -6.259 30.941 1.00 90.06 527 SER A N 1
ATOM 4081 C CA . SER A 1 527 ? 29.465 -5.685 31.225 1.00 90.06 527 SER A CA 1
ATOM 4082 C C . SER A 1 527 ? 30.569 -6.279 30.351 1.00 90.06 527 SER A C 1
ATOM 4084 O O . SER A 1 527 ? 31.441 -5.558 29.870 1.00 90.06 527 SER A O 1
ATOM 4086 N N . GLY A 1 528 ? 30.538 -7.595 30.124 1.00 83.88 528 GLY A N 1
ATOM 4087 C CA . GLY A 1 528 ? 31.651 -8.335 29.532 1.00 83.88 528 GLY A CA 1
ATOM 4088 C C . GLY A 1 528 ? 32.926 -8.350 30.390 1.00 83.88 528 GLY A C 1
ATOM 4089 O O . GLY A 1 528 ? 33.960 -8.784 29.886 1.00 83.88 528 GLY A O 1
ATOM 4090 N N . ALA A 1 529 ? 32.865 -7.873 31.638 1.00 77.44 529 ALA A N 1
ATOM 4091 C CA . ALA A 1 529 ? 33.996 -7.784 32.560 1.00 77.44 529 ALA A CA 1
ATOM 4092 C C . ALA A 1 529 ? 34.161 -9.071 33.387 1.00 77.44 529 ALA A C 1
ATOM 4094 O O . ALA A 1 529 ? 33.180 -9.772 33.661 1.00 77.44 529 ALA A O 1
ATOM 4095 N N . ASP A 1 530 ? 35.408 -9.365 33.771 1.00 74.00 530 ASP A N 1
ATOM 4096 C CA . ASP A 1 530 ? 35.828 -10.552 34.539 1.00 74.00 530 ASP A CA 1
ATOM 4097 C C . ASP A 1 530 ? 35.405 -11.888 33.901 1.00 74.00 530 ASP A C 1
ATOM 4099 O O . ASP A 1 530 ? 35.069 -12.858 34.576 1.00 74.00 530 ASP A O 1
ATOM 4103 N N . LEU A 1 531 ? 35.378 -11.940 32.564 1.00 83.56 531 LEU A N 1
ATOM 4104 C CA . LEU A 1 531 ? 35.083 -13.162 31.821 1.00 83.56 531 LEU A CA 1
ATOM 4105 C C . LEU A 1 531 ? 36.388 -13.826 31.363 1.00 83.56 531 LEU A C 1
ATOM 4107 O O . LEU A 1 531 ? 37.058 -13.280 30.479 1.00 83.56 531 LEU A O 1
ATOM 4111 N N . PRO A 1 532 ? 36.748 -15.016 31.881 1.00 83.19 532 PRO A N 1
ATOM 4112 C CA . PRO A 1 532 ? 37.970 -15.686 31.468 1.00 83.19 532 PRO A CA 1
ATOM 4113 C C . PRO A 1 532 ? 37.906 -16.125 30.005 1.00 83.19 532 PRO A C 1
ATOM 4115 O O . PRO A 1 532 ? 36.839 -16.308 29.402 1.00 83.19 532 PRO A O 1
ATOM 4118 N N . ARG A 1 533 ? 39.082 -16.337 29.410 1.00 82.69 533 ARG A N 1
ATOM 4119 C CA . ARG A 1 533 ? 39.181 -16.804 28.025 1.00 82.69 533 ARG A CA 1
ATOM 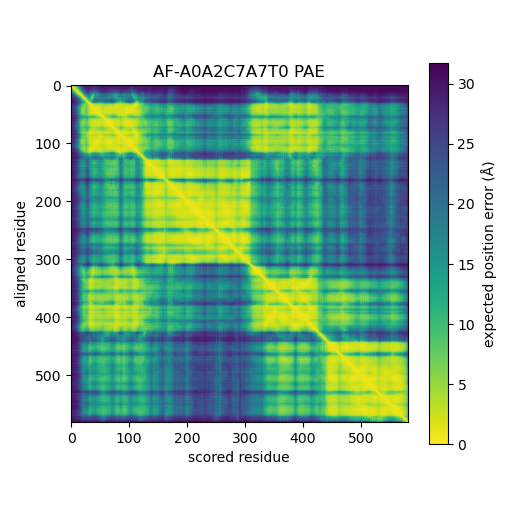4120 C C . ARG A 1 533 ? 38.430 -18.129 27.853 1.00 82.69 533 ARG A C 1
ATOM 4122 O O . ARG A 1 533 ? 38.669 -19.094 28.573 1.00 82.69 533 ARG A O 1
ATOM 4129 N N . GLY A 1 534 ? 37.548 -18.174 26.853 1.00 83.44 534 GLY A N 1
ATOM 4130 C CA . GLY A 1 534 ? 36.716 -19.343 26.555 1.00 83.44 534 GLY A CA 1
ATOM 4131 C C . GLY A 1 534 ? 35.434 -19.441 27.387 1.00 83.44 534 GLY A C 1
ATOM 4132 O O . GLY A 1 534 ? 34.707 -20.421 27.237 1.00 83.44 534 GLY A O 1
ATOM 4133 N N . HIS A 1 535 ? 35.128 -18.450 28.233 1.00 89.62 535 HIS A N 1
ATOM 4134 C CA . HIS A 1 535 ? 33.861 -18.407 28.955 1.00 89.62 535 HIS A CA 1
ATOM 4135 C C . HIS A 1 535 ? 32.670 -18.283 27.991 1.00 89.62 535 HIS A C 1
ATOM 4137 O O . HIS A 1 535 ? 32.698 -17.506 27.032 1.00 89.62 535 HIS A O 1
ATOM 4143 N N . LEU A 1 536 ? 31.589 -19.010 28.280 1.00 92.06 536 LEU A N 1
ATOM 4144 C CA . LEU A 1 536 ? 30.405 -19.116 27.423 1.00 92.06 536 LEU A CA 1
ATOM 4145 C C . LEU A 1 536 ? 29.805 -17.748 27.052 1.00 92.06 536 LEU A C 1
ATOM 4147 O O . LEU A 1 536 ? 29.493 -17.504 25.889 1.00 92.06 536 LEU A O 1
ATOM 4151 N N . ILE A 1 537 ? 29.680 -16.844 28.028 1.00 93.12 537 ILE A N 1
ATOM 4152 C CA . ILE A 1 537 ? 29.114 -15.497 27.828 1.00 93.12 537 ILE A CA 1
ATOM 4153 C C . ILE A 1 537 ? 29.982 -14.657 26.876 1.00 93.12 537 ILE A C 1
ATOM 4155 O O . ILE A 1 537 ? 29.455 -13.897 26.061 1.00 93.12 537 ILE A O 1
ATOM 4159 N N . LEU A 1 538 ? 31.309 -14.818 26.922 1.00 92.50 538 LEU A N 1
ATOM 4160 C CA . LEU A 1 538 ? 32.222 -14.101 26.032 1.00 92.50 538 LEU A CA 1
ATOM 4161 C C . LEU A 1 538 ? 32.084 -14.598 24.585 1.00 92.50 538 LEU A C 1
ATOM 4163 O O . LEU A 1 538 ? 32.054 -13.793 23.652 1.00 92.50 538 LEU A O 1
ATOM 4167 N N . GLU A 1 539 ? 31.943 -15.910 24.397 1.00 93.62 539 GLU A N 1
ATOM 4168 C CA . GLU A 1 539 ? 31.686 -16.500 23.080 1.00 93.62 539 GLU A CA 1
ATOM 4169 C C . GLU A 1 539 ? 30.306 -16.106 22.536 1.00 93.62 539 GLU A C 1
ATOM 4171 O O . GLU A 1 539 ? 30.192 -15.754 21.360 1.00 93.62 539 GLU A O 1
ATOM 4176 N N . LEU A 1 540 ? 29.280 -16.038 23.395 1.00 95.94 540 LEU A N 1
ATOM 4177 C CA . LEU A 1 540 ? 27.970 -15.505 23.020 1.00 95.94 540 LEU A CA 1
ATOM 4178 C C . LEU A 1 540 ? 28.080 -14.056 22.525 1.00 95.94 540 LEU A C 1
ATOM 4180 O O . LEU A 1 540 ? 27.536 -13.736 21.470 1.00 95.94 540 LEU A O 1
ATOM 4184 N N . ARG A 1 541 ? 28.805 -13.176 23.231 1.00 95.88 541 ARG A N 1
ATOM 4185 C CA . ARG A 1 541 ? 28.996 -11.773 22.805 1.00 95.88 541 ARG A CA 1
ATOM 4186 C C . ARG A 1 541 ? 29.598 -11.687 21.401 1.00 95.88 541 ARG A C 1
ATOM 4188 O O . ARG A 1 541 ? 29.042 -10.997 20.543 1.00 95.88 541 ARG A O 1
ATOM 4195 N N . LYS A 1 542 ? 30.676 -12.433 21.132 1.00 94.88 542 LYS A N 1
ATOM 4196 C CA . LYS A 1 542 ? 31.309 -12.494 19.799 1.00 94.88 542 LYS A CA 1
ATOM 4197 C C . LYS A 1 542 ? 30.337 -13.008 18.738 1.00 94.88 542 LYS A C 1
ATOM 4199 O O . LYS A 1 542 ? 30.200 -12.409 17.669 1.00 94.88 542 LYS A O 1
ATOM 4204 N N . ARG A 1 543 ? 29.629 -14.101 19.037 1.00 96.25 543 ARG A N 1
ATOM 4205 C CA . ARG A 1 543 ? 28.657 -14.711 18.124 1.00 96.25 543 ARG A CA 1
ATOM 4206 C C . ARG A 1 543 ? 27.534 -13.740 17.774 1.00 96.25 543 ARG A C 1
ATOM 4208 O O . ARG A 1 543 ? 27.209 -13.568 16.601 1.00 96.25 543 ARG A O 1
ATOM 4215 N N . MET A 1 544 ? 26.998 -13.046 18.767 1.00 97.19 544 MET A N 1
ATOM 4216 C CA . MET A 1 544 ? 25.928 -12.074 18.589 1.00 97.19 544 MET A CA 1
ATOM 4217 C C . MET A 1 544 ? 26.352 -10.857 17.751 1.00 97.19 544 MET A C 1
ATOM 4219 O O . MET A 1 544 ? 25.573 -10.390 16.916 1.00 97.19 544 MET A O 1
ATOM 4223 N N . GLN A 1 545 ? 27.599 -10.386 17.876 1.00 95.25 545 GLN A N 1
ATOM 4224 C CA . GLN A 1 545 ? 28.150 -9.341 16.999 1.00 95.25 545 GLN A CA 1
ATOM 4225 C C . GLN A 1 545 ? 28.246 -9.799 15.534 1.00 95.25 545 GLN A C 1
ATOM 4227 O O . GLN A 1 545 ? 27.894 -9.043 14.622 1.00 95.25 545 GLN A O 1
ATOM 4232 N N . ILE A 1 546 ? 28.660 -11.049 15.290 1.00 94.62 546 ILE A N 1
ATOM 4233 C CA . ILE A 1 546 ? 28.683 -11.640 13.941 1.00 94.62 546 ILE A CA 1
ATOM 4234 C C . ILE A 1 546 ? 27.266 -11.677 13.365 1.00 94.62 546 ILE A C 1
ATOM 4236 O O . ILE A 1 546 ? 27.020 -11.122 12.291 1.00 94.62 546 ILE A O 1
ATOM 4240 N N . LEU A 1 547 ? 26.311 -12.225 14.123 1.00 93.00 547 LEU A N 1
ATOM 4241 C CA . LEU A 1 547 ? 24.909 -12.306 13.713 1.00 93.00 547 LEU A CA 1
ATOM 4242 C C . LEU A 1 547 ? 24.316 -10.920 13.416 1.00 93.00 547 LEU A C 1
ATOM 4244 O O . LEU A 1 547 ? 23.524 -10.757 12.480 1.00 93.00 547 LEU A O 1
ATOM 4248 N N . ARG A 1 548 ? 24.706 -9.899 14.186 1.00 89.12 548 ARG A N 1
ATOM 4249 C CA . ARG A 1 548 ? 24.290 -8.509 13.975 1.00 89.12 548 ARG A CA 1
ATOM 4250 C C . ARG A 1 548 ? 24.841 -7.929 12.673 1.00 89.12 548 ARG A C 1
ATOM 4252 O O . ARG A 1 548 ? 24.085 -7.244 11.968 1.00 89.12 548 ARG A O 1
ATOM 4259 N N . ARG A 1 549 ? 26.115 -8.193 12.362 1.00 91.00 549 ARG A N 1
ATOM 4260 C CA . ARG A 1 549 ? 26.797 -7.768 11.126 1.00 91.00 549 ARG A CA 1
ATOM 4261 C C . ARG A 1 549 ? 26.180 -8.424 9.892 1.00 91.00 549 ARG A C 1
ATOM 4263 O O . ARG A 1 549 ? 25.942 -7.743 8.898 1.00 91.00 549 ARG A O 1
ATOM 4270 N N . GLU A 1 550 ? 25.836 -9.702 9.996 1.00 91.94 550 GLU A N 1
ATOM 4271 C CA . GLU A 1 550 ? 25.192 -10.496 8.938 1.00 91.94 550 GLU A CA 1
ATOM 4272 C C . GLU A 1 550 ? 23.697 -10.188 8.765 1.00 91.94 550 GLU A C 1
ATOM 4274 O O . GLU A 1 550 ? 23.062 -10.666 7.829 1.00 91.94 550 GLU A O 1
ATOM 4279 N N . ARG A 1 551 ? 23.124 -9.336 9.630 1.00 88.69 551 ARG A N 1
ATOM 4280 C CA . ARG A 1 551 ? 21.711 -8.914 9.588 1.00 88.69 551 ARG A CA 1
ATOM 4281 C C . ARG A 1 551 ? 20.731 -10.090 9.644 1.00 88.69 551 ARG A C 1
ATOM 4283 O O . ARG A 1 551 ? 19.662 -10.042 9.032 1.00 88.69 551 ARG A O 1
ATOM 4290 N N . THR A 1 552 ? 21.079 -11.097 10.435 1.00 90.31 552 THR A N 1
ATOM 4291 C CA . THR A 1 552 ? 20.270 -12.296 10.685 1.00 90.31 552 THR A CA 1
ATOM 4292 C C . THR A 1 552 ? 18.867 -11.988 11.225 1.00 90.31 552 THR A C 1
ATOM 4294 O O . THR A 1 552 ? 18.521 -10.859 11.624 1.00 90.31 552 THR A O 1
ATOM 4297 N N . SER A 1 553 ? 18.008 -13.008 11.184 1.00 91.38 553 SER A N 1
ATOM 4298 C CA . SER A 1 553 ? 16.607 -12.893 11.589 1.00 91.38 553 SER A CA 1
ATOM 4299 C C . SER A 1 553 ? 16.451 -12.672 13.104 1.00 91.38 553 SER A C 1
ATOM 4301 O O . SER A 1 553 ? 17.336 -12.991 13.895 1.00 91.38 553 SER A O 1
ATOM 4303 N N . GLN A 1 554 ? 15.298 -12.132 13.530 1.00 90.38 554 GLN A N 1
ATOM 4304 C CA . GLN A 1 554 ? 14.974 -12.007 14.963 1.00 90.38 554 GLN A CA 1
ATOM 4305 C C . GLN A 1 554 ? 14.965 -13.364 15.675 1.00 90.38 554 GLN A C 1
ATOM 4307 O O . GLN A 1 554 ? 15.375 -13.453 16.825 1.00 90.38 554 GLN A O 1
ATOM 4312 N N . GLU A 1 555 ? 14.481 -14.400 14.991 1.00 90.44 555 GLU A N 1
ATOM 4313 C CA . GLU A 1 555 ? 14.340 -15.743 15.547 1.00 90.44 555 GLU A CA 1
ATOM 4314 C C . GLU A 1 555 ? 15.698 -16.401 15.790 1.00 90.44 555 GLU A C 1
ATOM 4316 O O . GLU A 1 555 ? 15.908 -17.017 16.828 1.00 90.44 555 GLU A O 1
ATOM 4321 N N . GLU A 1 556 ? 16.633 -16.220 14.862 1.00 93.81 556 GLU A N 1
ATOM 4322 C CA . GLU A 1 556 ? 17.988 -16.755 14.969 1.00 93.81 556 GLU A CA 1
ATOM 4323 C C . GLU A 1 556 ? 18.775 -16.098 16.107 1.00 93.81 556 GLU A C 1
ATOM 4325 O O . GLU A 1 556 ? 19.352 -16.798 16.932 1.00 93.81 556 GLU A O 1
ATOM 4330 N N . GLN A 1 557 ? 18.707 -14.766 16.222 1.00 95.81 557 GLN A N 1
ATOM 4331 C CA . GLN A 1 557 ? 19.313 -14.036 17.342 1.00 95.81 557 GLN A CA 1
ATOM 4332 C C . GLN A 1 557 ? 18.728 -14.469 18.691 1.00 95.81 557 GLN A C 1
ATOM 4334 O O . GLN A 1 557 ? 19.466 -14.683 19.645 1.00 95.81 557 GLN A O 1
ATOM 4339 N N . LEU A 1 558 ? 17.402 -14.621 18.773 1.00 96.25 558 LEU A N 1
ATOM 4340 C CA . LEU A 1 558 ? 16.741 -15.067 19.998 1.00 96.25 558 LEU A CA 1
ATOM 4341 C C . LEU A 1 558 ? 17.141 -16.501 20.368 1.00 96.25 558 LEU A C 1
ATOM 4343 O O . LEU A 1 558 ? 17.378 -16.792 21.538 1.00 96.25 558 LEU A O 1
ATOM 4347 N N . ARG A 1 559 ? 17.209 -17.397 19.376 1.00 96.25 559 ARG A N 1
ATOM 4348 C CA . ARG A 1 559 ? 17.602 -18.796 19.569 1.00 96.25 559 ARG A CA 1
ATOM 4349 C C . ARG A 1 559 ? 19.014 -18.898 20.131 1.00 96.25 559 ARG A C 1
ATOM 4351 O O . ARG A 1 559 ? 19.213 -19.664 21.062 1.00 96.25 559 ARG A O 1
ATOM 4358 N N . GLU A 1 560 ? 19.951 -18.118 19.602 1.00 97.69 560 GLU A N 1
ATOM 4359 C CA . GLU A 1 560 ? 21.342 -18.105 20.065 1.00 97.69 560 GLU A CA 1
ATOM 4360 C C . GLU A 1 560 ? 21.444 -17.686 21.541 1.00 97.69 560 GLU A C 1
ATOM 4362 O O . GLU A 1 560 ? 22.034 -18.404 22.347 1.00 97.69 560 GLU A O 1
ATOM 4367 N N . VAL A 1 561 ? 20.800 -16.576 21.926 1.00 97.44 561 VAL A N 1
ATOM 4368 C CA . VAL A 1 561 ? 20.831 -16.088 23.318 1.00 97.44 561 VAL A CA 1
ATOM 4369 C C . VAL A 1 561 ? 20.197 -17.095 24.278 1.00 97.44 561 VAL A C 1
ATOM 4371 O O . VAL A 1 561 ? 20.777 -17.399 25.316 1.00 97.44 561 VAL A O 1
ATOM 4374 N N . LEU A 1 562 ? 19.032 -17.653 23.931 1.00 97.12 562 LEU A N 1
ATOM 4375 C CA . LEU A 1 562 ? 18.343 -18.612 24.800 1.00 97.12 562 LEU A CA 1
ATOM 4376 C C . LEU A 1 562 ? 19.044 -19.978 24.859 1.00 97.12 562 LEU A C 1
ATOM 4378 O O . LEU A 1 562 ? 18.989 -20.637 25.893 1.00 97.12 562 LEU A O 1
ATOM 4382 N N . ALA A 1 563 ? 19.726 -20.402 23.791 1.00 97.12 563 ALA A N 1
ATOM 4383 C CA . ALA A 1 563 ? 20.546 -21.613 23.808 1.00 97.12 563 ALA A CA 1
ATOM 4384 C C . ALA A 1 563 ? 21.786 -21.437 24.696 1.00 97.12 563 ALA A C 1
ATOM 4386 O O . ALA A 1 563 ? 22.144 -22.341 25.449 1.00 97.12 563 ALA A O 1
ATOM 4387 N N . ALA A 1 564 ? 22.423 -20.265 24.647 1.00 96.69 564 ALA A N 1
ATOM 4388 C CA . ALA A 1 564 ? 23.517 -19.942 25.552 1.00 96.69 564 ALA A CA 1
ATOM 4389 C C . ALA A 1 564 ? 23.044 -19.851 27.010 1.00 96.69 564 ALA A C 1
ATOM 4391 O O . ALA A 1 564 ? 23.721 -20.378 27.886 1.00 96.69 564 ALA A O 1
ATOM 4392 N N . TRP A 1 565 ? 21.870 -19.270 27.271 1.00 97.56 565 TRP A N 1
ATOM 4393 C CA . TRP A 1 565 ? 21.262 -19.295 28.603 1.00 97.56 565 TRP A CA 1
ATOM 4394 C C . TRP A 1 565 ? 21.026 -20.724 29.104 1.00 97.56 565 TRP A C 1
ATOM 4396 O O . TRP A 1 565 ? 21.455 -21.050 30.204 1.00 97.56 565 TRP A O 1
ATOM 4406 N N . ALA A 1 566 ? 20.427 -21.600 28.291 1.00 96.69 566 ALA A N 1
ATOM 4407 C CA . ALA A 1 566 ? 20.178 -22.989 28.683 1.00 96.69 566 ALA A CA 1
ATOM 4408 C C . ALA A 1 566 ? 21.474 -23.714 29.088 1.00 96.69 566 ALA A C 1
ATOM 4410 O O . ALA A 1 566 ? 21.529 -24.345 30.141 1.00 96.69 566 ALA A O 1
ATOM 4411 N N . ARG A 1 567 ? 22.545 -23.540 28.302 1.00 95.56 567 ARG A N 1
ATOM 4412 C CA . ARG A 1 567 ? 23.874 -24.091 28.611 1.00 95.56 567 ARG A CA 1
ATOM 4413 C C . ARG A 1 567 ? 24.485 -23.496 29.879 1.00 95.56 567 ARG A C 1
ATOM 4415 O O . ARG A 1 567 ? 25.129 -24.215 30.634 1.00 95.56 567 ARG A O 1
ATOM 4422 N N . PHE A 1 568 ? 24.317 -22.191 30.091 1.00 94.50 568 PHE A N 1
ATOM 4423 C CA . PHE A 1 568 ? 24.799 -21.524 31.297 1.00 94.50 568 PHE A CA 1
ATOM 4424 C C . PHE A 1 568 ? 24.059 -22.033 32.532 1.00 94.50 568 PHE A C 1
ATOM 4426 O O . PHE A 1 568 ? 24.688 -22.353 33.526 1.00 94.50 568 PHE A O 1
ATOM 4433 N N . ARG A 1 569 ? 22.737 -22.182 32.453 1.00 94.38 569 ARG A N 1
ATOM 4434 C CA . ARG A 1 569 ? 21.907 -22.696 33.544 1.00 94.38 569 ARG A CA 1
ATOM 4435 C C . ARG A 1 569 ? 22.286 -24.123 33.947 1.00 94.38 569 ARG A C 1
ATOM 4437 O O . ARG A 1 569 ? 22.315 -24.432 35.130 1.00 94.38 569 ARG A O 1
ATOM 4444 N N . GLU A 1 570 ? 22.613 -24.979 32.980 1.00 91.69 570 GLU A N 1
ATOM 4445 C CA . GLU A 1 570 ? 23.083 -26.348 33.247 1.00 91.69 570 GLU A CA 1
ATOM 4446 C C . GLU A 1 570 ? 24.468 -26.387 33.908 1.00 91.69 570 GLU A C 1
ATOM 4448 O O . GLU A 1 570 ? 24.728 -27.240 34.757 1.00 91.69 570 GLU A O 1
ATOM 4453 N N . LYS A 1 571 ? 25.372 -25.480 33.518 1.00 88.44 571 LYS A N 1
ATOM 4454 C CA . LYS A 1 571 ? 26.727 -25.396 34.071 1.00 88.44 571 LYS A CA 1
ATOM 4455 C C . LYS A 1 571 ? 27.187 -23.935 34.150 1.00 88.44 571 LYS A C 1
ATOM 4457 O O . LYS A 1 571 ? 27.851 -23.461 33.224 1.00 88.44 571 LYS A O 1
ATOM 4462 N N . PRO A 1 572 ? 26.886 -23.233 35.256 1.00 79.56 572 PRO A N 1
ATOM 4463 C CA . PRO A 1 572 ? 27.086 -21.786 35.309 1.00 79.56 572 PRO A CA 1
ATOM 4464 C C . PRO A 1 572 ? 28.539 -21.346 35.483 1.00 79.56 572 PRO A C 1
ATOM 4466 O O . PRO A 1 572 ? 28.835 -20.167 35.326 1.00 79.56 572 PRO A O 1
ATOM 4469 N N . ASP A 1 573 ? 29.441 -22.288 35.789 1.00 76.75 57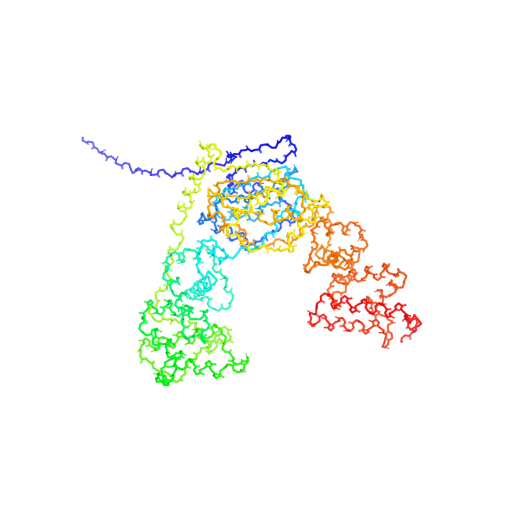3 ASP A N 1
ATOM 4470 C CA . ASP A 1 573 ? 30.890 -22.063 35.918 1.00 76.75 573 ASP A CA 1
ATOM 4471 C C . ASP A 1 573 ? 31.214 -20.845 36.817 1.00 76.75 573 ASP A C 1
ATOM 4473 O O . ASP A 1 573 ? 32.080 -20.027 36.505 1.00 76.75 573 ASP A O 1
ATOM 4477 N N . LEU A 1 574 ? 30.470 -20.698 37.930 1.00 77.56 574 LEU A N 1
ATOM 4478 C CA . LEU A 1 574 ? 30.538 -19.527 38.823 1.00 77.56 574 LEU A CA 1
ATOM 4479 C C . LEU A 1 574 ? 31.936 -19.323 39.415 1.00 77.56 574 LEU A C 1
ATOM 4481 O O . LEU A 1 574 ? 32.360 -18.188 39.620 1.00 77.56 574 LEU A O 1
ATOM 4485 N N . ASP A 1 575 ? 32.678 -20.407 39.630 1.00 72.81 575 ASP A N 1
ATOM 4486 C CA . ASP A 1 575 ? 34.043 -20.366 40.158 1.00 72.81 575 ASP A CA 1
ATOM 4487 C C . ASP A 1 575 ? 34.985 -19.591 39.229 1.00 72.81 575 ASP A C 1
ATOM 4489 O O . ASP A 1 575 ? 35.840 -18.829 39.678 1.00 72.81 575 ASP A O 1
ATOM 4493 N N . ARG A 1 576 ? 34.782 -19.710 37.913 1.00 69.81 576 ARG A N 1
ATOM 4494 C CA . ARG A 1 576 ? 35.549 -18.981 36.898 1.00 69.81 576 ARG A CA 1
ATOM 4495 C C . ARG A 1 576 ? 35.159 -17.512 36.775 1.00 69.81 576 ARG A C 1
ATOM 4497 O O . ARG A 1 576 ? 35.964 -16.737 36.273 1.00 69.81 576 ARG A O 1
ATOM 4504 N N . LEU A 1 577 ? 33.969 -17.128 37.238 1.00 69.25 577 LEU A N 1
ATOM 4505 C CA . LEU A 1 577 ? 33.544 -15.724 37.325 1.00 69.25 577 LEU A CA 1
ATOM 4506 C C . LEU A 1 577 ? 34.132 -15.003 38.547 1.00 69.25 577 LEU A C 1
ATOM 4508 O O . LEU A 1 577 ? 34.145 -13.774 38.574 1.00 69.25 577 LEU A O 1
ATOM 4512 N N . ASN A 1 578 ? 34.594 -15.760 39.546 1.00 64.44 578 ASN A N 1
ATOM 4513 C CA . ASN A 1 578 ? 35.188 -15.246 40.783 1.00 64.44 578 ASN A CA 1
ATOM 4514 C C . ASN A 1 578 ? 36.724 -15.358 40.805 1.00 64.44 578 ASN A C 1
ATOM 4516 O O . ASN A 1 578 ? 37.359 -14.904 41.757 1.00 64.44 578 ASN A O 1
ATOM 4520 N N . ALA A 1 579 ? 37.331 -15.965 39.783 1.00 56.47 579 ALA A N 1
ATOM 4521 C CA . ALA A 1 579 ? 38.779 -16.069 39.663 1.00 56.47 579 ALA A CA 1
ATOM 4522 C C . ALA A 1 579 ? 39.377 -14.721 39.204 1.00 56.47 579 ALA A C 1
ATOM 4524 O O . ALA A 1 579 ? 38.897 -14.167 38.213 1.00 56.47 579 ALA A O 1
ATOM 4525 N N . PRO A 1 580 ? 40.417 -14.183 39.873 1.00 52.16 580 PRO A N 1
ATOM 4526 C CA . PRO A 1 580 ? 41.120 -12.999 39.384 1.00 52.16 580 PRO A CA 1
ATOM 4527 C C . PRO A 1 580 ? 41.738 -13.304 38.011 1.00 52.16 580 PRO A C 1
ATOM 4529 O O . PRO A 1 580 ? 42.397 -14.333 37.842 1.00 52.16 580 PRO A O 1
ATOM 4532 N N . GLY A 1 581 ? 41.432 -12.443 37.036 1.00 50.16 581 GLY A N 1
ATOM 4533 C CA . GLY A 1 581 ? 41.790 -12.602 35.622 1.00 50.16 581 GLY A CA 1
ATOM 4534 C C . GLY A 1 581 ? 43.256 -12.376 35.295 1.00 50.16 581 GLY A C 1
ATOM 4535 O O . GLY A 1 581 ? 43.921 -11.611 36.030 1.00 50.16 581 GLY A O 1
#

Sequence (581 aa):
MARAGGTARKVARPAAPQAGRIVQLQGQGADSPSFSIELVTPQGAAELLHRRRPSAGDNPNAINAYAEAMREGRWILNGMPIILSRAGVLLDGVQRLRACIKAGVPFLTVLAQNIPDDVLHTIDQQRRRSFAGVLEARGVPHAHALQSALVKLIRYDDGKMLRGAGTASWSRMDRVLRANPDLEQAVKMSLESEASILSEAVRTPLLFMGFRVDKAATRRFLDAVAWPEKHSPLEPGARIRDLIDVTRGDPATRLKPVMLFALCIKALNATISGRHARSYTWIDRTANPTKGEDFPRLEGYAGLHDPGHGSDTEEATRILRAAVERLSGEENVYPLAVETISPRMAEEYLAHNTRNRKIVAAHVDAIARDIRAGNWMMNAQPICFSRSGRLLNGQHRLSAVIQAGEAIEVPVMRGLPEEAYDTYDIHAKKGPQLGAAFENFGDRPLVAAAAVLLWKRELKPAGTRNAKPTPAEVMRIVEQHPRLLEMRTFGRKMIEFGRGSVLAYAAYCIERDDPELGRVFLERFESGADLPRGHLILELRKRMQILRRERTSQEEQLREVLAAWARFREKPDLDRLNAPG

Radius of gyration: 30.74 Å; Cα contacts (8 Å, |Δi|>4): 881; chains: 1; bounding box: 74×90×83 Å

Nearest PDB structures (foldseek):
  5cwf-assembly3_C  TM=2.295E-01  e=8.399E+00  synthetic construct

Solvent-accessible surface area (backbone atoms only — not comparable to full-atom values): 32349 Å² total; per-residue (Å²): 136,87,86,83,82,83,76,81,80,75,78,75,78,79,79,76,87,79,77,49,83,54,47,82,46,79,35,91,54,96,76,33,51,28,44,30,40,31,46,43,35,36,65,55,26,52,61,52,56,70,34,42,53,93,83,67,75,85,51,69,70,46,21,50,54,45,14,49,32,45,48,51,36,58,52,53,57,56,52,65,40,35,32,25,18,65,91,55,37,42,76,44,40,69,52,56,33,52,7,23,46,74,42,70,36,61,42,53,31,29,41,30,34,34,33,66,83,68,38,72,64,53,51,79,80,64,74,56,62,48,72,29,57,47,34,45,51,73,66,43,77,64,21,62,60,51,46,52,33,50,53,48,50,53,24,52,69,70,70,41,76,58,91,87,59,77,79,76,53,70,62,58,50,52,52,31,46,69,58,38,64,64,50,61,55,22,42,52,52,37,74,73,41,78,38,58,90,46,50,60,79,42,40,21,46,49,48,43,49,29,51,73,54,41,51,66,40,42,50,52,34,45,47,17,39,49,42,33,88,83,41,55,78,54,36,38,21,19,46,53,37,53,54,49,63,72,21,64,85,42,85,90,63,37,74,50,70,70,59,48,40,40,37,49,33,55,30,47,42,26,45,66,72,74,48,73,63,98,73,80,79,83,43,59,31,92,82,34,74,88,79,28,47,77,85,65,73,55,73,81,51,90,66,79,52,64,89,71,69,79,69,35,41,64,51,20,51,47,55,51,49,52,52,50,51,47,45,71,74,41,85,72,64,59,43,67,45,78,42,77,41,35,32,69,55,26,51,60,52,51,72,33,50,83,56,65,79,85,84,56,64,54,58,23,57,31,50,16,49,33,46,69,67,69,64,62,47,72,31,76,58,37,32,29,23,19,66,88,56,38,39,65,42,45,69,56,58,34,52,11,24,45,72,39,68,43,65,47,58,35,33,38,34,33,46,28,59,74,67,26,59,69,55,53,46,84,49,70,74,77,76,89,71,78,50,76,95,56,69,86,56,82,66,56,74,39,45,56,50,18,35,50,51,49,36,64,75,76,64,56,64,84,94,57,82,84,60,59,81,43,60,66,55,41,50,50,42,52,70,76,32,56,64,47,57,61,25,44,60,56,6,61,74,43,46,74,50,30,58,32,26,45,47,9,40,47,51,37,52,40,36,72,73,38,56,71,64,27,46,54,51,50,53,43,59,69,69,62,61,66,62,50,92,88,34,68,61,60,53,48,50,55,51,26,35,50,42,44,74,72,64,59,55,70,65,57,57,40,49,52,55,52,51,52,47,54,53,35,72,77,56,65,59,60,69,54,58,71,46,88,126

Mean predicted aligned error: 13.78 Å

Foldseek 3Di:
DDDDDDDDPDPDDDDDPDWDWLAWDDDDDPLDKIKTKTWQALVNLVVLLVLEDPPDDEDVVLLVLLLVCQLLLLQAEQLFEQEAALVRHGLDCNSVSSSNNVNNGIYIYMYMYSAHQPLSLVADQDFFQDLLLVCVLVVQPPSVLLLLLLQCQVCVQVLNLDPDDDTDHSVQSVQLCVQQVCLSVLLVCLVVALLVLQPSSQRSNLSSQLVLAPNVLSVQLSCCLNCVVVDDCQQLNVQLNVLQVVQVPDPVSHDDNSQSNLQSLVNSLCSVVVHTDPHGGADDCVVPVPPHDRRDDNPRRPGGPRVDSVPRSVVSSVVRVVVSVCSNPDPPLKPKDKDWQALVNLVVLCVLADRDDDADVLLLVQLLVCVLVVVDGAHARAQEAALVRHGLDDNSVSSSNNVNRGIDIYMHIYHHHPSSSVVPNSDHDDDRDQGPVPPPDPPVVLLLLLLQVCCVPPPPDPPDPPHTHRSVSSNVSCVVCVQLVVLLVLLVLCVLLHRSSLRSNLLSVLCVVPVPLSVVLSVCLNPVPLADPPRLSVVSSVVSNVCVVVVHDSVVSNCSSVVSSVVCVVPVVVVSSPDDD

pLDDT: mean 82.33, std 15.61, range [29.0, 98.38]

InterPro domains:
  IPR036086 ParB/Sulfiredoxin superfamily [SSF110849] (57-118)

Secondary structure (DSSP, 8-state):
-----------PPPPPPPPEEEEEE--SSTTS-EEEEEEE-HHHHHHHHTTB-TT----HHHHHHHHHHHHTT-----SPEEEEETT--EEE-HHHHHHHHHHT--EEEEEEEEE-TTGGGTS-------HHHHHHHHT-TTHHHHHHHHHHHHHHHTT--STTPPPPPHHHHHHHHHH-THHHHHHHHHHH-S-TTS-HHHHHHHHHHHHHH-HHHHHHHHHHHH-GGGS-TTSHHHHHHHHHHHHSS-TTTPPPHHHHHHHHHHHHHHHHTT---S-----BTTT-TTT-BPPPP-TT--------STTHHHHHHHHHHHHHHHHHHSTTSS-EEEEEE-HHHHHHHHHT-SSPPPP-HHHHHHHHHHHHTT-----SSPEEEETT--EEE-HHHHHHHHHHT--EEEEEEEEE-GGGGGGTTSS--PPPPP-GGGTT-S-HHHHHHHHHHHIIIIIPPTT-TT----HHHHHHHHHH-HHHHHTHHHHHHTGGGS-HHHHHHHHHHHHHH-HHHHHHHHHHHHH-TT--TT-HHHHHHHHHHHHHHTT--HHHHHHHHHHHHHHHHH---HHHHSS--

Organism: NCBI:txid1335062